Protein AF-A0A926T4T1-F1 (afdb_monomer)

Foldseek 3Di:
DPDDPVPQLFADLVLQCVQPVVCVPDDPVRSRVCCVPPVQQVLHDGGLQFRLVLQCVQDVVCPPPGSVRSSVCCRVPVQQVQGDGDLQARLLCQCFLPVVCPPDGSSRSSNCCVPPVQQVQRRRHQQAGQVQQCVQCVPVVVVVDGSNRSSSCCSSPVLQVQHRRHLQATLVQQCVQDVVCVVVVDGSVSSSSCCSPPVQQLQHRHHPGAGDQCQDQDPVSGREGEAAADKRKDKDKDAAPRFKGKHKYFDPAWKWKKKKKANWQFFKKKFKAFPVRHTPDIFGDPTRDMGIDTDIDGGHMIMMMIGGDVPIHMTMMIMIIHIGHDDFPWQAEDADDWDKDFDDPVNFDFFPPDFWDFQDADADAQDPRFYKYFHPQKIKGFQDFPAAQWFAWDAAPQFWIWTDNQVQLWIWTFDDPNPSSHTPDIDTADGVQQVRARWAAWDDADQWIWTDHLFFIWIARHDGPRRHTDHHTDTLDTDDHAAQRHWHWDAQPVRFKIKIWAAARDQADDDDPPHQFIWMAGPSNPPIDTFEHQQRGWAEWDAQPQPSFIKTWGQHGGTRAQQPDFTAIATTGGYAHAQTNQAHQALQGGDPVQDDPNHGPCNVRSNRHHHGLATHGHQQQWHAKDAQCFDQDDPQRHSWIKIARQWGRGHQFIDHQAIKIFTADPNNGTPSMIITGMDRQADGRNNRYGNFGWHYWDQGPVSWIWIDTRPRGTIMTMGRRD

Radius of gyration: 36.65 Å; Cα contacts (8 Å, |Δi|>4): 1807; chains: 1; bounding box: 83×61×106 Å

Sequence (722 aa):
MVFNLESSLFVDLDFYQSSNAELANLNNPQLLEHLGTSGLPQGRAFSPLVDLEFYQSGNSDLTGMDHRQLLEHLETYGVSEGRMFSPLIDLAFYQSSNSDLTGMDRRQLLEHLKTNGLAEGRSASQVFDANFYRTNSPDLAAEGMDNRQLYEHFQIHGLAEGRAGSGWFDAGDYLNNHADLAAQGFNYRQALQHFVRYGLLEGRAGSNSTPPDPAGNTLASARNIALGTDTVTYRDAVGGGDAADVYRFNLGTQSNFNLSLTGISEDVDVQLLDAAGAGIRSSEADGVADESIKTLLNAGTYYLSVDPAEGAGETLYNLHLSVSPVAIDLVPVQEIVPMQTRITPEDLPAPFASNSVSNPAQVLPVPENPLLNVPAGFSVNVFAEALDRPRWLAVTPTGDVLVTETPQNRIRLLRDTNGDGVTDVQQTFAGAENGLNMPFGMAFAGGYFYVGNEDAVLRFPYINGQEQIAGSGEKITDLPAGGHWTRNLAVSPDGQKLYVAIGSASNAEPEELPRASVQVMNLDGSNRQTFASGLRNPTGLDFNPVTGQLYTTVNERDGLGNDLVPDYLTGLSQDDFYGWPYAYLTPDQLDPRRTQNGQSERPDLVSRTQTPDVLFQAHSAPLGLQFYDGQTFPEEYRNGAFVAFRGSWNRDQGTGYKLVYAPFHAGGNAGGDYQDFLTGFLLDPAKPATWGRPTGLQVHPDGSLLFTEEENGRIYRIQYTG

Nearest PDB structures (foldseek):
  1nqj-assembly1_A  TM=8.715E-01  e=2.094E-06  Hathewaya histolytica
  1nqj-assembly2_B  TM=8.067E-01  e=1.778E-06  Hathewaya histolytica
  5iku-assembly1_A  TM=5.564E-01  e=3.242E-06  Hathewaya histolytica
  3afg-assembly1_A  TM=5.180E-01  e=2.212E-06  Thermococcus kodakarensis
  3afg-assembly2_B  TM=4.950E-01  e=1.148E-06  Thermococcus kodakarensis

Structure (mmCIF, N/CA/C/O backbone):
data_AF-A0A926T4T1-F1
#
_entry.id   AF-A0A926T4T1-F1
#
loop_
_atom_site.group_PDB
_atom_site.id
_atom_site.type_symbol
_atom_site.label_atom_id
_atom_site.label_alt_id
_atom_site.label_comp_id
_atom_site.label_asym_id
_atom_site.label_entity_id
_atom_site.label_seq_id
_atom_site.pdbx_PDB_ins_code
_atom_site.Cartn_x
_atom_site.Cartn_y
_atom_site.Cartn_z
_atom_site.occupancy
_atom_site.B_iso_or_equiv
_atom_site.auth_seq_id
_atom_site.auth_comp_id
_atom_site.auth_asym_id
_atom_site.auth_atom_id
_atom_site.pdbx_PDB_model_num
ATOM 1 N N . MET A 1 1 ? -11.437 29.409 47.491 1.00 45.94 1 MET A N 1
ATOM 2 C CA . MET A 1 1 ? -12.750 30.086 47.403 1.00 45.94 1 MET A CA 1
ATOM 3 C C . MET A 1 1 ? -13.707 29.287 48.259 1.00 45.94 1 MET A C 1
ATOM 5 O O . MET A 1 1 ? -13.550 28.080 48.297 1.00 45.94 1 MET A O 1
ATOM 9 N N . VAL A 1 2 ? -14.611 29.927 48.998 1.00 63.38 2 VAL A N 1
ATOM 10 C CA . VAL A 1 2 ? -15.652 29.195 49.734 1.00 63.38 2 VAL A CA 1
ATOM 11 C C . VAL A 1 2 ? -16.694 28.753 48.709 1.00 63.38 2 VAL A C 1
ATOM 13 O O . VAL A 1 2 ? -17.183 29.600 47.964 1.00 63.38 2 VAL A O 1
ATOM 16 N N . PHE A 1 3 ? -16.986 27.455 48.641 1.00 79.50 3 PHE A N 1
ATOM 17 C CA . PHE A 1 3 ? -18.041 26.900 47.796 1.00 79.50 3 PHE A CA 1
ATOM 18 C C . PHE A 1 3 ? -19.385 27.596 48.068 1.00 79.50 3 PHE A C 1
ATOM 20 O O . PHE A 1 3 ? -19.838 27.648 49.218 1.00 79.50 3 PHE A O 1
ATOM 27 N N . ASN A 1 4 ? -19.998 28.167 47.026 1.00 86.50 4 ASN A N 1
ATOM 28 C CA . ASN A 1 4 ? -21.243 28.925 47.134 1.00 86.50 4 ASN A CA 1
ATOM 29 C C . ASN A 1 4 ? -22.430 28.087 46.644 1.00 86.50 4 ASN A C 1
ATOM 31 O O . ASN A 1 4 ? -22.535 27.792 45.457 1.00 86.50 4 ASN A O 1
ATOM 35 N N . LEU A 1 5 ? -23.347 27.768 47.561 1.00 88.94 5 LEU A N 1
ATOM 36 C CA . LEU A 1 5 ? -24.558 27.000 47.263 1.00 88.94 5 LEU A CA 1
ATOM 37 C C . LEU A 1 5 ? -25.522 27.741 46.327 1.00 88.94 5 LEU A C 1
ATOM 39 O O . LEU A 1 5 ? -26.288 27.091 45.630 1.00 88.94 5 LEU A O 1
ATOM 43 N N . GLU A 1 6 ? -25.497 29.076 46.296 1.00 88.31 6 GLU A N 1
ATOM 44 C CA . GLU A 1 6 ? -26.392 29.864 45.435 1.00 88.31 6 GLU A CA 1
ATOM 45 C C . GLU A 1 6 ? -26.079 29.677 43.946 1.00 88.31 6 GLU A C 1
ATOM 47 O O . GLU A 1 6 ? -26.967 29.739 43.104 1.00 88.31 6 GLU A O 1
ATOM 52 N N . SER A 1 7 ? -24.806 29.437 43.623 1.00 86.56 7 SER A N 1
ATOM 53 C CA . SER A 1 7 ? -24.317 29.240 42.256 1.00 86.56 7 SER A CA 1
ATOM 54 C C . SER A 1 7 ? -24.104 27.768 41.900 1.00 86.56 7 SER A C 1
ATOM 56 O O . SER A 1 7 ? -23.466 27.477 40.891 1.00 86.56 7 SER A O 1
ATOM 58 N N . SER A 1 8 ? -24.568 26.854 42.752 1.00 90.19 8 SER A N 1
ATOM 59 C CA . SER A 1 8 ? -24.434 25.415 42.546 1.00 90.19 8 SER A CA 1
ATOM 60 C C . SER A 1 8 ? -25.191 24.972 41.292 1.00 90.19 8 SER A C 1
ATOM 62 O O . SER A 1 8 ? -26.327 25.388 41.057 1.00 90.19 8 SER A O 1
ATOM 64 N N . LEU A 1 9 ? -24.585 24.077 40.508 1.00 87.38 9 LEU A N 1
ATOM 65 C CA . LEU A 1 9 ? -25.237 23.493 39.327 1.00 87.38 9 LEU A CA 1
ATOM 66 C C . LEU A 1 9 ? -26.405 22.576 39.727 1.00 87.38 9 LEU A C 1
ATOM 68 O O . LEU A 1 9 ? -27.375 22.433 38.976 1.00 87.38 9 LEU A O 1
ATOM 72 N N . PHE A 1 10 ? -26.334 21.992 40.925 1.00 93.12 10 PHE A N 1
ATOM 73 C CA . PHE A 1 10 ? -27.270 20.976 41.395 1.00 93.12 10 PHE A CA 1
ATOM 74 C C . PHE A 1 10 ? -28.368 21.511 42.311 1.00 93.12 10 PHE A C 1
ATOM 76 O O . PHE A 1 10 ? -29.439 20.915 42.332 1.00 93.12 10 PHE A O 1
ATOM 83 N N . VAL A 1 11 ? -28.146 22.597 43.059 1.00 93.94 11 VAL A N 1
ATOM 84 C CA . VAL A 1 11 ? -29.155 23.110 44.002 1.00 93.94 11 VAL A CA 1
ATOM 85 C C . VAL A 1 11 ? -30.426 23.543 43.267 1.00 93.94 11 VAL A C 1
ATOM 87 O O . VAL A 1 11 ? -30.407 24.462 42.450 1.00 93.94 11 VAL A O 1
ATOM 90 N N . ASP A 1 12 ? -31.539 22.885 43.599 1.00 91.75 12 ASP A N 1
ATOM 91 C CA . ASP A 1 12 ? -32.883 23.193 43.116 1.00 91.75 12 ASP A CA 1
ATOM 92 C C . ASP A 1 12 ? -33.766 23.497 44.339 1.00 91.75 12 ASP A C 1
ATOM 94 O O . ASP A 1 12 ? -34.176 22.603 45.082 1.00 91.75 12 ASP A O 1
ATOM 98 N N . LEU A 1 13 ? -33.987 24.788 44.615 1.00 93.00 13 LEU A N 1
ATOM 99 C CA . LEU A 1 13 ? -34.705 25.221 45.821 1.00 93.00 13 LEU A CA 1
ATOM 100 C C . LEU A 1 13 ? -36.201 24.888 45.771 1.00 93.00 13 LEU A C 1
ATOM 102 O O . LEU A 1 13 ? -36.789 24.659 46.829 1.00 93.00 13 LEU A O 1
ATOM 106 N N . ASP A 1 14 ? -36.790 24.808 44.576 1.00 89.38 14 ASP A N 1
ATOM 107 C CA . ASP A 1 14 ? -38.196 24.440 44.395 1.00 89.38 14 ASP A CA 1
ATOM 108 C C . ASP A 1 14 ? -38.384 22.943 44.693 1.00 89.38 14 ASP A C 1
ATOM 110 O O . ASP A 1 14 ? -39.289 22.546 45.438 1.00 89.38 14 ASP A O 1
ATOM 114 N N . PHE A 1 15 ? -37.459 22.105 44.214 1.00 89.81 15 PHE A N 1
ATOM 115 C CA . PHE A 1 15 ? -37.405 20.689 44.581 1.00 89.81 15 PHE A CA 1
ATOM 116 C C . PHE A 1 15 ? -37.125 20.493 46.079 1.00 89.81 15 PHE A C 1
ATOM 118 O O . PHE A 1 15 ? -37.778 19.687 46.746 1.00 89.81 15 PHE A O 1
ATOM 125 N N . TYR A 1 16 ? -36.171 21.245 46.639 1.00 92.50 16 TYR A N 1
ATOM 126 C CA . TYR A 1 16 ? -35.840 21.162 48.061 1.00 92.50 16 TYR A CA 1
ATOM 127 C C . TYR A 1 16 ? -37.041 21.527 48.943 1.00 92.50 16 TYR A C 1
ATOM 129 O O . TYR A 1 16 ? -37.300 20.856 49.942 1.00 92.50 16 TYR A O 1
ATOM 137 N N . GLN A 1 17 ? -37.808 22.554 48.571 1.00 91.94 17 GLN A N 1
ATOM 138 C CA . GLN A 1 17 ? -39.015 22.943 49.294 1.00 91.94 17 GLN A CA 1
ATOM 139 C C . GLN A 1 17 ? -40.139 21.905 49.156 1.00 91.94 17 GLN A C 1
ATOM 141 O O . GLN A 1 17 ? -40.754 21.546 50.158 1.00 91.94 17 GLN A O 1
ATOM 146 N N . SER A 1 18 ? -40.404 21.401 47.948 1.00 85.31 18 SER A N 1
ATOM 147 C CA . SER A 1 18 ? -41.478 20.421 47.708 1.00 85.31 18 SER A CA 1
ATOM 148 C C . SER A 1 18 ? -41.207 19.059 48.354 1.00 85.31 18 SER A C 1
ATOM 150 O O . SER A 1 18 ? -42.127 18.434 48.879 1.00 85.31 18 SER A O 1
ATOM 152 N N . SER A 1 19 ? -39.941 18.641 48.416 1.00 85.62 19 SER A N 1
ATOM 153 C CA . SER A 1 19 ? -39.522 17.395 49.073 1.00 85.62 19 SER A CA 1
ATOM 154 C C . SER A 1 19 ? -39.552 17.467 50.607 1.00 85.62 19 SER A C 1
ATOM 156 O O . SER A 1 19 ? -39.419 16.445 51.279 1.00 85.62 19 SER A O 1
ATOM 158 N N . ASN A 1 20 ? -39.707 18.663 51.183 1.00 87.06 20 ASN A N 1
ATOM 159 C CA . ASN A 1 20 ? -39.660 18.903 52.625 1.00 87.06 20 ASN A CA 1
ATOM 160 C C . ASN A 1 20 ? -40.841 19.792 53.036 1.00 87.06 20 ASN A C 1
ATOM 162 O O . ASN A 1 20 ? -40.712 21.012 53.159 1.00 87.06 20 ASN A O 1
ATOM 166 N N . ALA A 1 21 ? -42.009 19.175 53.239 1.00 85.62 21 ALA A N 1
ATOM 167 C CA . ALA A 1 21 ? -43.281 19.873 53.446 1.00 85.62 21 ALA A CA 1
ATOM 168 C C . ALA A 1 21 ? -43.264 20.917 54.585 1.00 85.62 21 ALA A C 1
ATOM 170 O O . ALA A 1 21 ? -44.005 21.899 54.547 1.00 85.62 21 ALA A O 1
ATOM 171 N N . GLU A 1 22 ? -42.413 20.751 55.599 1.00 91.88 22 GLU A N 1
ATOM 172 C CA . GLU A 1 22 ? -42.255 21.708 56.695 1.00 91.88 22 GLU A CA 1
ATOM 173 C C . GLU A 1 22 ? -41.550 23.015 56.290 1.00 91.88 22 GLU A C 1
ATOM 175 O O . GLU A 1 22 ? -41.644 24.012 57.009 1.00 91.88 22 GLU A O 1
ATOM 180 N N . LEU A 1 23 ? -40.872 23.035 55.138 1.00 92.94 23 LEU A N 1
ATOM 181 C CA . LEU A 1 23 ? -40.155 24.193 54.594 1.00 92.94 23 LEU A CA 1
ATOM 182 C C . LEU A 1 23 ? -41.018 25.047 53.648 1.00 92.94 23 LEU A C 1
ATOM 184 O O . LEU A 1 23 ? -40.545 26.065 53.138 1.00 92.94 23 LEU A O 1
ATOM 188 N N . ALA A 1 24 ? -42.291 24.688 53.446 1.00 90.31 24 ALA A N 1
ATOM 189 C CA . ALA A 1 24 ? -43.201 25.331 52.489 1.00 90.31 24 ALA A CA 1
ATOM 190 C C . ALA A 1 24 ? -43.403 26.849 52.695 1.00 90.31 24 ALA A C 1
ATOM 192 O O . ALA A 1 24 ? -43.826 27.546 51.779 1.00 90.31 24 ALA A O 1
ATOM 193 N N . ASN A 1 25 ? -43.102 27.380 53.887 1.00 92.69 25 ASN A N 1
ATOM 194 C CA . ASN A 1 25 ? -43.255 28.805 54.212 1.00 92.69 25 ASN A CA 1
ATOM 195 C C . ASN A 1 25 ? -41.947 29.620 54.123 1.00 92.69 25 ASN A C 1
ATOM 197 O O . ASN A 1 25 ? -41.961 30.814 54.428 1.00 92.69 25 ASN A O 1
ATOM 201 N N . LEU A 1 26 ? -40.817 28.999 53.774 1.00 94.44 26 LEU A N 1
ATOM 202 C CA . LEU A 1 26 ? -39.523 29.679 53.657 1.00 94.44 26 LEU A CA 1
ATOM 203 C C . LEU A 1 26 ? -39.346 30.317 52.271 1.00 94.44 26 LEU A C 1
ATOM 205 O O . LEU A 1 26 ? -39.798 29.773 51.268 1.00 94.44 26 LEU A O 1
ATOM 209 N N . ASN A 1 27 ? -38.663 31.463 52.213 1.00 94.12 27 ASN A N 1
ATOM 210 C CA . ASN A 1 27 ? -38.236 32.080 50.950 1.00 94.12 27 ASN A CA 1
ATOM 211 C C . ASN A 1 27 ? -36.862 31.553 50.484 1.00 94.12 27 ASN A C 1
ATOM 213 O O . ASN A 1 27 ? -36.157 30.901 51.251 1.00 94.12 27 ASN A O 1
ATOM 217 N N . ASN A 1 28 ? -36.449 31.869 49.250 1.00 93.88 28 ASN A N 1
ATOM 218 C CA . ASN A 1 28 ? -35.219 31.322 48.655 1.00 93.88 28 ASN A CA 1
ATOM 219 C C . ASN A 1 28 ? -33.949 31.542 49.507 1.00 93.88 28 ASN A C 1
ATOM 221 O O . ASN A 1 28 ? -33.240 30.564 49.744 1.00 93.88 28 ASN A O 1
ATOM 225 N N . PRO A 1 29 ? -33.657 32.748 50.045 1.00 95.19 29 PRO A N 1
ATOM 226 C CA . PRO A 1 29 ? -32.529 32.926 50.964 1.00 95.19 29 PRO A CA 1
ATOM 227 C C . PRO A 1 29 ? -32.600 32.045 52.221 1.00 95.19 29 PRO A C 1
ATOM 229 O O . PRO A 1 29 ? -31.594 31.463 52.619 1.00 95.19 29 PRO A O 1
ATOM 232 N N . GLN A 1 30 ? -33.785 31.913 52.830 1.00 95.75 30 GLN A N 1
ATOM 233 C CA . GLN A 1 30 ? -33.989 31.066 54.011 1.00 95.75 30 GLN A CA 1
ATOM 234 C C . GLN A 1 30 ? -33.838 29.576 53.684 1.00 95.75 30 GLN A C 1
ATOM 236 O O . GLN A 1 30 ? -33.264 28.831 54.476 1.00 95.75 30 GLN A O 1
ATOM 241 N N . LEU A 1 31 ? -34.326 29.139 52.519 1.00 96.06 31 LEU A N 1
ATOM 242 C CA . LEU A 1 31 ? -34.153 27.772 52.029 1.00 96.06 31 LEU A CA 1
ATOM 243 C C . LEU A 1 31 ? -32.675 27.459 51.796 1.00 96.06 31 LEU A C 1
ATOM 245 O O . LEU A 1 31 ? -32.211 26.404 52.218 1.00 96.06 31 LEU A O 1
ATOM 249 N N . LEU A 1 32 ? -31.924 28.384 51.192 1.00 95.06 32 LEU A N 1
ATOM 250 C CA . LEU A 1 32 ? -30.496 28.217 50.935 1.00 95.06 32 LEU A CA 1
ATOM 251 C C . LEU A 1 32 ? -29.681 28.134 52.236 1.00 95.06 32 LEU A C 1
ATOM 253 O O . LEU A 1 32 ? -28.818 27.266 52.386 1.00 95.06 32 LEU A O 1
ATOM 257 N N . GLU A 1 33 ? -29.980 29.005 53.203 1.00 94.56 33 GLU A N 1
ATOM 258 C CA . GLU A 1 33 ? -29.365 28.970 54.533 1.00 94.56 33 GLU A CA 1
ATOM 259 C C . GLU A 1 33 ? -29.685 27.656 55.260 1.00 94.56 33 GLU A C 1
ATOM 261 O O . GLU A 1 33 ? -28.790 26.999 55.805 1.00 94.56 33 GLU A O 1
ATOM 266 N N . HIS A 1 34 ? -30.950 27.228 55.225 1.00 96.12 34 HIS A N 1
ATOM 267 C CA . HIS A 1 34 ? -31.377 25.970 55.826 1.00 96.12 34 HIS A CA 1
ATOM 268 C C . HIS A 1 34 ? -30.714 24.763 55.149 1.00 96.12 34 HIS A C 1
ATOM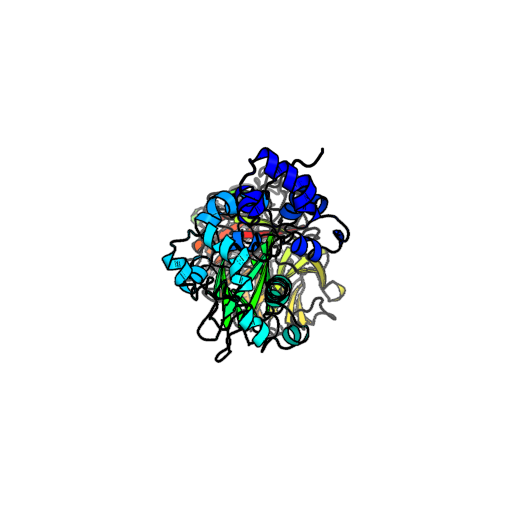 270 O O . HIS A 1 34 ? -30.238 23.856 55.836 1.00 96.12 34 HIS A O 1
ATOM 276 N N . LEU A 1 35 ? -30.643 24.737 53.815 1.00 95.62 35 LEU A N 1
ATOM 277 C CA . LEU A 1 35 ? -29.965 23.685 53.058 1.00 95.62 35 LEU A CA 1
ATOM 278 C C . LEU A 1 35 ? -28.502 23.567 53.495 1.00 95.62 35 LEU A C 1
ATOM 280 O O . LEU A 1 35 ? -28.022 22.472 53.784 1.00 95.62 35 LEU A O 1
ATOM 284 N N . GLY A 1 36 ? -27.808 24.698 53.614 1.00 92.88 36 GLY A N 1
ATOM 285 C CA . GLY A 1 36 ? -26.400 24.717 53.981 1.00 92.88 36 GLY A CA 1
ATOM 286 C C . GLY A 1 36 ? -26.100 24.322 55.429 1.00 92.88 36 GLY A C 1
ATOM 287 O O . GLY A 1 36 ? -25.026 23.769 55.673 1.00 92.88 36 GLY A O 1
ATOM 288 N N . THR A 1 37 ? -26.996 24.627 56.371 1.00 93.25 37 THR A N 1
ATOM 289 C CA . THR A 1 37 ? -26.777 24.431 57.820 1.00 93.25 37 THR A CA 1
ATOM 290 C C . THR A 1 37 ? -27.398 23.151 58.370 1.00 93.25 37 THR A C 1
ATOM 292 O O . THR A 1 37 ? -26.880 22.596 59.336 1.00 93.25 37 THR A O 1
ATOM 295 N N . SER A 1 38 ? -28.491 22.679 57.769 1.00 93.19 38 SER A N 1
ATOM 296 C CA . SER A 1 38 ? -29.255 21.517 58.234 1.00 93.19 38 SER A CA 1
ATOM 297 C C . SER A 1 38 ? -29.510 20.503 57.124 1.00 93.19 38 SER A C 1
ATOM 299 O O . SER A 1 38 ? -29.350 19.312 57.362 1.00 93.19 38 SER A O 1
ATOM 301 N N . GLY A 1 39 ? -29.854 20.953 55.913 1.00 94.12 39 GLY A N 1
ATOM 302 C CA . GLY A 1 39 ? -30.238 20.068 54.811 1.00 94.12 39 GLY A CA 1
ATOM 303 C C . GLY A 1 39 ? -29.138 19.100 54.382 1.00 94.12 39 GLY A C 1
ATOM 304 O O . GLY A 1 39 ? -29.303 17.890 54.527 1.00 94.12 39 GLY A O 1
ATOM 305 N N . LEU A 1 40 ? -27.996 19.624 53.924 1.00 94.19 40 LEU A N 1
ATOM 306 C CA . LEU A 1 40 ? -26.844 18.814 53.516 1.00 94.19 40 LEU A CA 1
ATOM 307 C C . LEU A 1 40 ? -26.310 17.945 54.673 1.00 94.19 40 LEU A C 1
ATOM 309 O O . LEU A 1 40 ? -26.167 16.740 54.473 1.00 94.19 40 LEU A O 1
ATOM 313 N N . PRO A 1 41 ? -26.084 18.463 55.902 1.00 92.81 41 PRO A N 1
ATOM 314 C CA . PRO A 1 41 ? -25.657 17.617 57.022 1.00 92.81 41 PRO A CA 1
ATOM 315 C C . PRO A 1 41 ? -26.603 16.452 57.347 1.00 92.81 41 PRO A C 1
ATOM 317 O O . PRO A 1 41 ? -26.145 15.419 57.820 1.00 92.81 41 PRO A O 1
ATOM 320 N N . GLN A 1 42 ? -27.906 16.605 57.095 1.00 92.81 42 GLN A N 1
ATOM 321 C CA . GLN A 1 42 ? -28.914 15.564 57.322 1.00 92.81 42 GLN A CA 1
ATOM 322 C C . GLN A 1 42 ? -29.137 14.652 56.103 1.00 92.81 42 GLN A C 1
ATOM 324 O O . GLN A 1 42 ? -29.973 13.759 56.185 1.00 92.81 42 GLN A O 1
ATOM 329 N N . GLY A 1 43 ? -28.437 14.876 54.983 1.00 89.44 43 GLY A N 1
ATOM 330 C CA . GLY A 1 43 ? -28.611 14.089 53.754 1.00 89.44 43 GLY A CA 1
ATOM 331 C C . GLY A 1 43 ? -29.958 14.316 53.065 1.00 89.44 43 GLY A C 1
ATOM 332 O O . GLY A 1 43 ? -30.469 13.430 52.387 1.00 89.44 43 GLY A O 1
ATOM 333 N N . ARG A 1 44 ? -30.581 15.486 53.255 1.00 90.31 44 ARG A N 1
ATOM 334 C CA . ARG A 1 44 ? -31.886 15.775 52.645 1.00 90.31 44 ARG A CA 1
ATOM 335 C C . ARG A 1 44 ? -31.758 15.948 51.138 1.00 90.31 44 ARG A C 1
ATOM 337 O O . ARG A 1 44 ? -30.872 16.666 50.682 1.00 90.31 44 ARG A O 1
ATOM 344 N N . ALA A 1 45 ? -32.688 15.367 50.382 1.00 88.44 45 ALA A N 1
ATOM 345 C CA . ALA A 1 45 ? -32.755 15.541 48.935 1.00 88.44 45 ALA A CA 1
ATOM 346 C C . ALA A 1 45 ? -33.009 17.017 48.584 1.00 88.44 45 ALA A C 1
ATOM 348 O O . ALA A 1 45 ? -33.956 17.619 49.087 1.00 88.44 45 ALA A O 1
ATOM 349 N N . PHE A 1 46 ? -32.145 17.592 47.744 1.00 92.25 46 PHE A N 1
ATOM 350 C CA . PHE A 1 46 ? -32.148 19.015 47.363 1.00 92.25 46 PHE A CA 1
ATOM 351 C C . PHE A 1 46 ? -32.069 19.243 45.851 1.00 92.25 46 PHE A C 1
ATOM 353 O O . PHE A 1 46 ? -32.011 20.381 45.393 1.00 92.25 46 PHE A O 1
ATOM 360 N N . SER A 1 47 ? -32.029 18.158 45.085 1.00 91.38 47 SER A N 1
ATOM 361 C CA . SER A 1 47 ? -32.034 18.166 43.633 1.00 91.38 47 SER A CA 1
ATOM 362 C C . SER A 1 47 ? -32.588 16.839 43.137 1.00 91.38 47 SER A C 1
ATOM 364 O O . SER A 1 47 ? -32.244 15.802 43.715 1.00 91.38 47 SER A O 1
ATOM 366 N N . PRO A 1 48 ? -33.343 16.835 42.033 1.00 86.88 48 PRO A N 1
ATOM 367 C CA . PRO A 1 48 ? -33.704 15.589 41.379 1.00 86.88 48 PRO A CA 1
ATOM 368 C C . PRO A 1 48 ? -32.504 14.949 40.644 1.00 86.88 48 PRO A C 1
ATOM 370 O O . PRO A 1 48 ? -32.491 13.766 40.313 1.00 86.88 48 PRO A O 1
ATOM 373 N N . LEU A 1 49 ? -31.433 15.706 40.398 1.00 90.94 49 LEU A N 1
ATOM 374 C CA . LEU A 1 49 ? -30.325 15.241 39.558 1.00 90.94 49 LEU A CA 1
ATOM 375 C C . LEU A 1 49 ? -29.205 14.548 40.330 1.00 90.94 49 LEU A C 1
ATOM 377 O O . LEU A 1 49 ? -28.338 13.936 39.715 1.00 90.94 49 LEU A O 1
ATOM 381 N N . VAL A 1 50 ? -29.186 14.644 41.659 1.00 93.00 50 VAL A N 1
ATOM 382 C CA . VAL A 1 50 ? -28.031 14.212 42.451 1.00 93.00 50 VAL A CA 1
ATOM 383 C C . VAL A 1 50 ? -28.427 13.306 43.602 1.00 93.00 50 VAL A C 1
ATOM 385 O O . VAL A 1 50 ? -29.380 13.571 44.332 1.00 93.00 50 VAL A O 1
ATOM 388 N N . ASP A 1 51 ? -27.644 12.250 43.782 1.00 92.19 51 ASP A N 1
ATOM 389 C CA . ASP A 1 51 ? -27.677 11.368 44.937 1.00 92.19 51 ASP A CA 1
ATOM 390 C C . ASP A 1 51 ? -26.247 11.294 45.492 1.00 92.19 51 ASP A C 1
ATOM 392 O O . ASP A 1 51 ? -25.374 10.603 44.961 1.00 92.19 51 ASP A O 1
ATOM 396 N N . LEU A 1 52 ? -25.978 12.075 46.544 1.00 94.06 52 LEU A N 1
ATOM 397 C CA . LEU A 1 52 ? -24.635 12.172 47.119 1.00 94.06 52 LEU A CA 1
ATOM 398 C C . LEU A 1 52 ? -24.203 10.883 47.832 1.00 94.06 52 LEU A C 1
ATOM 400 O O . LEU A 1 52 ? -23.004 10.618 47.905 1.00 94.06 52 LEU A O 1
ATOM 404 N N . GLU A 1 53 ? -25.147 10.072 48.315 1.00 91.44 53 GLU A N 1
ATOM 405 C CA . GLU A 1 53 ? -24.838 8.764 48.899 1.00 91.44 53 GLU A CA 1
ATOM 406 C C . GLU A 1 53 ? -24.411 7.788 47.801 1.00 91.44 53 GLU A C 1
ATOM 408 O O . GLU A 1 53 ? -23.388 7.110 47.927 1.00 91.44 53 GLU A O 1
ATOM 413 N N . PHE A 1 54 ? -25.136 7.772 46.677 1.00 92.25 54 PHE A N 1
ATOM 414 C CA . PHE A 1 54 ? -24.732 7.019 45.493 1.00 92.25 54 PHE A CA 1
ATOM 415 C C . PHE A 1 54 ? -23.362 7.484 44.989 1.00 92.25 54 PHE A C 1
ATOM 417 O O . PHE A 1 54 ? -22.474 6.653 44.796 1.00 92.25 54 PHE A O 1
ATOM 424 N N . TYR A 1 55 ? -23.149 8.798 44.875 1.00 95.06 55 TYR A N 1
ATOM 425 C CA . TYR A 1 55 ? -21.870 9.373 44.470 1.00 95.06 55 TYR A CA 1
ATOM 426 C C . TYR A 1 55 ? -20.723 8.957 45.400 1.00 95.06 55 TYR A C 1
ATOM 428 O O . TYR A 1 55 ? -19.687 8.497 44.925 1.00 95.06 55 TYR A O 1
ATOM 436 N N . GLN A 1 56 ? -20.893 9.045 46.722 1.00 95.06 56 GLN A N 1
ATOM 437 C CA . GLN A 1 56 ? -19.854 8.634 47.668 1.00 95.06 56 GLN A CA 1
ATOM 438 C C . GLN A 1 56 ? -19.606 7.127 47.624 1.00 95.06 56 GLN A C 1
ATOM 440 O O . GLN A 1 56 ? -18.457 6.699 47.538 1.00 95.06 56 GLN A O 1
ATOM 445 N N . SER A 1 57 ? -20.664 6.310 47.625 1.00 90.62 57 SER A N 1
ATOM 446 C CA . SER A 1 57 ? -20.526 4.854 47.509 1.00 90.62 57 SER A CA 1
ATOM 447 C C . SER A 1 57 ? -19.814 4.469 46.208 1.00 90.62 57 SER A C 1
ATOM 449 O O . SER A 1 57 ? -19.137 3.444 46.143 1.00 90.62 57 SER A O 1
ATOM 451 N N . GLY A 1 58 ? -19.979 5.291 45.163 1.00 88.81 58 GLY A N 1
ATOM 452 C CA . GLY A 1 58 ? -19.320 5.283 43.853 1.00 88.81 58 GLY A CA 1
ATOM 453 C C . GLY A 1 58 ? -17.803 5.232 43.908 1.00 88.81 58 GLY A C 1
ATOM 454 O O . GLY A 1 58 ? -17.152 4.615 43.068 1.00 88.81 58 GLY A O 1
ATOM 455 N N . ASN A 1 59 ? -17.252 5.901 44.910 1.00 92.69 59 ASN A N 1
ATOM 456 C CA . ASN A 1 59 ? -15.945 6.508 44.818 1.00 92.69 59 ASN A CA 1
ATOM 457 C C . ASN A 1 59 ? -15.232 6.349 46.158 1.00 92.69 59 ASN A C 1
ATOM 459 O O . ASN A 1 59 ? -15.415 7.136 47.086 1.00 92.69 59 ASN A O 1
ATOM 463 N N . SER A 1 60 ? -14.416 5.299 46.270 1.00 93.06 60 SER A N 1
ATOM 464 C CA . SER A 1 60 ? -13.745 4.948 47.526 1.00 93.06 60 SER A CA 1
ATOM 465 C C . SER A 1 60 ? -12.835 6.060 48.058 1.00 93.06 60 SER A C 1
ATOM 467 O O . SER A 1 60 ? -12.645 6.164 49.268 1.00 93.06 60 SER A O 1
ATOM 469 N N . ASP A 1 61 ? -12.302 6.907 47.176 1.00 95.50 61 ASP A N 1
ATOM 470 C CA . ASP A 1 61 ? -11.501 8.091 47.506 1.00 95.50 61 ASP A CA 1
ATOM 471 C C . ASP A 1 61 ? -12.299 9.195 48.222 1.00 95.50 61 ASP A C 1
ATOM 473 O O . ASP A 1 61 ? -11.706 10.034 48.897 1.00 95.50 61 ASP A O 1
ATOM 477 N N . LEU A 1 62 ? -13.632 9.168 48.141 1.00 96.00 62 LEU A N 1
ATOM 478 C CA . LEU A 1 62 ? -14.525 10.131 48.798 1.00 96.00 62 LEU A CA 1
ATOM 479 C C . LEU A 1 62 ? -15.024 9.652 50.168 1.00 96.00 62 LEU A C 1
ATOM 481 O O . LEU A 1 62 ? -15.831 10.327 50.817 1.00 96.00 62 LEU A O 1
ATOM 485 N N . THR A 1 63 ? -14.561 8.486 50.628 1.00 93.75 63 THR A N 1
ATOM 486 C CA . THR A 1 63 ? -14.950 7.924 51.926 1.00 93.75 63 THR A CA 1
ATOM 487 C C . THR A 1 63 ? -14.615 8.901 53.055 1.00 93.75 63 THR A C 1
ATOM 489 O O . THR A 1 63 ? -13.471 9.323 53.210 1.00 93.75 63 THR A O 1
ATOM 492 N N . GLY A 1 64 ? -15.610 9.236 53.878 1.00 92.38 64 GLY A N 1
ATOM 493 C CA . GLY A 1 64 ? -15.443 10.121 55.036 1.00 92.38 64 GLY A CA 1
ATOM 494 C C . GLY A 1 64 ? -15.633 11.614 54.752 1.00 92.38 64 GLY A C 1
ATOM 495 O O . GLY A 1 64 ? -15.599 12.397 55.699 1.00 92.38 64 GLY A O 1
ATOM 496 N N . MET A 1 65 ? -15.870 12.010 53.497 1.00 96.12 65 MET A N 1
ATOM 497 C CA . MET A 1 65 ? -16.359 13.355 53.177 1.00 96.12 65 MET A CA 1
ATOM 498 C C . MET A 1 65 ? -17.812 13.530 53.636 1.00 96.12 65 MET A C 1
ATOM 500 O O . MET A 1 65 ? -18.621 12.610 53.497 1.00 96.12 65 MET A O 1
ATOM 504 N N . ASP A 1 66 ? -18.151 14.711 54.157 1.00 94.69 66 ASP A N 1
ATOM 505 C CA . ASP A 1 66 ? -19.544 15.090 54.414 1.00 94.69 66 ASP A CA 1
ATOM 506 C C . ASP A 1 66 ? -20.273 15.505 53.118 1.00 94.69 66 ASP A C 1
ATOM 508 O O . ASP A 1 66 ? -19.657 15.740 52.079 1.00 94.69 66 ASP A O 1
ATOM 512 N N . HIS A 1 67 ? -21.603 15.624 53.155 1.00 94.81 67 HIS A N 1
ATOM 513 C CA . HIS A 1 67 ? -22.396 15.973 51.968 1.00 94.81 67 HIS A CA 1
ATOM 514 C C . HIS A 1 67 ? -22.047 17.330 51.343 1.00 94.81 67 HIS A C 1
ATOM 516 O O . HIS A 1 67 ? -22.204 17.504 50.136 1.00 94.81 67 HIS A O 1
ATOM 522 N N . ARG A 1 68 ? -21.557 18.301 52.123 1.00 92.94 68 ARG A N 1
ATOM 523 C CA . ARG A 1 68 ? -21.125 19.587 51.562 1.00 92.94 68 ARG A CA 1
ATOM 524 C C . ARG A 1 68 ? -19.830 19.405 50.776 1.00 92.94 68 ARG A C 1
ATOM 526 O O . ARG A 1 68 ? -19.730 19.914 49.665 1.00 92.94 68 ARG A O 1
ATOM 533 N N . GLN A 1 69 ? -18.877 18.664 51.332 1.00 95.19 69 GLN A N 1
ATOM 534 C CA . GLN A 1 69 ? -17.623 18.318 50.664 1.00 95.19 69 GLN A CA 1
ATOM 535 C C . GLN A 1 69 ? -17.867 17.467 49.414 1.00 95.19 69 GLN A C 1
ATOM 537 O O . GLN A 1 69 ? -17.241 17.708 48.386 1.00 95.19 69 GLN A O 1
ATOM 542 N N . LEU A 1 70 ? -18.807 16.518 49.469 1.00 96.62 70 LEU A N 1
ATOM 543 C CA . LEU A 1 70 ? -19.196 15.700 48.318 1.00 96.62 70 LEU A CA 1
ATOM 544 C C . LEU A 1 70 ? -19.790 16.547 47.191 1.00 96.62 70 LEU A C 1
ATOM 546 O O . LEU A 1 70 ? -19.402 16.366 46.039 1.00 96.62 70 LEU A O 1
ATOM 550 N N . LEU A 1 71 ? -20.688 17.484 47.511 1.00 95.88 71 LEU A N 1
ATOM 551 C CA . LEU A 1 71 ? -21.271 18.391 46.522 1.00 95.88 71 LEU A CA 1
ATOM 552 C C . LEU A 1 71 ? -20.203 19.302 45.895 1.00 95.88 71 LEU A C 1
ATOM 554 O O . LEU A 1 71 ? -20.146 19.425 44.673 1.00 95.88 71 LEU A O 1
ATOM 558 N N . GLU A 1 72 ? -19.313 19.878 46.707 1.00 95.00 72 GLU A N 1
ATOM 559 C CA . GLU A 1 72 ? -18.188 20.683 46.213 1.00 95.00 72 GLU A CA 1
ATOM 560 C C . GLU A 1 72 ? -17.258 19.859 45.309 1.00 95.00 72 GLU A C 1
ATOM 562 O O . GLU A 1 72 ? -16.864 20.318 44.234 1.00 95.00 72 GLU A O 1
ATOM 567 N N . HIS A 1 73 ? -16.939 18.622 45.701 1.00 96.25 73 HIS A N 1
ATOM 568 C CA . HIS A 1 73 ? -16.108 17.720 44.908 1.00 96.25 73 HIS A CA 1
ATOM 569 C C . HIS A 1 73 ? -16.781 17.335 43.587 1.00 96.25 73 HIS A C 1
ATOM 571 O O . HIS A 1 73 ? -16.141 17.352 42.536 1.00 96.25 73 HIS A O 1
ATOM 577 N N . LEU A 1 74 ? -18.073 17.001 43.615 1.00 95.88 74 LEU A N 1
ATOM 578 C CA . LEU A 1 74 ? -18.849 16.686 42.419 1.00 95.88 74 LEU A CA 1
ATOM 579 C C . LEU A 1 74 ? -18.846 17.847 41.425 1.00 95.88 74 LEU A C 1
ATOM 581 O O . LEU A 1 74 ? -18.557 17.651 40.245 1.00 95.88 74 LEU A O 1
ATOM 585 N N . GLU A 1 75 ? -19.118 19.057 41.908 1.00 93.81 75 GLU A N 1
ATOM 586 C CA . GLU A 1 75 ? -19.143 20.245 41.062 1.00 93.81 75 GLU A CA 1
ATOM 587 C C . GLU A 1 75 ? -17.777 20.652 40.551 1.00 93.81 75 GLU A C 1
ATOM 589 O O . GLU A 1 75 ? -17.689 21.202 39.457 1.00 93.81 75 GLU A O 1
ATOM 594 N N . THR A 1 76 ? -16.719 20.423 41.321 1.00 92.62 76 THR A N 1
ATOM 595 C CA . THR A 1 76 ? -15.372 20.837 40.923 1.00 92.62 76 THR A CA 1
ATOM 596 C C . THR A 1 76 ? -14.739 19.815 39.984 1.00 92.62 76 THR A C 1
ATOM 598 O O . THR A 1 76 ? -14.168 20.207 38.967 1.00 92.62 76 THR A O 1
ATOM 601 N N . TYR A 1 77 ? -14.899 18.525 40.282 1.00 93.75 77 TYR A N 1
ATOM 602 C CA . TYR A 1 77 ? -14.183 17.432 39.625 1.00 93.75 77 TYR A CA 1
ATOM 603 C C . TYR A 1 77 ? -15.120 16.358 39.082 1.00 93.75 77 TYR A C 1
ATOM 605 O O . TYR A 1 77 ? -15.007 15.993 37.914 1.00 93.75 77 TYR A O 1
ATOM 613 N N . GLY A 1 78 ? -16.072 15.880 39.888 1.00 94.31 78 GLY A N 1
ATOM 614 C CA . GLY A 1 78 ? -16.835 14.666 39.583 1.00 94.31 78 GLY A CA 1
ATOM 615 C C . GLY A 1 78 ? -17.557 14.682 38.239 1.00 94.31 78 GLY A C 1
ATOM 616 O O . GLY A 1 78 ? -17.452 13.714 37.487 1.00 94.31 78 GLY A O 1
ATOM 617 N N . VAL A 1 79 ? -18.219 15.793 37.895 1.00 93.25 79 VAL A N 1
ATOM 618 C CA . VAL A 1 79 ? -18.897 15.939 36.594 1.00 93.25 79 VAL A CA 1
ATOM 619 C C . VAL A 1 79 ? -17.894 15.869 35.446 1.00 93.25 79 VAL A C 1
ATOM 621 O O . VAL A 1 79 ? -18.093 15.104 34.509 1.00 93.25 79 VAL A O 1
ATOM 624 N N . SER A 1 80 ? -16.794 16.624 35.512 1.00 87.81 80 SER A N 1
ATOM 625 C CA . SER A 1 80 ? -15.756 16.598 34.470 1.00 87.81 80 SER A CA 1
ATOM 626 C C . SER A 1 80 ? -15.041 15.251 34.381 1.00 87.81 80 SER A C 1
ATOM 628 O O . SER A 1 80 ? -14.700 14.818 33.285 1.00 87.81 80 SER A O 1
ATOM 630 N N . GLU A 1 81 ? -14.872 14.553 35.502 1.00 89.81 81 GLU A N 1
ATOM 631 C CA . GLU A 1 81 ? -14.286 13.211 35.570 1.00 89.81 81 GLU A CA 1
ATOM 632 C C . GLU A 1 81 ? -15.253 12.120 35.095 1.00 89.81 81 GLU A C 1
ATOM 634 O O . GLU A 1 81 ? -14.815 11.015 34.784 1.00 89.81 81 GLU A O 1
ATOM 639 N N . GLY A 1 82 ? -16.546 12.434 34.935 1.00 87.50 82 GLY A N 1
ATOM 640 C CA . GLY A 1 82 ? -17.554 11.488 34.448 1.00 87.50 82 GLY A CA 1
ATOM 641 C C . GLY A 1 82 ? -17.960 10.458 35.479 1.00 87.50 82 GLY A C 1
ATOM 642 O O . GLY A 1 82 ? -18.440 9.385 35.126 1.00 87.50 82 GLY A O 1
ATOM 643 N N . ARG A 1 83 ? -17.758 10.771 36.757 1.00 91.38 83 ARG A N 1
ATOM 644 C CA . ARG A 1 83 ? -18.216 9.922 37.848 1.00 91.38 83 ARG A CA 1
ATOM 645 C C . ARG A 1 83 ? -19.740 9.930 37.865 1.00 91.38 83 ARG A C 1
ATOM 647 O O . ARG A 1 83 ? -20.343 11.000 37.832 1.00 91.38 83 ARG A O 1
ATOM 654 N N . MET A 1 84 ? -20.363 8.759 37.973 1.00 91.00 84 MET A N 1
ATOM 655 C CA . MET A 1 84 ? -21.810 8.688 38.165 1.00 91.00 84 MET A CA 1
ATOM 656 C C . MET A 1 84 ? -22.178 9.264 39.537 1.00 91.00 84 MET A C 1
ATOM 658 O O . MET A 1 84 ? -21.589 8.895 40.554 1.00 91.00 84 MET A O 1
ATOM 662 N N . PHE A 1 85 ? -23.152 10.168 39.561 1.00 94.50 85 PHE A N 1
ATOM 663 C CA . PHE A 1 85 ? -23.593 10.885 40.765 1.00 94.50 85 PHE A CA 1
ATOM 664 C C . PHE A 1 85 ? -25.095 10.750 41.031 1.00 94.50 85 PHE A C 1
ATOM 666 O O . PHE A 1 85 ? -25.612 11.306 41.995 1.00 94.50 85 PHE A O 1
ATOM 673 N N . SER A 1 86 ? -25.797 10.012 40.178 1.00 93.88 86 SER A N 1
ATOM 674 C CA . SER A 1 86 ? -27.177 9.587 40.360 1.00 93.88 86 SER A CA 1
ATOM 675 C C . SER A 1 86 ? -27.372 8.291 39.575 1.00 93.88 86 SER A C 1
ATOM 677 O O . SER A 1 86 ? -26.841 8.189 38.470 1.00 93.88 86 SER A O 1
ATOM 679 N N . PRO A 1 87 ? -28.136 7.309 40.084 1.00 92.56 87 PRO A N 1
ATOM 680 C CA . PRO A 1 87 ? -28.482 6.129 39.296 1.00 92.56 87 PRO A CA 1
ATOM 681 C C . PRO A 1 87 ? -29.362 6.468 38.081 1.00 92.56 87 PRO A C 1
ATOM 683 O O . PRO A 1 87 ? -29.456 5.672 37.157 1.00 92.56 87 PRO A O 1
ATOM 686 N N . LEU A 1 88 ? -30.002 7.642 38.071 1.00 93.31 88 LEU A N 1
ATOM 687 C CA . LEU A 1 88 ? -30.886 8.083 36.991 1.00 93.31 88 LEU A CA 1
ATOM 688 C C . LEU A 1 88 ? -30.169 8.926 35.925 1.00 93.31 88 LEU A C 1
ATOM 690 O O . LEU A 1 88 ? -30.790 9.286 34.923 1.00 93.31 88 LEU A O 1
ATOM 694 N N . ILE A 1 89 ? -28.888 9.252 36.133 1.00 93.50 89 ILE A N 1
ATOM 695 C CA . ILE A 1 89 ? -28.109 10.099 35.227 1.00 93.50 89 ILE A CA 1
ATOM 696 C C . ILE A 1 89 ? -26.785 9.429 34.884 1.00 93.50 89 ILE A C 1
ATOM 698 O O . ILE A 1 89 ? -25.859 9.373 35.693 1.00 93.50 89 ILE A O 1
ATOM 702 N N . ASP A 1 90 ? -26.682 9.032 33.625 1.00 91.44 90 ASP A N 1
ATOM 703 C CA . ASP A 1 90 ? -25.451 8.685 32.940 1.00 91.44 90 ASP A CA 1
ATOM 704 C C . ASP A 1 90 ? -25.270 9.677 31.780 1.00 91.44 90 ASP A C 1
ATOM 706 O O . ASP A 1 90 ? -25.935 9.612 30.747 1.00 91.44 90 ASP A O 1
ATOM 710 N N . LEU A 1 91 ? -24.366 10.645 31.957 1.00 91.12 91 LEU A N 1
ATOM 711 C CA . LEU A 1 91 ? -24.117 11.668 30.937 1.00 91.12 91 LEU A CA 1
ATOM 712 C C . LEU A 1 91 ? -23.508 11.083 29.654 1.00 91.12 91 LEU A C 1
ATOM 714 O O . LEU A 1 91 ? -23.691 11.669 28.587 1.00 91.12 91 LEU A O 1
ATOM 718 N N . ALA A 1 92 ? -22.817 9.942 29.737 1.00 84.50 92 ALA A N 1
ATOM 719 C CA . ALA A 1 92 ? -22.306 9.254 28.557 1.00 84.50 92 ALA A CA 1
ATOM 720 C C . ALA A 1 92 ? -23.456 8.595 27.785 1.00 84.50 92 ALA A C 1
ATOM 722 O O . ALA A 1 92 ? -23.533 8.761 26.569 1.00 84.50 92 ALA A O 1
ATOM 723 N N . PHE A 1 93 ? -24.391 7.940 28.482 1.00 86.25 93 PHE A N 1
ATOM 724 C CA . PHE A 1 93 ? -25.634 7.445 27.880 1.00 86.25 93 PHE A CA 1
ATOM 725 C C . PHE A 1 93 ? -26.469 8.580 27.277 1.00 86.25 93 PHE A C 1
ATOM 727 O O . PHE A 1 93 ? -26.974 8.465 26.160 1.00 86.25 93 PHE A O 1
ATOM 734 N N . TYR A 1 94 ? -26.599 9.697 27.996 1.00 91.31 94 TYR A N 1
ATOM 735 C CA . TYR A 1 94 ? -27.362 10.851 27.536 1.00 91.31 94 TYR A CA 1
ATOM 736 C C . TYR A 1 94 ? -26.792 11.414 26.231 1.00 91.31 94 TYR A C 1
ATOM 738 O O . TYR A 1 94 ? -27.543 11.654 25.289 1.00 91.31 94 TYR A O 1
ATOM 746 N N . GLN A 1 95 ? -25.469 11.565 26.131 1.00 88.06 95 GLN A N 1
ATOM 747 C CA . GLN A 1 95 ? -24.824 11.992 24.891 1.00 88.06 95 GLN A CA 1
ATOM 748 C C . GLN A 1 95 ? -24.944 10.935 23.785 1.00 88.06 95 GLN A C 1
ATOM 750 O O . GLN A 1 95 ? -25.284 11.270 22.654 1.00 88.06 95 GLN A O 1
ATOM 755 N N . SER A 1 96 ? -24.708 9.658 24.096 1.00 79.06 96 SER A N 1
ATOM 756 C CA . SER A 1 96 ? -24.710 8.578 23.098 1.00 79.06 96 SER A CA 1
ATOM 757 C C . SER A 1 96 ? -26.104 8.234 22.561 1.00 79.06 96 SER A C 1
ATOM 759 O O . SER A 1 96 ? -26.225 7.617 21.501 1.00 79.06 96 SER A O 1
ATOM 761 N N . SER A 1 97 ? -27.160 8.628 23.270 1.00 82.56 97 SER A N 1
ATOM 762 C CA . SER A 1 97 ? -28.559 8.477 22.845 1.00 82.56 97 SER A CA 1
ATOM 763 C C . SER A 1 97 ? -29.085 9.699 22.086 1.00 82.56 97 SER A C 1
ATOM 765 O O . SER A 1 97 ? -30.189 9.663 21.554 1.00 82.56 97 SER A O 1
ATOM 767 N N . ASN A 1 98 ? -28.308 10.786 22.020 1.00 85.75 98 ASN A N 1
ATOM 768 C CA . ASN A 1 98 ? -28.719 12.061 21.440 1.00 85.75 98 ASN A CA 1
ATOM 769 C C . ASN A 1 98 ? -27.607 12.620 20.546 1.00 85.75 98 ASN A C 1
ATOM 771 O O . ASN A 1 98 ? -26.742 13.377 20.990 1.00 85.75 98 ASN A O 1
ATOM 775 N N . SER A 1 99 ? -27.628 12.251 19.263 1.00 79.56 99 SER A N 1
ATOM 776 C CA . SER A 1 99 ? -26.558 12.592 18.314 1.00 79.56 99 SER A CA 1
ATOM 777 C C . SER A 1 99 ? -26.332 14.099 18.142 1.00 79.56 99 SER A C 1
ATOM 779 O O . SER A 1 99 ? -25.228 14.517 17.797 1.00 79.56 99 SER A O 1
ATOM 781 N N . ASP A 1 100 ? -27.352 14.925 18.389 1.00 85.62 100 ASP A N 1
ATOM 782 C CA . ASP A 1 100 ? -27.261 16.390 18.369 1.00 85.62 100 ASP A CA 1
ATOM 783 C C . ASP A 1 100 ? -26.378 16.965 19.492 1.00 85.62 100 ASP A C 1
ATOM 785 O O . ASP A 1 100 ? -25.927 18.104 19.387 1.00 85.62 100 ASP A O 1
ATOM 789 N N . LEU A 1 101 ? -26.075 16.179 20.531 1.00 88.31 101 LEU A N 1
ATOM 790 C CA . LEU A 1 101 ? -25.226 16.575 21.662 1.00 88.31 101 LEU A CA 1
ATOM 791 C C . LEU A 1 101 ? -23.751 16.182 21.478 1.00 88.31 101 LEU A C 1
ATOM 793 O O . LEU A 1 101 ? -22.930 16.345 22.390 1.00 88.31 101 LEU A O 1
ATOM 797 N N . THR A 1 102 ? -23.393 15.652 20.307 1.00 80.94 102 THR A N 1
ATOM 798 C CA . THR A 1 102 ? -22.014 15.273 19.980 1.00 80.94 102 THR A CA 1
ATOM 799 C C . THR A 1 102 ? -21.079 16.479 20.108 1.00 80.94 102 THR A C 1
ATOM 801 O O . THR A 1 102 ? -21.337 17.543 19.550 1.00 80.94 102 THR A O 1
ATOM 804 N N . GLY A 1 103 ? -19.976 16.313 20.842 1.00 79.75 103 GLY A N 1
ATOM 805 C CA . GLY A 1 103 ? -18.963 17.356 21.046 1.00 79.75 103 GLY A CA 1
ATOM 806 C C . GLY A 1 103 ? -19.187 18.261 22.262 1.00 79.75 103 GLY A C 1
ATOM 807 O O . GLY A 1 103 ? -18.304 19.056 22.577 1.00 79.75 103 GLY A O 1
ATOM 808 N N . MET A 1 104 ? -20.316 18.135 22.970 1.00 89.50 104 MET A N 1
ATOM 809 C CA . MET A 1 104 ? -20.501 18.791 24.269 1.00 89.50 104 MET A CA 1
ATOM 810 C C . MET A 1 104 ? -19.658 18.114 25.356 1.00 89.50 104 MET A C 1
ATOM 812 O O . MET A 1 104 ? -19.580 16.885 25.414 1.00 89.50 104 MET A O 1
ATOM 816 N N . ASP A 1 105 ? -19.068 18.912 26.247 1.00 90.00 105 ASP A N 1
ATOM 817 C CA . ASP A 1 105 ? -18.428 18.406 27.460 1.00 90.00 105 ASP A CA 1
ATOM 818 C C . ASP A 1 105 ? -19.462 17.991 28.524 1.00 90.00 105 ASP A C 1
ATOM 820 O O . ASP A 1 105 ? -20.653 18.297 28.444 1.00 90.00 105 ASP A O 1
ATOM 824 N N . ARG A 1 106 ? -19.012 17.297 29.574 1.00 91.00 106 ARG A N 1
ATOM 825 C CA . ARG A 1 106 ? -19.901 16.766 30.621 1.00 91.00 106 ARG A CA 1
ATOM 826 C C . ARG A 1 106 ? -20.664 17.845 31.395 1.00 91.00 106 ARG A C 1
ATOM 828 O O . ARG A 1 106 ? -21.784 17.593 31.833 1.00 91.00 106 ARG A O 1
ATOM 835 N N . ARG A 1 107 ? -20.108 19.049 31.559 1.00 91.88 107 ARG A N 1
ATOM 836 C CA . ARG A 1 107 ? -20.830 20.155 32.211 1.00 91.88 107 ARG A CA 1
ATOM 837 C C . ARG A 1 107 ? -21.906 20.707 31.287 1.00 91.88 107 ARG A C 1
ATOM 839 O O . ARG A 1 107 ? -23.021 20.938 31.738 1.00 91.88 107 ARG A O 1
ATOM 846 N N . GLN A 1 108 ? -21.590 20.875 30.007 1.00 94.62 108 GLN A N 1
ATOM 847 C CA . GLN A 1 108 ? -22.548 21.293 28.987 1.00 94.62 108 GLN A CA 1
ATOM 848 C C . GLN A 1 108 ? -23.696 20.287 28.856 1.00 94.62 108 GLN A C 1
ATOM 850 O O . GLN A 1 108 ? -24.851 20.697 28.791 1.00 94.62 108 GLN A O 1
ATOM 855 N N . LEU A 1 109 ? -23.401 18.983 28.899 1.00 94.81 109 LEU A N 1
ATOM 856 C CA . LEU A 1 109 ? -24.411 17.922 28.891 1.00 94.81 109 LEU A CA 1
ATOM 857 C C . LEU A 1 109 ? -25.336 17.997 30.109 1.00 94.81 109 LEU A C 1
ATOM 859 O O . LEU A 1 109 ? -26.552 17.919 29.949 1.00 94.81 109 LEU A O 1
ATOM 863 N N . LEU A 1 110 ? -24.778 18.179 31.310 1.00 95.06 110 LEU A N 1
ATOM 864 C CA . LEU A 1 110 ? -25.566 18.332 32.534 1.00 95.06 110 LEU A CA 1
ATOM 865 C C . LEU A 1 110 ? -26.477 19.567 32.472 1.00 95.06 110 LEU A C 1
ATOM 867 O O . LEU A 1 110 ? -27.664 19.477 32.788 1.00 95.06 110 LEU A O 1
ATOM 871 N N . GLU A 1 111 ? -25.946 20.706 32.028 1.00 94.12 111 GLU A N 1
ATOM 872 C CA . GLU A 1 111 ? -26.732 21.929 31.852 1.00 94.12 111 GLU A CA 1
ATOM 873 C C . GLU A 1 111 ? -27.831 21.748 30.803 1.00 94.12 111 GLU A C 1
ATOM 875 O O . GLU A 1 111 ? -28.979 22.137 31.032 1.00 94.12 111 GLU A O 1
ATOM 880 N N . HIS A 1 112 ? -27.524 21.099 29.678 1.00 96.12 112 HIS A N 1
ATOM 881 C CA . HIS A 1 112 ? -28.507 20.800 28.642 1.00 96.12 112 HIS A CA 1
ATOM 882 C C . HIS A 1 112 ? -29.613 19.870 29.157 1.00 96.12 112 HIS A C 1
ATOM 884 O O . HIS A 1 112 ? -30.792 20.141 28.928 1.00 96.12 112 HIS A O 1
ATOM 890 N N . LEU A 1 113 ? -29.260 18.805 29.885 1.00 95.25 113 LEU A N 1
ATOM 891 C CA . LEU A 1 113 ? -30.220 17.895 30.515 1.00 95.25 113 LEU A CA 1
ATOM 892 C C . LEU A 1 113 ? -31.178 18.654 31.438 1.00 95.25 113 LEU A C 1
ATOM 894 O O . LEU A 1 113 ? -32.395 18.504 31.331 1.00 95.25 113 LEU A O 1
ATOM 898 N N . LYS A 1 114 ? -30.628 19.509 32.302 1.00 91.75 114 LYS A N 1
ATOM 899 C CA . LYS A 1 114 ? -31.392 20.301 33.268 1.00 91.75 114 LYS A CA 1
ATOM 900 C C . LYS A 1 114 ? -32.336 21.303 32.602 1.00 91.75 114 LYS A C 1
ATOM 902 O O . LYS A 1 114 ? -33.459 21.473 33.069 1.00 91.75 114 LYS A O 1
ATOM 907 N N . THR A 1 115 ? -31.872 21.989 31.559 1.00 91.94 115 THR A N 1
ATOM 908 C CA . THR A 1 115 ? -32.596 23.117 30.947 1.00 91.94 115 THR A CA 1
ATOM 909 C C . THR A 1 115 ? -33.540 22.711 29.819 1.00 91.94 115 THR A C 1
ATOM 911 O O . THR A 1 115 ? -34.565 23.364 29.646 1.00 91.94 115 THR A O 1
ATOM 914 N N . ASN A 1 116 ? -33.231 21.638 29.084 1.00 94.56 116 ASN A N 1
ATOM 915 C CA . ASN A 1 116 ? -34.011 21.184 27.927 1.00 94.56 116 ASN A CA 1
ATOM 916 C C . ASN A 1 116 ? -34.357 19.694 28.029 1.00 94.56 116 ASN A C 1
ATOM 918 O O . ASN A 1 116 ? -35.525 19.331 27.931 1.00 94.56 116 ASN A O 1
ATOM 922 N N . GLY A 1 117 ? -33.365 18.836 28.287 1.00 94.81 117 GLY A N 1
ATOM 923 C CA . GLY A 1 117 ? -33.502 17.379 28.172 1.00 94.81 117 GLY A CA 1
ATOM 924 C C . GLY A 1 117 ? -34.670 16.783 28.948 1.00 94.81 117 GLY A C 1
ATOM 925 O O . GLY A 1 117 ? -35.478 16.053 28.378 1.00 94.81 117 GLY A O 1
ATOM 926 N N . LEU A 1 118 ? -34.804 17.141 30.227 1.00 92.31 118 LEU A N 1
ATOM 927 C CA . LEU A 1 118 ? -35.911 16.664 31.060 1.00 92.31 118 LEU A CA 1
ATOM 928 C C . LEU A 1 118 ? -37.267 17.163 30.567 1.00 92.31 118 LEU A C 1
ATOM 930 O O . LEU A 1 118 ? -38.224 16.401 30.578 1.00 92.31 118 LEU A O 1
ATOM 934 N N . ALA A 1 119 ? -37.362 18.414 30.111 1.00 92.25 119 ALA A N 1
ATOM 935 C CA . ALA A 1 119 ? -38.608 18.960 29.576 1.00 92.25 119 ALA A CA 1
ATOM 936 C C . ALA A 1 119 ? -38.997 18.277 28.254 1.00 92.25 119 ALA A C 1
ATOM 938 O O . ALA A 1 119 ? -40.167 17.966 28.032 1.00 92.25 119 ALA A O 1
ATOM 939 N N . GLU A 1 120 ? -38.010 17.973 27.411 1.00 94.31 120 GLU A N 1
ATOM 940 C CA . GLU A 1 120 ? -38.173 17.234 26.156 1.00 94.31 120 GLU A CA 1
ATOM 941 C C . GLU A 1 120 ? -38.479 15.742 26.374 1.00 94.31 120 GLU A C 1
ATOM 943 O O . GLU A 1 120 ? -38.954 15.076 25.458 1.00 94.31 120 GLU A O 1
ATOM 948 N N . GLY A 1 121 ? -38.266 15.222 27.588 1.00 92.00 121 GLY A N 1
ATOM 949 C CA . GLY A 1 121 ? -38.472 13.811 27.918 1.00 92.00 121 GLY A CA 1
ATOM 950 C C . GLY A 1 121 ? -37.350 12.902 27.419 1.00 92.00 121 GLY A C 1
ATOM 951 O O . GLY A 1 121 ? -37.577 11.710 27.234 1.00 92.00 121 GLY A O 1
ATOM 952 N N . ARG A 1 122 ? -36.151 13.451 27.186 1.00 93.31 122 ARG A N 1
ATOM 953 C CA . ARG A 1 122 ? -34.974 12.672 26.791 1.00 93.31 122 ARG A CA 1
ATOM 954 C C . ARG A 1 122 ? -34.487 11.819 27.963 1.00 93.31 122 ARG A C 1
ATOM 956 O O . ARG A 1 122 ? -34.252 12.336 29.057 1.00 93.31 122 ARG A O 1
ATOM 963 N N . SER A 1 123 ? -34.272 10.533 27.714 1.00 90.81 123 SER A N 1
ATOM 964 C CA . SER A 1 123 ? -33.765 9.593 28.715 1.00 90.81 123 SER A CA 1
ATOM 965 C C . SER A 1 123 ? -32.284 9.856 29.004 1.00 90.81 123 SER A C 1
ATOM 967 O O . SER A 1 123 ? -31.454 9.897 28.096 1.00 90.81 123 SER A O 1
ATOM 969 N N . ALA A 1 124 ? -31.953 10.055 30.281 1.00 92.38 124 ALA A N 1
ATOM 970 C CA . ALA A 1 124 ? -30.586 10.297 30.754 1.00 92.38 124 ALA A CA 1
ATOM 971 C C . ALA A 1 124 ? -29.913 9.039 31.322 1.00 92.38 124 ALA A C 1
ATOM 973 O O . ALA A 1 124 ? -28.760 9.095 31.732 1.00 92.38 124 ALA A O 1
ATOM 974 N N . SER A 1 125 ? -30.624 7.914 31.363 1.00 91.62 125 SER A N 1
ATOM 975 C CA . SER A 1 125 ? -30.119 6.601 31.762 1.00 91.62 125 SER A CA 1
ATOM 976 C C . SER A 1 125 ? -31.033 5.509 31.207 1.00 91.62 125 SER A C 1
ATOM 978 O O . SER A 1 125 ? -32.151 5.786 30.771 1.00 91.62 125 SER A O 1
ATOM 980 N N . GLN A 1 126 ? -30.583 4.257 31.265 1.00 88.69 126 GLN A N 1
ATOM 981 C CA . GLN A 1 126 ? -31.381 3.098 30.866 1.00 88.69 126 GLN A CA 1
ATOM 982 C C . GLN A 1 126 ? -32.588 2.877 31.786 1.00 88.69 126 GLN A C 1
ATOM 984 O O . GLN A 1 126 ? -33.589 2.320 31.359 1.00 88.69 126 GLN A O 1
ATOM 989 N N . VAL A 1 127 ? -32.516 3.298 33.048 1.00 92.62 127 VAL A N 1
ATOM 990 C CA . VAL A 1 127 ? -33.462 2.912 34.112 1.00 92.62 127 VAL A CA 1
ATOM 991 C C . VAL A 1 127 ? -34.704 3.796 34.218 1.00 92.62 127 VAL A C 1
ATOM 993 O O . VAL A 1 127 ? -35.602 3.490 35.001 1.00 92.62 127 VAL A O 1
ATOM 996 N N . PHE A 1 128 ? -34.767 4.894 33.460 1.00 93.44 128 PHE A N 1
ATOM 997 C CA . PHE A 1 128 ? -35.924 5.781 33.462 1.00 93.44 128 PHE A CA 1
ATOM 998 C C . PHE A 1 128 ? -36.208 6.369 32.079 1.00 93.44 128 PHE A C 1
ATOM 1000 O O . PHE A 1 128 ? -35.352 7.025 31.486 1.00 93.44 128 PHE A O 1
ATOM 1007 N N . ASP A 1 129 ? -37.444 6.189 31.615 1.00 92.44 129 ASP A N 1
ATOM 1008 C CA . ASP A 1 129 ? -37.989 6.812 30.411 1.00 92.44 129 ASP A CA 1
ATOM 1009 C C . ASP A 1 129 ? -39.352 7.437 30.741 1.00 92.44 129 ASP A C 1
ATOM 1011 O O . ASP A 1 129 ? -40.277 6.759 31.193 1.00 92.44 129 ASP A O 1
ATOM 1015 N N . ALA A 1 130 ? -39.494 8.747 30.519 1.00 93.50 130 ALA A N 1
ATOM 1016 C CA . ALA A 1 130 ? -40.699 9.477 30.913 1.00 93.50 130 ALA A CA 1
ATOM 1017 C C . ALA A 1 130 ? -41.959 9.008 30.161 1.00 93.50 130 ALA A C 1
ATOM 1019 O O . ALA A 1 130 ? -43.060 9.031 30.718 1.00 93.50 130 ALA A O 1
ATOM 1020 N N . ASN A 1 131 ? -41.826 8.573 28.906 1.00 91.56 131 ASN A N 1
ATOM 1021 C CA . ASN A 1 131 ? -42.950 8.091 28.107 1.00 91.56 131 ASN A CA 1
ATOM 1022 C C . ASN A 1 131 ? -43.385 6.695 28.546 1.00 91.56 131 ASN A C 1
ATOM 1024 O O . ASN A 1 131 ? -44.587 6.461 28.710 1.00 91.56 131 ASN A O 1
ATOM 1028 N N . PHE A 1 132 ? -42.428 5.801 28.791 1.00 92.44 132 PHE A N 1
ATOM 1029 C CA . PHE A 1 132 ? -42.682 4.486 29.367 1.00 92.44 132 PHE A CA 1
ATOM 1030 C C . PHE A 1 132 ? -43.348 4.619 30.736 1.00 92.44 132 PHE A C 1
ATOM 1032 O O . PHE A 1 132 ? -44.425 4.066 30.963 1.00 92.44 132 PHE A O 1
ATOM 1039 N N . TYR A 1 133 ? -42.761 5.425 31.622 1.00 94.06 133 TYR A N 1
ATOM 1040 C CA . TYR A 1 133 ? -43.245 5.596 32.984 1.00 94.06 133 TYR A CA 1
ATOM 1041 C C . TYR A 1 133 ? -44.671 6.152 33.026 1.00 94.06 133 TYR A C 1
ATOM 1043 O O . TYR A 1 133 ? -45.516 5.646 33.766 1.00 94.06 133 TYR A O 1
ATOM 1051 N N . ARG A 1 134 ? -44.973 7.143 32.174 1.00 94.38 134 ARG A N 1
ATOM 1052 C CA . ARG A 1 1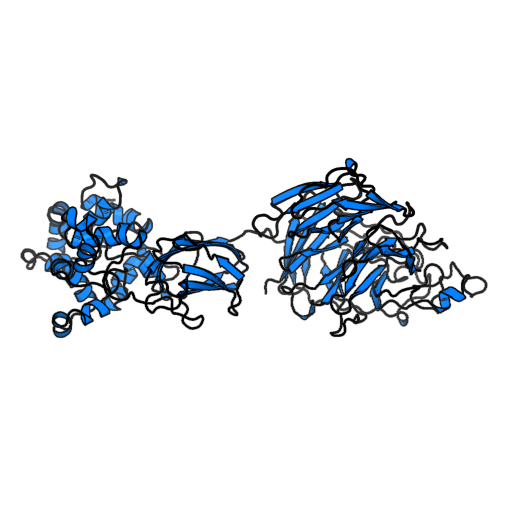34 ? -46.330 7.681 31.999 1.00 94.38 134 ARG A CA 1
ATOM 1053 C C . ARG A 1 134 ? -47.305 6.621 31.499 1.00 94.38 134 ARG A C 1
ATOM 1055 O O . ARG A 1 134 ? -48.414 6.522 32.013 1.00 94.38 134 ARG A O 1
ATOM 1062 N N . THR A 1 135 ? -46.909 5.850 30.489 1.00 91.69 135 THR A N 1
ATOM 1063 C CA . THR A 1 135 ? -47.765 4.822 29.878 1.00 91.69 135 THR A CA 1
ATOM 1064 C C . THR A 1 135 ? -48.103 3.719 30.880 1.00 91.69 135 THR A C 1
ATOM 1066 O O . THR A 1 135 ? -49.248 3.271 30.941 1.00 91.69 135 THR A O 1
ATOM 1069 N N . ASN A 1 136 ? -47.140 3.354 31.727 1.00 90.44 136 ASN A N 1
ATOM 1070 C CA . ASN A 1 136 ? -47.290 2.308 32.734 1.00 90.44 136 ASN A CA 1
ATOM 1071 C C . ASN A 1 136 ? -47.835 2.818 34.081 1.00 90.44 136 ASN A C 1
ATOM 1073 O O . ASN A 1 136 ? -48.058 2.020 34.990 1.00 90.44 136 ASN A O 1
ATOM 1077 N N . SER A 1 137 ? -48.118 4.121 34.199 1.00 92.25 137 SER A N 1
ATOM 1078 C CA . SER A 1 137 ? -48.718 4.760 35.380 1.00 92.25 137 SER A CA 1
ATOM 1079 C C . SER A 1 137 ? -49.977 5.563 35.007 1.00 92.25 137 SER A C 1
ATOM 1081 O O . SER A 1 137 ? -49.922 6.794 34.907 1.00 92.25 137 SER A O 1
ATOM 1083 N N . PRO A 1 138 ? -51.133 4.898 34.786 1.00 89.31 138 PRO A N 1
ATOM 1084 C CA . PRO A 1 138 ? -52.349 5.549 34.282 1.00 89.31 138 PRO A CA 1
ATOM 1085 C C . PRO A 1 138 ? -52.900 6.665 35.181 1.00 89.31 138 PRO A C 1
ATOM 1087 O O . PRO A 1 138 ? -53.557 7.584 34.695 1.00 89.31 138 PRO A O 1
ATOM 1090 N N . ASP A 1 139 ? -52.645 6.584 36.485 1.00 93.38 139 ASP A N 1
ATOM 1091 C CA . ASP A 1 139 ? -52.983 7.607 37.473 1.00 93.38 139 ASP A CA 1
ATOM 1092 C C . ASP A 1 139 ? -52.199 8.906 37.238 1.00 93.38 139 ASP A C 1
ATOM 1094 O O . ASP A 1 139 ? -52.804 9.970 37.130 1.00 93.38 139 ASP A O 1
ATOM 1098 N N . LEU A 1 140 ? -50.883 8.818 37.030 1.00 92.25 140 LEU A N 1
ATOM 1099 C CA . LEU A 1 140 ? -50.031 9.982 36.748 1.00 92.25 140 LEU A CA 1
ATOM 1100 C C . LEU A 1 140 ? -50.348 10.604 35.382 1.00 92.25 140 LEU A C 1
ATOM 1102 O O . LEU A 1 140 ? -50.324 11.825 35.215 1.00 92.25 140 LEU A O 1
ATOM 1106 N N . ALA A 1 141 ? -50.691 9.765 34.399 1.00 87.19 141 ALA A N 1
ATOM 1107 C CA . ALA A 1 141 ? -51.151 10.229 33.094 1.00 87.19 141 ALA A CA 1
ATOM 1108 C C . ALA A 1 141 ? -52.459 11.035 33.203 1.00 87.19 141 ALA A C 1
ATOM 1110 O O . ALA A 1 141 ? -52.616 12.044 32.514 1.00 87.19 141 ALA A O 1
ATOM 1111 N N . ALA A 1 142 ? -53.381 10.624 34.082 1.00 90.06 142 ALA A N 1
ATOM 1112 C CA . ALA A 1 142 ? -54.628 11.344 34.334 1.00 90.06 142 ALA A CA 1
ATOM 1113 C C . ALA A 1 142 ? -54.413 12.678 35.073 1.00 90.06 142 ALA A C 1
ATOM 1115 O O . ALA A 1 142 ? -55.179 13.618 34.860 1.00 90.06 142 ALA A O 1
ATOM 1116 N N . GLU A 1 143 ? -53.367 12.778 35.897 1.00 92.50 143 GLU A N 1
ATOM 1117 C CA . GLU A 1 143 ? -52.957 14.024 36.560 1.00 92.50 143 GLU A CA 1
ATOM 1118 C C . GLU A 1 143 ? -52.275 15.023 35.610 1.00 92.50 143 GLU A C 1
ATOM 1120 O O . GLU A 1 143 ? -52.173 16.206 35.931 1.00 92.50 143 GLU A O 1
ATOM 1125 N N . GLY A 1 144 ? -51.868 14.581 34.415 1.00 90.81 144 GLY A N 1
ATOM 1126 C CA . GLY A 1 144 ? -51.296 15.452 33.389 1.00 90.81 144 GLY A CA 1
ATOM 1127 C C . GLY A 1 144 ? -49.884 15.941 33.711 1.00 90.81 144 GLY A C 1
ATOM 1128 O O . GLY A 1 144 ? -49.517 17.030 33.270 1.00 90.81 144 GLY A O 1
ATOM 1129 N N . MET A 1 145 ? -49.108 15.156 34.468 1.00 92.50 145 MET A N 1
ATOM 1130 C CA . MET A 1 145 ? -47.723 15.488 34.814 1.00 92.50 145 MET A CA 1
ATOM 1131 C C . MET A 1 145 ? -46.840 15.648 33.568 1.00 92.50 145 MET A C 1
ATOM 1133 O O . MET A 1 145 ? -46.854 14.811 32.652 1.00 92.50 145 MET A O 1
ATOM 1137 N N . ASP A 1 146 ? -46.034 16.709 33.556 1.00 93.44 146 ASP A N 1
ATOM 1138 C CA . ASP A 1 146 ? -45.004 16.906 32.541 1.00 93.44 146 ASP A CA 1
ATOM 1139 C C . ASP A 1 146 ? -43.812 15.944 32.730 1.00 93.44 146 ASP A C 1
ATOM 1141 O O . ASP A 1 146 ? -43.733 15.174 33.689 1.00 93.44 146 ASP A O 1
ATOM 1145 N N . ASN A 1 147 ? -42.883 15.941 31.772 1.00 94.56 147 ASN A N 1
ATOM 1146 C CA . ASN A 1 147 ? -41.740 15.027 31.787 1.00 94.56 147 ASN A CA 1
ATOM 1147 C C . ASN A 1 147 ? -40.820 15.226 33.007 1.00 94.56 147 ASN A C 1
ATOM 1149 O O . ASN A 1 147 ? -40.306 14.243 33.544 1.00 94.56 147 ASN A O 1
ATOM 1153 N N . ARG A 1 148 ? -40.639 16.469 33.477 1.00 91.56 148 ARG A N 1
ATOM 1154 C CA . ARG A 1 148 ? -39.813 16.759 34.656 1.00 91.56 148 ARG A CA 1
ATOM 1155 C C . ARG A 1 148 ? -40.504 16.270 35.924 1.00 91.56 148 ARG A C 1
ATOM 1157 O O . ARG A 1 148 ? -39.872 15.612 36.744 1.00 91.56 148 ARG A O 1
ATOM 1164 N N . GLN A 1 149 ? -41.804 16.523 36.048 1.00 91.62 149 GLN A N 1
ATOM 1165 C CA . GLN A 1 149 ? -42.616 16.060 37.172 1.00 91.62 149 GLN A CA 1
ATOM 1166 C C . GLN A 1 149 ? -42.641 14.534 37.270 1.00 91.62 149 GLN A C 1
ATOM 1168 O O . GLN A 1 149 ? -42.570 13.991 38.367 1.00 91.62 149 GLN A O 1
ATOM 1173 N N . LEU A 1 150 ? -42.687 13.824 36.141 1.00 94.44 150 LEU A N 1
ATOM 1174 C CA . LEU A 1 150 ? -42.608 12.360 36.127 1.00 94.44 150 LEU A CA 1
ATOM 1175 C C . LEU A 1 150 ? -41.252 11.839 36.606 1.00 94.44 150 LEU A C 1
ATOM 1177 O O . LEU A 1 150 ? -41.212 10.875 37.370 1.00 94.44 150 LEU A O 1
ATOM 1181 N N . TYR A 1 151 ? -40.163 12.480 36.176 1.00 92.88 151 TYR A N 1
ATOM 1182 C CA . TYR A 1 151 ? -38.814 12.161 36.641 1.00 92.88 151 TYR A CA 1
ATOM 1183 C C . TYR A 1 151 ? -38.698 12.356 38.163 1.00 92.88 151 TYR A C 1
ATOM 1185 O O . TYR A 1 151 ? -38.275 11.451 38.884 1.00 92.88 151 TYR A O 1
ATOM 1193 N N . GLU A 1 152 ? -39.157 13.502 38.672 1.00 90.38 152 GLU A N 1
ATOM 1194 C CA . GLU A 1 152 ? -39.188 13.805 40.108 1.00 90.38 152 GLU A CA 1
ATOM 1195 C C . GLU A 1 152 ? -40.075 12.814 40.879 1.00 90.38 152 GLU A C 1
ATOM 1197 O O . GLU A 1 152 ? -39.670 12.282 41.916 1.00 90.38 152 GLU A O 1
ATOM 1202 N N . HIS A 1 153 ? -41.260 12.498 40.348 1.00 92.31 153 HIS A N 1
ATOM 1203 C CA . HIS A 1 153 ? -42.187 11.550 40.956 1.00 92.31 153 HIS A CA 1
ATOM 1204 C C . HIS A 1 153 ? -41.576 10.151 41.070 1.00 92.31 153 HIS A C 1
ATOM 1206 O O . HIS A 1 153 ? -41.706 9.514 42.115 1.00 92.31 153 HIS A O 1
ATOM 1212 N N . PHE A 1 154 ? -40.886 9.658 40.037 1.00 92.62 154 PHE A N 1
ATOM 1213 C CA . PHE A 1 154 ? -40.227 8.352 40.096 1.00 92.62 154 PHE A CA 1
ATOM 1214 C C . PHE A 1 154 ? -39.180 8.281 41.210 1.00 92.62 154 PHE A C 1
ATOM 1216 O O . PHE A 1 154 ? -39.150 7.318 41.978 1.00 92.62 154 PHE A O 1
ATOM 1223 N N . GLN A 1 155 ? -38.369 9.329 41.340 1.00 87.12 155 GLN A N 1
ATOM 1224 C CA . GLN A 1 155 ? -37.306 9.398 42.335 1.00 87.12 155 GLN A CA 1
ATOM 1225 C C . GLN A 1 155 ? -37.831 9.481 43.776 1.00 87.12 155 GLN A C 1
ATOM 1227 O O . GLN A 1 155 ? -37.249 8.870 44.678 1.00 87.12 155 GLN A O 1
ATOM 1232 N N . ILE A 1 156 ? -38.906 10.243 44.006 1.00 85.44 156 ILE A N 1
ATOM 1233 C CA . ILE A 1 156 ? -39.458 10.466 45.350 1.00 85.44 156 ILE A CA 1
ATOM 1234 C C . ILE A 1 156 ? -40.404 9.328 45.759 1.00 85.44 156 ILE A C 1
ATOM 1236 O O . ILE A 1 156 ? -40.343 8.855 46.896 1.00 85.44 156 ILE A O 1
ATOM 1240 N N . HIS A 1 157 ? -41.265 8.882 44.843 1.00 89.12 157 HIS A N 1
ATOM 1241 C CA . HIS A 1 157 ? -42.388 7.987 45.133 1.00 89.12 157 HIS A CA 1
ATOM 1242 C C . HIS A 1 157 ? -42.336 6.696 44.316 1.00 89.12 157 HIS A C 1
ATOM 1244 O O . HIS A 1 157 ? -42.374 5.608 44.887 1.00 89.12 157 HIS A O 1
ATOM 1250 N N . GLY A 1 158 ? -42.190 6.802 42.994 1.00 92.62 158 GLY A N 1
ATOM 1251 C CA . GLY A 1 158 ? -42.362 5.681 42.067 1.00 92.62 158 GLY A CA 1
ATOM 1252 C C . GLY A 1 158 ? -41.513 4.458 42.375 1.00 92.62 158 GLY A C 1
ATOM 1253 O O . GLY A 1 158 ? -42.030 3.343 42.426 1.00 92.62 158 GLY A O 1
ATOM 1254 N N . LEU A 1 159 ? -40.223 4.665 42.648 1.00 91.19 159 LEU A N 1
ATOM 1255 C CA . LEU A 1 159 ? -39.321 3.571 42.991 1.00 91.19 159 LEU A CA 1
ATOM 1256 C C . LEU A 1 159 ? -39.722 2.886 44.302 1.00 91.19 159 LEU A C 1
ATOM 1258 O O . LEU A 1 159 ? -39.633 1.669 44.399 1.00 91.19 159 LEU A O 1
ATOM 1262 N N . ALA A 1 160 ? -40.175 3.641 45.308 1.00 90.19 160 ALA A N 1
ATOM 1263 C CA . ALA A 1 160 ? -40.631 3.083 46.584 1.00 90.19 160 ALA A CA 1
ATOM 1264 C C . ALA A 1 160 ? -41.977 2.350 46.451 1.00 90.19 160 ALA A C 1
ATOM 1266 O O . ALA A 1 160 ? -42.225 1.381 47.167 1.00 90.19 160 ALA A O 1
ATOM 1267 N N . GLU A 1 161 ? -42.818 2.788 45.514 1.00 92.69 161 GLU A N 1
ATOM 1268 C CA . GLU A 1 161 ? -44.073 2.132 45.138 1.00 92.69 161 GLU A CA 1
ATOM 1269 C C . GLU A 1 161 ? -43.858 0.863 44.297 1.00 92.69 161 GLU A C 1
ATOM 1271 O O . GLU A 1 161 ? -44.800 0.094 44.111 1.00 92.69 161 GLU A O 1
ATOM 1276 N N . GLY A 1 162 ? -42.630 0.613 43.825 1.00 90.62 162 GLY A N 1
ATOM 1277 C CA . GLY A 1 162 ? -42.296 -0.535 42.981 1.00 90.62 162 GLY A CA 1
ATOM 1278 C C . GLY A 1 162 ? -42.771 -0.383 41.537 1.00 90.62 162 GLY A C 1
ATOM 1279 O O . GLY A 1 162 ? -43.097 -1.377 40.902 1.00 90.62 162 GLY A O 1
ATOM 1280 N N . ARG A 1 163 ? -42.866 0.849 41.027 1.00 93.50 163 ARG A N 1
ATOM 1281 C CA . ARG A 1 163 ? -43.223 1.102 39.625 1.00 93.50 163 ARG A CA 1
ATOM 1282 C C . ARG A 1 163 ? -42.011 0.902 38.710 1.00 93.50 163 ARG A C 1
ATOM 1284 O O . ARG A 1 163 ? -40.913 1.339 39.052 1.00 93.50 163 ARG A O 1
ATOM 1291 N N . ALA A 1 164 ? -42.224 0.325 37.528 1.00 92.56 164 ALA A N 1
ATOM 1292 C CA . ALA A 1 164 ? -41.206 0.189 36.485 1.00 92.56 164 ALA A CA 1
ATOM 1293 C C . ALA A 1 164 ? -40.831 1.557 35.892 1.00 92.56 164 ALA A C 1
ATOM 1295 O O . ALA A 1 164 ? -41.704 2.261 35.384 1.00 92.56 164 ALA A O 1
ATOM 1296 N N . GLY A 1 165 ? -39.548 1.928 35.935 1.00 90.44 165 GLY A N 1
ATOM 1297 C CA . GLY A 1 165 ? -39.063 3.218 35.422 1.00 90.44 165 GLY A CA 1
ATOM 1298 C C . GLY A 1 165 ? -38.819 3.223 33.912 1.00 90.44 165 GLY A C 1
ATOM 1299 O O . GLY A 1 165 ? -38.968 4.258 33.261 1.00 90.44 165 GLY A O 1
ATOM 1300 N N . SER A 1 166 ? -38.474 2.070 33.343 1.00 92.06 166 SER A N 1
ATOM 1301 C CA . SER A 1 166 ? -38.228 1.874 31.914 1.00 92.06 166 SER A CA 1
ATOM 1302 C C . SER A 1 166 ? -38.431 0.405 31.531 1.00 92.06 166 SER A C 1
ATOM 1304 O O . SER A 1 166 ? -38.570 -0.454 32.402 1.00 92.06 166 SER A O 1
ATOM 1306 N N . GLY A 1 167 ? -38.380 0.099 30.230 1.00 89.06 167 GLY A N 1
ATOM 1307 C CA . GLY A 1 167 ? -38.344 -1.290 29.754 1.00 89.06 167 GLY A CA 1
ATOM 1308 C C . GLY A 1 167 ? -37.088 -2.051 30.195 1.00 89.06 167 GLY A C 1
ATOM 1309 O O . GLY A 1 167 ? -37.107 -3.271 30.258 1.00 89.06 167 GLY A O 1
ATOM 1310 N N . TRP A 1 168 ? -36.020 -1.341 30.568 1.00 88.69 168 TRP A N 1
ATOM 1311 C CA . TRP A 1 168 ? -34.781 -1.949 31.048 1.00 88.69 168 TRP A CA 1
ATOM 1312 C C . TRP A 1 168 ? -34.818 -2.316 32.528 1.00 88.69 168 TRP A C 1
ATOM 1314 O O . TRP A 1 168 ? -34.013 -3.143 32.946 1.00 88.69 168 TRP A O 1
ATOM 1324 N N . PHE A 1 169 ? -35.664 -1.679 33.347 1.00 92.25 169 PHE A N 1
ATOM 1325 C CA . PHE A 1 169 ? -35.589 -1.848 34.796 1.00 92.25 169 PHE A CA 1
ATOM 1326 C C . PHE A 1 169 ? -36.932 -1.725 35.525 1.00 92.25 169 PHE A C 1
ATOM 1328 O O . PHE A 1 169 ? -37.592 -0.681 35.517 1.00 92.25 169 PHE A O 1
ATOM 1335 N N . ASP A 1 170 ? -37.250 -2.781 36.272 1.00 94.19 170 ASP A N 1
ATOM 1336 C CA . ASP A 1 170 ? -38.274 -2.828 37.308 1.00 94.19 170 ASP A CA 1
ATOM 1337 C C . ASP A 1 170 ? -37.649 -3.440 38.571 1.00 94.19 170 ASP A C 1
ATOM 1339 O O . ASP A 1 170 ? -37.117 -4.549 38.555 1.00 94.19 170 ASP A O 1
ATOM 1343 N N . ALA A 1 171 ? -37.680 -2.710 39.688 1.00 93.56 171 ALA A N 1
ATOM 1344 C CA . ALA A 1 171 ? -37.000 -3.144 40.907 1.00 93.56 171 ALA A CA 1
ATOM 1345 C C . ALA A 1 171 ? -37.593 -4.432 41.506 1.00 93.56 171 ALA A C 1
ATOM 1347 O O . ALA A 1 171 ? -36.871 -5.189 42.159 1.00 93.56 171 ALA A O 1
ATOM 1348 N N . GLY A 1 172 ? -38.890 -4.672 41.307 1.00 93.19 172 GLY A N 1
ATOM 1349 C CA . GLY A 1 172 ? -39.562 -5.892 41.731 1.00 93.19 172 GLY A CA 1
ATOM 1350 C C . GLY A 1 172 ? -39.129 -7.079 40.880 1.00 93.19 172 GLY A C 1
ATOM 1351 O O . GLY A 1 172 ? -38.688 -8.087 41.431 1.00 93.19 172 GLY A O 1
ATOM 1352 N N . ASP A 1 173 ? -39.190 -6.943 39.555 1.00 93.88 173 ASP A N 1
ATOM 1353 C CA . ASP A 1 173 ? -38.721 -7.966 38.614 1.00 93.88 173 ASP A CA 1
ATOM 1354 C C . ASP A 1 173 ? -37.246 -8.293 38.847 1.00 93.88 173 ASP A C 1
ATOM 1356 O O . ASP A 1 173 ? -36.885 -9.461 38.980 1.00 93.88 173 ASP A O 1
ATOM 1360 N N . TYR A 1 174 ? -36.399 -7.271 38.982 1.00 94.12 174 TYR A N 1
ATOM 1361 C CA . TYR A 1 174 ? -34.974 -7.447 39.224 1.00 94.12 174 TYR A CA 1
ATOM 1362 C C . TYR A 1 174 ? -34.714 -8.258 40.501 1.00 94.12 174 TYR A C 1
ATOM 1364 O O . TYR A 1 174 ? -33.973 -9.237 40.487 1.00 94.12 174 TYR A O 1
ATOM 1372 N N . LEU A 1 175 ? -35.368 -7.930 41.618 1.00 94.50 175 LEU A N 1
ATOM 1373 C CA . LEU A 1 175 ? -35.200 -8.706 42.852 1.00 94.50 175 LEU A CA 1
ATOM 1374 C C . LEU A 1 175 ? -35.791 -10.121 42.758 1.00 94.50 175 LEU A C 1
ATOM 1376 O O . LEU A 1 175 ? -35.242 -11.043 43.360 1.00 94.50 175 LEU A O 1
ATOM 1380 N N . ASN A 1 176 ? -36.880 -10.312 42.009 1.00 92.94 176 ASN A N 1
ATOM 1381 C CA . ASN A 1 176 ? -37.487 -11.629 41.803 1.00 92.94 176 ASN A CA 1
ATOM 1382 C C . ASN A 1 176 ? -36.607 -12.545 40.942 1.00 92.94 176 ASN A C 1
ATOM 1384 O O . ASN A 1 176 ? -36.537 -13.747 41.204 1.00 92.94 176 ASN A O 1
ATOM 1388 N N . ASN A 1 177 ? -35.927 -11.978 39.946 1.00 90.69 177 ASN A N 1
ATOM 1389 C CA . ASN A 1 177 ? -35.084 -12.712 39.007 1.00 90.69 177 ASN A CA 1
ATOM 1390 C C . ASN A 1 177 ? -33.674 -12.984 39.569 1.00 90.69 177 ASN A C 1
ATOM 1392 O O . ASN A 1 177 ? -33.028 -13.945 39.154 1.00 90.69 177 ASN A O 1
ATOM 1396 N N . HIS A 1 178 ? -33.216 -12.206 40.559 1.00 92.62 178 HIS A N 1
ATOM 1397 C CA . HIS A 1 178 ? -31.865 -12.296 41.134 1.00 92.62 178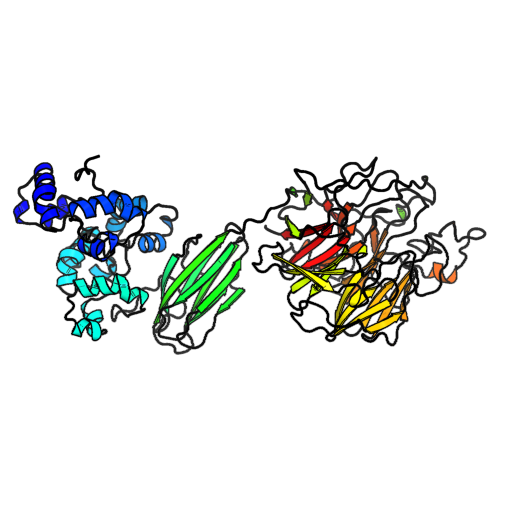 HIS A CA 1
ATOM 1398 C C . HIS A 1 178 ? -31.893 -12.676 42.622 1.00 92.62 178 HIS A C 1
ATOM 1400 O O . HIS A 1 178 ? -31.814 -11.838 43.527 1.00 92.62 178 HIS A O 1
ATOM 1406 N N . ALA A 1 179 ? -32.007 -13.983 42.885 1.00 90.81 179 ALA A N 1
ATOM 1407 C CA . ALA A 1 179 ? -32.181 -14.541 44.231 1.00 90.81 179 ALA A CA 1
ATOM 1408 C C . ALA A 1 179 ? -31.032 -14.213 45.211 1.00 90.81 179 ALA A C 1
ATOM 1410 O O . ALA A 1 179 ? -31.249 -14.166 46.424 1.00 90.81 179 ALA A O 1
ATOM 1411 N N . ASP A 1 180 ? -29.821 -13.971 44.704 1.00 93.62 180 ASP A N 1
ATOM 1412 C CA . ASP A 1 180 ? -28.651 -13.540 45.475 1.00 93.62 180 ASP A CA 1
ATOM 1413 C C . ASP A 1 180 ? -28.845 -12.157 46.114 1.00 93.62 180 ASP A C 1
ATOM 1415 O O . ASP A 1 180 ? -28.418 -11.938 47.252 1.00 93.62 180 ASP A O 1
ATOM 1419 N N . LEU A 1 181 ? -29.524 -11.242 45.420 1.00 93.88 181 LEU A N 1
ATOM 1420 C CA . LEU A 1 181 ? -29.831 -9.897 45.915 1.00 93.88 181 LEU A CA 1
ATOM 1421 C C . LEU A 1 181 ? -31.011 -9.922 46.890 1.00 93.88 181 LEU A C 1
ATOM 1423 O O . LEU A 1 181 ? -30.966 -9.293 47.951 1.00 93.88 181 LEU A O 1
ATOM 1427 N N . ALA A 1 182 ? -32.036 -10.721 46.581 1.00 88.06 182 ALA A N 1
ATOM 1428 C CA . ALA A 1 182 ? -33.176 -10.928 47.471 1.00 88.06 182 ALA A CA 1
ATOM 1429 C C . ALA A 1 182 ? -32.749 -11.532 48.821 1.00 88.06 182 ALA A C 1
ATOM 1431 O O . ALA A 1 182 ? -33.202 -11.085 49.876 1.00 88.06 182 ALA A O 1
ATOM 1432 N N . ALA A 1 183 ? -31.824 -12.500 48.814 1.00 90.62 183 ALA A N 1
ATOM 1433 C CA . ALA A 1 183 ? -31.283 -13.113 50.029 1.00 90.62 183 ALA A CA 1
ATOM 1434 C C . ALA A 1 183 ? -30.509 -12.124 50.920 1.00 90.62 183 ALA A C 1
ATOM 1436 O O . ALA A 1 183 ? -30.459 -12.301 52.138 1.00 90.62 183 ALA A O 1
ATOM 1437 N N . GLN A 1 184 ? -29.938 -11.070 50.332 1.00 94.75 184 GLN A N 1
ATOM 1438 C CA . GLN A 1 184 ? -29.282 -9.982 51.061 1.00 94.75 184 GLN A CA 1
ATOM 1439 C C . GLN A 1 184 ? -30.274 -8.935 51.597 1.00 94.75 184 GLN A C 1
ATOM 1441 O O . GLN A 1 184 ? -29.868 -8.015 52.307 1.00 94.75 184 GLN A O 1
ATOM 1446 N N . GLY A 1 185 ? -31.570 -9.076 51.297 1.00 93.12 185 GLY A N 1
ATOM 1447 C CA . GLY A 1 185 ? -32.622 -8.182 51.777 1.00 93.12 185 GLY A CA 1
ATOM 1448 C C . GLY A 1 185 ? -32.587 -6.800 51.129 1.00 93.12 185 GLY A C 1
ATOM 1449 O O . GLY A 1 185 ? -32.925 -5.816 51.788 1.00 93.12 185 GLY A O 1
ATOM 1450 N N . PHE A 1 186 ? -32.151 -6.714 49.868 1.00 94.69 186 PHE A N 1
ATOM 1451 C CA . PHE A 1 186 ? -32.090 -5.450 49.136 1.00 94.69 186 PHE A CA 1
ATOM 1452 C C . PHE A 1 186 ? -33.483 -4.821 49.019 1.00 94.69 186 PHE A C 1
ATOM 1454 O O . PHE A 1 186 ? -34.456 -5.486 48.669 1.00 94.69 186 PHE A O 1
ATOM 1461 N N . ASN A 1 187 ? -33.574 -3.518 49.285 1.00 93.81 187 ASN A N 1
ATOM 1462 C CA . ASN A 1 187 ? -34.756 -2.725 48.946 1.00 93.81 187 ASN A CA 1
ATOM 1463 C C . ASN A 1 187 ? -34.693 -2.228 47.488 1.00 93.81 187 ASN A C 1
ATOM 1465 O O . ASN A 1 187 ? -33.656 -2.326 46.833 1.00 93.81 187 ASN A O 1
ATOM 1469 N N . TYR A 1 188 ? -35.780 -1.639 46.981 1.00 94.56 188 TYR A N 1
ATOM 1470 C CA . TYR A 1 188 ? -35.856 -1.175 45.588 1.00 94.56 188 TYR A CA 1
ATOM 1471 C C . TYR A 1 188 ? -34.807 -0.119 45.210 1.00 94.56 188 TYR A C 1
ATOM 1473 O O . TYR A 1 188 ? -34.309 -0.121 44.086 1.00 94.56 188 TYR A O 1
ATOM 1481 N N . ARG A 1 189 ? -34.394 0.741 46.149 1.00 91.00 189 ARG A N 1
ATOM 1482 C CA . ARG A 1 189 ? -33.304 1.699 45.909 1.00 91.00 189 ARG A CA 1
ATOM 1483 C C . ARG A 1 189 ? -31.961 0.991 45.764 1.00 91.00 189 ARG A C 1
ATOM 1485 O O . ARG A 1 189 ? -31.211 1.303 44.848 1.00 91.00 189 ARG A O 1
ATOM 1492 N N . GLN A 1 190 ? -31.671 0.022 46.628 1.00 92.62 190 GLN A N 1
ATOM 1493 C CA . GLN A 1 190 ? -30.449 -0.781 46.539 1.00 92.62 190 GLN A CA 1
ATOM 1494 C C . GLN A 1 190 ? -30.433 -1.645 45.274 1.00 92.62 190 GLN A C 1
ATOM 1496 O O . GLN A 1 190 ? -29.386 -1.781 44.649 1.00 92.62 190 GLN A O 1
ATOM 1501 N N . ALA A 1 191 ? -31.588 -2.176 44.866 1.00 94.75 191 ALA A N 1
ATOM 1502 C CA . ALA A 1 191 ? -31.761 -2.901 43.611 1.00 94.75 191 ALA A CA 1
ATOM 1503 C C . ALA A 1 191 ? -31.402 -2.024 42.401 1.00 94.75 191 ALA A C 1
ATOM 1505 O O . ALA A 1 191 ? -30.571 -2.422 41.589 1.00 94.75 191 ALA A O 1
ATOM 1506 N N . LEU A 1 192 ? -31.947 -0.803 42.334 1.00 94.38 192 LEU A N 1
ATOM 1507 C CA . LEU A 1 192 ? -31.632 0.171 41.285 1.00 94.38 192 LEU A CA 1
ATOM 1508 C C . LEU A 1 192 ? -30.138 0.519 41.258 1.00 94.38 192 LEU A C 1
ATOM 1510 O O . LEU A 1 192 ? -29.501 0.465 40.208 1.00 94.38 192 LEU A O 1
ATOM 1514 N N . GLN A 1 193 ? -29.562 0.850 42.416 1.00 92.56 193 GLN A N 1
ATOM 1515 C CA . GLN A 1 193 ? -28.143 1.198 42.518 1.00 92.56 193 GLN A CA 1
ATOM 1516 C C . GLN A 1 193 ? -27.238 0.029 42.107 1.00 92.56 193 GLN A C 1
ATOM 1518 O O . GLN A 1 193 ? -26.234 0.242 41.428 1.00 92.56 193 GLN A O 1
ATOM 1523 N N . HIS A 1 194 ? -27.596 -1.202 42.483 1.00 93.38 194 HIS A N 1
ATOM 1524 C CA . HIS A 1 194 ? -26.876 -2.397 42.060 1.00 93.38 194 HIS A CA 1
ATOM 1525 C C . HIS A 1 194 ? -26.991 -2.618 40.556 1.00 93.38 194 HIS A C 1
ATOM 1527 O O . HIS A 1 194 ? -25.990 -2.913 39.910 1.00 93.38 194 HIS A O 1
ATOM 1533 N N . PHE A 1 195 ? -28.188 -2.492 39.989 1.00 92.88 195 PHE A N 1
ATOM 1534 C CA . PHE A 1 195 ? -28.394 -2.691 38.561 1.00 92.88 195 PHE A CA 1
ATOM 1535 C C . PHE A 1 195 ? -27.550 -1.722 37.733 1.00 92.88 195 PHE A C 1
ATOM 1537 O O . PHE A 1 195 ? -26.766 -2.159 36.897 1.00 92.88 195 PHE A O 1
ATOM 1544 N N . VAL A 1 196 ? -27.611 -0.424 38.039 1.00 90.81 196 VAL A N 1
ATOM 1545 C CA . VAL A 1 196 ? -26.845 0.599 37.308 1.00 90.81 196 VAL A CA 1
ATOM 1546 C C . VAL A 1 196 ? -25.338 0.368 37.410 1.00 90.81 196 VAL A C 1
ATOM 1548 O O . VAL A 1 196 ? -24.596 0.636 36.470 1.00 90.81 196 VAL A O 1
ATOM 1551 N N . ARG A 1 197 ? -24.865 -0.135 38.552 1.00 87.81 197 ARG A N 1
ATOM 1552 C CA . ARG A 1 197 ? -23.431 -0.235 38.824 1.00 87.81 197 ARG A CA 1
ATOM 1553 C C . ARG A 1 197 ? -22.794 -1.562 38.442 1.00 87.81 197 ARG A C 1
ATOM 1555 O O . ARG A 1 197 ? -21.612 -1.586 38.119 1.00 87.81 197 ARG A O 1
ATOM 1562 N N . TYR A 1 198 ? -23.563 -2.636 38.530 1.00 88.38 198 TYR A N 1
ATOM 1563 C CA . TYR A 1 198 ? -23.090 -4.002 38.349 1.00 88.38 198 TYR A CA 1
ATOM 1564 C C . TYR A 1 198 ? -23.990 -4.758 37.382 1.00 88.38 198 TYR A C 1
ATOM 1566 O O . TYR A 1 198 ? -23.487 -5.321 36.423 1.00 88.38 198 TYR A O 1
ATOM 1574 N N . GLY A 1 199 ? -25.312 -4.704 37.565 1.00 89.12 199 GLY A N 1
ATOM 1575 C CA . GLY A 1 199 ? -26.256 -5.473 36.746 1.00 89.12 199 GLY A CA 1
ATOM 1576 C C . GLY A 1 199 ? -26.121 -5.217 35.242 1.00 89.12 199 GLY A C 1
ATOM 1577 O O . GLY A 1 199 ? -26.043 -6.174 34.481 1.00 89.12 199 GLY A O 1
ATOM 1578 N N . LEU A 1 200 ? -25.994 -3.953 34.825 1.00 82.00 200 LEU A N 1
ATOM 1579 C CA . LEU A 1 200 ? -25.766 -3.576 33.423 1.00 82.00 200 LEU A CA 1
ATOM 1580 C C . LEU A 1 200 ? -24.439 -4.117 32.866 1.00 82.00 200 LEU A C 1
ATOM 1582 O O . LEU A 1 200 ? -24.371 -4.495 31.702 1.00 82.00 200 LEU A O 1
ATOM 1586 N N . LEU A 1 201 ? -23.378 -4.150 33.680 1.00 80.94 201 LEU A N 1
ATOM 1587 C CA . LEU A 1 201 ? -22.074 -4.693 33.273 1.00 80.94 201 LEU A CA 1
ATOM 1588 C C . LEU A 1 201 ? -22.079 -6.223 33.231 1.00 80.94 201 LEU A C 1
ATOM 1590 O O . LEU A 1 201 ? -21.399 -6.820 32.410 1.00 80.94 201 LEU A O 1
ATOM 1594 N N . GLU A 1 202 ? -22.849 -6.844 34.116 1.00 83.12 202 GLU A N 1
ATOM 1595 C CA . GLU A 1 202 ? -22.995 -8.293 34.237 1.00 83.12 202 GLU A CA 1
ATOM 1596 C C . GLU A 1 202 ? -24.024 -8.874 33.251 1.00 83.12 202 GLU A C 1
ATOM 1598 O O . GLU A 1 202 ? -24.256 -10.078 33.278 1.00 83.12 202 GLU A O 1
ATOM 1603 N N . GLY A 1 203 ? -24.675 -8.042 32.426 1.00 77.75 203 GLY A N 1
ATOM 1604 C CA . GLY A 1 203 ? -25.713 -8.486 31.487 1.00 77.75 203 GLY A CA 1
ATOM 1605 C C . GLY A 1 203 ? -26.993 -8.981 32.172 1.00 77.75 203 GLY A C 1
ATOM 1606 O O . GLY A 1 203 ? -27.765 -9.741 31.596 1.00 77.75 203 GLY A O 1
ATOM 1607 N N . ARG A 1 204 ? -27.242 -8.586 33.428 1.00 86.12 204 ARG A N 1
ATOM 1608 C CA . ARG A 1 204 ? -28.421 -9.039 34.176 1.00 86.12 204 ARG A CA 1
ATOM 1609 C C . ARG A 1 204 ? -29.693 -8.401 33.623 1.00 86.12 204 ARG A C 1
ATOM 1611 O O . ARG A 1 204 ? -29.783 -7.181 33.569 1.00 86.12 204 ARG A O 1
ATOM 1618 N N . ALA A 1 205 ? -30.718 -9.205 33.342 1.00 86.31 205 ALA A N 1
ATOM 1619 C CA . ALA A 1 205 ? -32.047 -8.700 32.997 1.00 86.31 205 ALA A CA 1
ATOM 1620 C C . ALA A 1 205 ? -32.631 -7.850 34.142 1.00 86.31 205 ALA A C 1
ATOM 1622 O O . ALA A 1 205 ? -32.752 -8.327 35.277 1.00 86.31 205 ALA A O 1
ATOM 1623 N N . GLY A 1 206 ? -32.956 -6.589 33.840 1.00 88.75 206 GLY A N 1
ATOM 1624 C CA . GLY A 1 206 ? -33.468 -5.600 34.794 1.00 88.75 206 GLY A CA 1
ATOM 1625 C C . GLY A 1 206 ? -34.994 -5.551 34.911 1.00 88.75 206 GLY A C 1
ATOM 1626 O O . GLY A 1 206 ? -35.512 -5.072 35.916 1.00 88.75 206 GLY A O 1
ATOM 1627 N N . SER A 1 207 ? -35.718 -6.056 33.914 1.00 89.81 207 SER A N 1
ATOM 1628 C CA . SER A 1 207 ? -37.182 -6.151 33.869 1.00 89.81 207 SER A CA 1
ATOM 1629 C C . SER A 1 207 ? -37.586 -7.397 33.077 1.00 89.81 207 SER A C 1
ATOM 1631 O O . SER A 1 207 ? -36.767 -7.965 32.362 1.00 89.81 207 SER A O 1
ATOM 1633 N N . ASN A 1 208 ? -38.850 -7.808 33.188 1.00 87.25 208 ASN A N 1
ATOM 1634 C CA . ASN A 1 208 ? -39.463 -8.797 32.297 1.00 87.25 208 ASN A CA 1
ATOM 1635 C C . ASN A 1 208 ? -40.050 -8.174 31.009 1.00 87.25 208 ASN A C 1
ATOM 1637 O O . ASN A 1 208 ? -40.725 -8.860 30.241 1.00 87.25 208 ASN A O 1
ATOM 1641 N N . SER A 1 209 ? -39.865 -6.867 30.804 1.00 83.69 209 SER A N 1
ATOM 1642 C CA . SER A 1 209 ? -40.262 -6.162 29.582 1.00 83.69 209 SER A CA 1
ATOM 1643 C C . SER A 1 209 ? -39.189 -6.307 28.504 1.00 83.69 209 SER A C 1
ATOM 1645 O O . SER A 1 209 ? -38.006 -6.302 28.828 1.00 83.69 209 SER A O 1
ATOM 1647 N N . THR A 1 210 ? -39.593 -6.357 27.233 1.00 76.12 210 THR A N 1
ATOM 1648 C CA . THR A 1 210 ? -38.648 -6.302 26.107 1.00 76.12 210 THR A CA 1
ATOM 1649 C C . THR A 1 210 ? -37.885 -4.973 26.139 1.00 76.12 210 THR A C 1
ATOM 1651 O O . THR A 1 210 ? -38.533 -3.914 26.210 1.00 76.12 210 THR A O 1
ATOM 1654 N N . PRO A 1 211 ? -36.542 -4.994 26.099 1.00 77.25 211 PRO A N 1
ATOM 1655 C CA . PRO A 1 211 ? -35.749 -3.781 25.995 1.00 77.25 211 PRO A CA 1
ATOM 1656 C C . PRO A 1 211 ? -36.105 -2.980 24.726 1.00 77.25 211 PRO A C 1
ATOM 1658 O O . PRO A 1 211 ? -36.482 -3.552 23.706 1.00 77.25 211 PRO A O 1
ATOM 1661 N N . PRO A 1 212 ? -36.043 -1.640 24.770 1.00 78.19 212 PRO A N 1
ATOM 1662 C CA . PRO A 1 212 ? -36.022 -0.815 23.566 1.00 78.19 212 PRO A CA 1
ATOM 1663 C C . PRO A 1 212 ? -34.919 -1.259 22.592 1.00 78.19 212 PRO A C 1
ATOM 1665 O O . PRO A 1 212 ? -33.810 -1.482 23.060 1.00 78.19 212 PRO A O 1
ATOM 1668 N N . ASP A 1 213 ? -35.218 -1.256 21.285 1.00 83.19 213 ASP A N 1
ATOM 1669 C CA . ASP A 1 213 ? -34.273 -1.449 20.162 1.00 83.19 213 ASP A CA 1
ATOM 1670 C C . ASP A 1 213 ? -33.889 -0.073 19.553 1.00 83.19 213 ASP A C 1
ATOM 1672 O O . ASP A 1 213 ? -34.581 0.454 18.670 1.00 83.19 213 ASP A O 1
ATOM 1676 N N . PRO A 1 214 ? -32.856 0.610 20.079 1.00 78.94 214 PRO A N 1
ATOM 1677 C CA . PRO A 1 214 ? -32.327 1.847 19.528 1.00 78.94 214 PRO A CA 1
ATOM 1678 C C . PRO A 1 214 ? -31.343 1.637 18.372 1.00 78.94 214 PRO A C 1
ATOM 1680 O O . PRO A 1 214 ? -31.084 2.619 17.671 1.00 78.94 214 PRO A O 1
ATOM 1683 N N . ALA A 1 215 ? -30.731 0.457 18.214 1.00 86.38 215 ALA A N 1
ATOM 1684 C CA . ALA A 1 215 ? -29.755 0.198 17.154 1.00 86.38 215 ALA A CA 1
ATOM 1685 C C . ALA A 1 215 ? -30.438 -0.023 15.800 1.00 86.38 215 ALA A C 1
ATOM 1687 O O . ALA A 1 215 ? -29.953 0.449 14.768 1.00 86.38 215 ALA A O 1
ATOM 1688 N N . GLY A 1 216 ? -31.618 -0.631 15.825 1.00 88.50 216 GLY A N 1
ATOM 1689 C CA . GLY A 1 216 ? -32.387 -1.012 14.667 1.00 88.50 216 GLY A CA 1
ATOM 1690 C C . GLY A 1 216 ? -31.752 -2.187 13.927 1.00 88.50 216 GLY A C 1
ATOM 1691 O O . GLY A 1 216 ? -30.551 -2.419 13.947 1.00 88.50 216 GLY A O 1
ATOM 1692 N N . ASN A 1 217 ? -32.575 -2.843 13.120 1.00 92.25 217 ASN A N 1
ATOM 1693 C CA . ASN A 1 217 ? -32.250 -4.137 12.523 1.00 92.25 217 ASN A CA 1
ATOM 1694 C C . ASN A 1 217 ? -31.661 -4.091 11.095 1.00 92.25 217 ASN A C 1
ATOM 1696 O O . ASN A 1 217 ? -31.528 -5.110 10.420 1.00 92.25 217 ASN A O 1
ATOM 1700 N N . THR A 1 218 ? -31.390 -2.900 10.550 1.00 93.31 218 THR A N 1
ATOM 1701 C CA . THR A 1 218 ? -30.953 -2.729 9.151 1.00 93.31 218 THR A CA 1
ATOM 1702 C C . THR A 1 218 ? -29.986 -1.560 8.991 1.00 93.31 218 THR A C 1
ATOM 1704 O O . THR A 1 218 ? -30.047 -0.594 9.746 1.00 93.31 218 THR A O 1
ATOM 1707 N N . LEU A 1 219 ? -29.186 -1.552 7.915 1.00 90.69 219 LEU A N 1
ATOM 1708 C CA . LEU A 1 219 ? -28.323 -0.409 7.558 1.00 90.69 219 LEU A CA 1
ATOM 1709 C C . LEU A 1 219 ? -29.090 0.923 7.447 1.00 90.69 219 LEU A C 1
ATOM 1711 O O . LEU A 1 219 ? -28.537 1.985 7.725 1.00 90.69 219 LEU A O 1
ATOM 1715 N N . ALA A 1 220 ? -30.361 0.883 7.031 1.00 89.88 220 ALA A N 1
ATOM 1716 C CA . ALA A 1 220 ? -31.194 2.075 6.878 1.00 89.88 220 ALA A CA 1
ATOM 1717 C C . ALA A 1 220 ? -31.722 2.613 8.217 1.00 89.88 220 ALA A C 1
ATOM 1719 O O . ALA A 1 220 ? -31.958 3.814 8.341 1.00 89.88 220 ALA A O 1
ATOM 1720 N N . SER A 1 221 ? -31.916 1.729 9.195 1.00 89.81 221 SER A N 1
ATOM 1721 C CA . SER A 1 221 ? -32.336 2.067 10.557 1.00 89.81 221 SER A CA 1
ATOM 1722 C C . SER A 1 221 ? -31.165 2.176 11.533 1.00 89.81 221 SER A C 1
ATOM 1724 O O . SER A 1 221 ? -31.409 2.425 12.706 1.00 89.81 221 SER A O 1
ATOM 1726 N N . ALA A 1 222 ? -29.929 2.010 11.051 1.00 91.31 222 ALA A N 1
ATOM 1727 C CA . ALA A 1 222 ? -28.742 1.899 11.881 1.00 91.31 222 ALA A CA 1
ATOM 1728 C C . ALA A 1 222 ? -28.548 3.107 12.802 1.00 91.31 222 ALA A C 1
ATOM 1730 O O . ALA A 1 222 ? -28.602 4.271 12.373 1.00 91.31 222 ALA A O 1
ATOM 1731 N N . ARG A 1 223 ? -28.217 2.834 14.062 1.00 90.81 223 ARG A N 1
ATOM 1732 C CA . ARG A 1 223 ? -27.903 3.870 15.043 1.00 90.81 223 ARG A CA 1
ATOM 1733 C C . ARG A 1 223 ? -26.585 4.547 14.723 1.00 90.81 223 ARG A C 1
ATOM 1735 O O . ARG A 1 223 ? -25.522 3.931 14.715 1.00 90.81 223 ARG A O 1
ATOM 1742 N N . ASN A 1 224 ? -26.639 5.862 14.530 1.00 87.38 224 ASN A N 1
ATOM 1743 C CA . ASN A 1 224 ? -25.429 6.662 14.382 1.00 87.38 224 ASN A CA 1
ATOM 1744 C C . ASN A 1 224 ? -24.682 6.738 15.721 1.00 87.38 224 ASN A C 1
ATOM 1746 O O . ASN A 1 224 ? -25.245 7.171 16.728 1.00 87.38 224 ASN A O 1
ATOM 1750 N N . ILE A 1 225 ? -23.405 6.373 15.705 1.00 88.00 225 ILE A N 1
ATOM 1751 C CA . ILE A 1 225 ? -22.504 6.418 16.854 1.00 88.00 225 ILE A CA 1
ATOM 1752 C C . ILE A 1 225 ? -21.268 7.266 16.539 1.00 88.00 225 ILE A C 1
ATOM 1754 O O . ILE A 1 225 ? -20.861 7.417 15.384 1.00 88.00 225 ILE A O 1
ATOM 1758 N N . ALA A 1 226 ? -20.675 7.840 17.583 1.00 83.12 226 ALA A N 1
ATOM 1759 C CA . ALA A 1 226 ? -19.476 8.662 17.492 1.00 83.12 226 ALA A CA 1
ATOM 1760 C C . ALA A 1 226 ? -18.349 7.985 18.267 1.00 83.12 226 ALA A C 1
ATOM 1762 O O . ALA A 1 226 ? -18.531 7.614 19.426 1.00 83.12 226 ALA A O 1
ATOM 1763 N N . LEU A 1 227 ? -17.192 7.835 17.625 1.00 88.12 227 LEU A N 1
ATOM 1764 C CA . LEU A 1 227 ? -16.036 7.152 18.195 1.00 88.12 227 LEU A CA 1
ATOM 1765 C C . LEU A 1 227 ? -14.876 8.129 18.377 1.00 88.12 227 LEU A C 1
ATOM 1767 O O . LEU A 1 227 ? -14.663 9.025 17.560 1.00 88.12 227 LEU A O 1
ATOM 1771 N N . GLY A 1 228 ? -14.120 7.926 19.450 1.00 84.25 228 GLY A N 1
ATOM 1772 C CA . GLY A 1 228 ? -12.885 8.642 19.744 1.00 84.25 228 GLY A CA 1
ATOM 1773 C C . GLY A 1 228 ? -11.841 7.699 20.333 1.00 84.25 228 GLY A C 1
ATOM 1774 O O . GLY A 1 228 ? -12.011 6.480 20.315 1.00 84.25 228 GLY A O 1
ATOM 1775 N N . THR A 1 229 ? -10.766 8.271 20.871 1.00 83.12 229 THR A N 1
ATOM 1776 C CA . THR A 1 229 ? -9.675 7.507 21.500 1.00 83.12 229 THR A CA 1
ATOM 1777 C C . THR A 1 229 ? -10.092 6.835 22.798 1.00 83.12 229 THR A C 1
ATOM 1779 O O . THR A 1 229 ? -9.572 5.773 23.137 1.00 83.12 229 THR A O 1
ATOM 1782 N N . ASP A 1 230 ? -11.041 7.433 23.514 1.00 82.50 230 ASP A N 1
ATOM 1783 C CA . ASP A 1 230 ? -11.617 6.838 24.711 1.00 82.50 230 ASP A CA 1
ATOM 1784 C C . ASP A 1 230 ? -12.600 5.730 24.330 1.00 82.50 230 ASP A C 1
ATOM 1786 O O . ASP A 1 230 ? -13.348 5.840 23.357 1.00 82.50 230 ASP A O 1
ATOM 1790 N N . THR A 1 231 ? -12.615 4.657 25.120 1.00 85.75 231 THR A N 1
ATOM 1791 C CA . THR A 1 231 ? -13.568 3.564 24.911 1.00 85.75 231 THR A CA 1
ATOM 1792 C C . THR A 1 231 ? -14.968 3.999 25.325 1.00 85.75 231 THR A C 1
ATOM 1794 O O . THR A 1 231 ? -15.200 4.353 26.482 1.00 85.75 231 THR A O 1
ATOM 1797 N N . VAL A 1 232 ? -15.907 3.933 24.384 1.00 84.38 232 VAL A N 1
ATOM 1798 C CA . VAL A 1 232 ? -17.337 4.165 24.610 1.00 84.38 232 VAL A CA 1
ATOM 1799 C C . VAL A 1 232 ? -18.043 2.815 24.674 1.00 84.38 232 VAL A C 1
ATOM 1801 O O . VAL A 1 232 ? -17.686 1.896 23.946 1.00 84.38 232 VAL A O 1
ATOM 1804 N N . THR A 1 233 ? -19.028 2.679 25.563 1.00 86.38 233 THR A N 1
ATOM 1805 C CA . THR A 1 233 ? -19.828 1.451 25.693 1.00 86.38 233 THR A CA 1
ATOM 1806 C C . THR A 1 233 ? -21.266 1.717 25.275 1.00 86.38 233 THR A C 1
ATOM 1808 O O . THR A 1 233 ? -21.937 2.555 25.882 1.00 86.38 233 THR A O 1
ATOM 1811 N N . TYR A 1 234 ? -21.731 0.987 24.268 1.00 87.38 234 TYR A N 1
ATOM 1812 C CA . TYR A 1 234 ? -23.132 0.901 23.870 1.00 87.38 234 TYR A CA 1
ATOM 1813 C C . TYR A 1 234 ? -23.734 -0.361 24.484 1.00 87.38 234 TYR A C 1
ATOM 1815 O O . TYR A 1 234 ? -23.055 -1.377 24.596 1.00 87.38 234 TYR A O 1
ATOM 1823 N N . ARG A 1 235 ? -24.974 -0.278 24.957 1.00 85.88 235 ARG A N 1
ATOM 1824 C CA . ARG A 1 235 ? -25.679 -1.404 25.576 1.00 85.88 235 ARG A CA 1
ATOM 1825 C C . ARG A 1 235 ? -26.985 -1.609 24.853 1.00 85.88 235 ARG A C 1
ATOM 1827 O O . ARG A 1 235 ? -27.672 -0.612 24.619 1.00 85.88 235 ARG A O 1
ATOM 1834 N N . ASP A 1 236 ? -27.263 -2.863 24.548 1.00 88.50 236 ASP A N 1
ATOM 1835 C CA . ASP A 1 236 ? -28.418 -3.277 23.768 1.00 88.50 236 ASP A CA 1
ATOM 1836 C C . ASP A 1 236 ? -28.770 -4.747 24.024 1.00 88.50 236 ASP A C 1
ATOM 1838 O O . ASP A 1 236 ? -28.164 -5.380 24.903 1.00 88.50 236 ASP A O 1
ATOM 1842 N N . ALA A 1 237 ? -29.779 -5.251 23.313 1.00 89.62 237 ALA A N 1
ATOM 1843 C CA . ALA A 1 237 ? -30.239 -6.626 23.398 1.00 89.62 237 ALA A CA 1
ATOM 1844 C C . ALA A 1 237 ? -30.538 -7.195 22.007 1.00 89.62 237 ALA A C 1
ATOM 1846 O O . ALA A 1 237 ? -31.266 -6.578 21.248 1.00 89.62 237 ALA A O 1
ATOM 1847 N N . VAL A 1 238 ? -30.074 -8.414 21.732 1.00 91.88 238 VAL A N 1
ATOM 1848 C CA . VAL A 1 238 ? -30.444 -9.172 20.523 1.00 91.88 238 VAL A CA 1
ATOM 1849 C C . VAL A 1 238 ? -31.080 -10.509 20.888 1.00 91.88 238 VAL A C 1
ATOM 1851 O O . VAL A 1 238 ? -30.938 -11.002 22.010 1.00 91.88 238 VAL A O 1
ATOM 1854 N N . GLY A 1 239 ? -31.777 -11.121 19.931 1.00 88.00 239 GLY A N 1
ATOM 1855 C CA . GLY A 1 239 ? -32.508 -12.367 20.133 1.00 88.00 239 GLY A CA 1
ATOM 1856 C C . GLY A 1 239 ? -33.907 -12.129 20.702 1.00 88.00 239 GLY A C 1
ATOM 1857 O O . GLY A 1 239 ? -34.382 -11.004 20.819 1.00 88.00 239 GLY A O 1
ATOM 1858 N N . GLY A 1 240 ? -34.653 -13.201 20.990 1.00 79.88 240 GLY A N 1
ATOM 1859 C CA . GLY A 1 240 ? -35.997 -13.082 21.589 1.00 79.88 240 GLY A CA 1
ATOM 1860 C C . GLY A 1 240 ? -37.065 -12.362 20.741 1.00 79.88 240 GLY A C 1
ATOM 1861 O O . GLY A 1 240 ? -38.173 -12.132 21.224 1.00 79.88 240 GLY A O 1
ATOM 1862 N N . GLY A 1 241 ? -36.774 -12.052 19.476 1.00 80.81 241 GLY A N 1
ATOM 1863 C CA . GLY A 1 241 ? -37.632 -11.265 18.584 1.00 80.81 241 GLY A CA 1
ATOM 1864 C C . GLY A 1 241 ? -36.908 -10.087 17.931 1.00 80.81 241 GLY A C 1
ATOM 1865 O O . GLY A 1 241 ? -37.397 -9.602 16.910 1.00 80.81 241 GLY A O 1
ATOM 1866 N N . ASP A 1 242 ? -35.757 -9.692 18.478 1.00 87.81 242 ASP A N 1
ATOM 1867 C CA . ASP A 1 242 ? -34.815 -8.768 17.854 1.00 87.81 242 ASP A CA 1
ATOM 1868 C C . ASP A 1 242 ? -33.824 -9.539 16.973 1.00 87.81 242 ASP A C 1
ATOM 1870 O O . ASP A 1 242 ? -33.215 -10.514 17.425 1.00 87.81 242 ASP A O 1
ATOM 1874 N N . ALA A 1 243 ? -33.744 -9.189 15.691 1.00 90.19 243 ALA A N 1
ATOM 1875 C CA . ALA A 1 243 ? -33.054 -10.005 14.697 1.00 90.19 243 ALA A CA 1
ATOM 1876 C C . ALA A 1 243 ? -31.583 -9.623 14.525 1.00 90.19 243 ALA A C 1
ATOM 1878 O O . ALA A 1 243 ? -30.806 -10.496 14.155 1.00 90.19 243 ALA A O 1
ATOM 1879 N N . ALA A 1 244 ? -31.229 -8.359 14.751 1.00 94.06 244 ALA A N 1
ATOM 1880 C CA . ALA A 1 244 ? -29.873 -7.833 14.686 1.00 94.06 244 ALA A CA 1
ATOM 1881 C C . ALA A 1 244 ? -29.844 -6.396 15.213 1.00 94.06 244 ALA A C 1
ATOM 1883 O O . ALA A 1 244 ? -30.809 -5.657 15.040 1.00 94.06 244 ALA A O 1
ATOM 1884 N N . ASP A 1 245 ? -28.682 -5.962 15.685 1.00 95.88 245 ASP A N 1
ATOM 1885 C CA . ASP A 1 245 ? -28.430 -4.564 16.020 1.00 95.88 245 ASP A CA 1
ATOM 1886 C C . ASP A 1 245 ? -27.387 -3.959 15.084 1.00 95.88 245 ASP A C 1
ATOM 1888 O O . ASP A 1 245 ? -26.265 -4.457 14.954 1.00 95.88 245 ASP A O 1
ATOM 1892 N N . VAL A 1 246 ? -27.740 -2.846 14.430 1.00 96.94 246 VAL A N 1
ATOM 1893 C CA . VAL A 1 246 ? -26.879 -2.205 13.432 1.00 96.94 246 VAL A CA 1
ATOM 1894 C C . VAL A 1 246 ? -26.437 -0.810 13.868 1.00 96.94 246 VAL A C 1
ATOM 1896 O O . VAL A 1 246 ? -27.233 0.106 14.058 1.00 96.94 246 VAL A O 1
ATOM 1899 N N . TYR A 1 247 ? -25.127 -0.587 13.927 1.00 96.75 247 TYR A N 1
ATOM 1900 C CA . TYR A 1 247 ? -24.531 0.713 14.242 1.00 96.75 247 TYR A CA 1
ATOM 1901 C C . TYR A 1 247 ? -23.828 1.315 13.027 1.00 96.75 247 TYR A C 1
ATOM 1903 O O . TYR A 1 247 ? -23.304 0.597 12.183 1.00 96.75 247 TYR A O 1
ATOM 1911 N N . ARG A 1 248 ? -23.759 2.648 12.950 1.00 94.81 248 ARG A N 1
ATOM 1912 C CA . ARG A 1 248 ? -23.086 3.399 11.879 1.00 94.81 248 ARG A CA 1
ATOM 1913 C C . ARG A 1 248 ? -22.114 4.426 12.447 1.00 94.81 248 ARG A C 1
ATOM 1915 O O . ARG A 1 248 ? -22.512 5.249 13.269 1.00 94.81 248 ARG A O 1
ATOM 1922 N N . PHE A 1 249 ? -20.881 4.469 11.944 1.00 94.62 249 PHE A N 1
ATOM 1923 C CA . PHE A 1 249 ? -19.881 5.471 12.335 1.00 94.62 249 PHE A CA 1
ATOM 1924 C C . PHE A 1 249 ? -19.090 6.024 11.145 1.00 94.62 249 PHE A C 1
ATOM 1926 O O . PHE A 1 249 ? -19.094 5.458 10.053 1.00 94.62 249 PHE A O 1
ATOM 1933 N N . ASN A 1 250 ? -18.420 7.163 11.352 1.00 87.31 250 ASN A N 1
ATOM 1934 C CA . ASN A 1 250 ? -17.564 7.804 10.351 1.00 87.31 250 ASN A CA 1
ATOM 1935 C C . ASN A 1 250 ? -16.168 8.062 10.918 1.00 87.31 250 ASN A C 1
ATOM 1937 O O . ASN A 1 250 ? -16.043 8.528 12.050 1.00 87.31 250 ASN A O 1
ATOM 1941 N N . LEU A 1 251 ? -15.137 7.828 10.107 1.00 86.19 251 LEU A N 1
ATOM 1942 C CA . LEU A 1 251 ? -13.744 8.147 10.414 1.00 86.19 251 LEU A CA 1
ATOM 1943 C C . LEU A 1 251 ? -13.241 9.254 9.490 1.00 86.19 251 LEU A C 1
ATOM 1945 O O . LEU A 1 251 ? -13.400 9.168 8.274 1.00 86.19 251 LEU A O 1
ATOM 1949 N N . GLY A 1 252 ? -12.621 10.285 10.069 1.00 77.88 252 GLY A N 1
ATOM 1950 C CA . GLY A 1 252 ? -12.034 11.395 9.308 1.00 77.88 252 GLY A CA 1
ATOM 1951 C C . GLY A 1 252 ? -10.610 11.129 8.812 1.00 77.88 252 GLY A C 1
ATOM 1952 O O . GLY A 1 252 ? -10.171 11.746 7.849 1.00 77.88 252 GLY A O 1
ATOM 1953 N N . THR A 1 253 ? -9.892 10.210 9.455 1.00 75.19 253 THR A N 1
ATOM 1954 C CA . THR A 1 253 ? -8.524 9.801 9.108 1.00 75.19 253 THR A CA 1
ATOM 1955 C C . THR A 1 253 ? -8.383 8.299 9.298 1.00 75.19 253 THR A C 1
ATOM 1957 O O . THR A 1 253 ? -9.185 7.681 10.008 1.00 75.19 253 THR A O 1
ATOM 1960 N N . GLN A 1 254 ? -7.339 7.712 8.712 1.00 79.75 254 GLN A N 1
ATOM 1961 C CA . GLN A 1 254 ? -7.017 6.313 8.962 1.00 79.75 254 GLN A CA 1
ATOM 1962 C C . GLN A 1 254 ? -6.791 6.097 10.467 1.00 79.75 254 GLN A C 1
ATOM 1964 O O . GLN A 1 254 ? -6.102 6.886 11.119 1.00 79.75 254 GLN A O 1
ATOM 1969 N N . SER A 1 255 ? -7.460 5.101 11.042 1.00 85.38 255 SER A N 1
ATOM 1970 C CA . SER A 1 255 ? -7.521 4.910 12.491 1.00 85.38 255 SER A CA 1
ATOM 1971 C C . SER A 1 255 ? -7.552 3.434 12.855 1.00 85.38 255 SER A C 1
ATOM 1973 O O . SER A 1 255 ? -8.268 2.645 12.237 1.00 85.38 255 SER A O 1
ATOM 1975 N N . ASN A 1 256 ? -6.809 3.072 13.899 1.00 88.75 256 ASN A N 1
ATOM 1976 C CA . ASN A 1 256 ? -6.900 1.763 14.534 1.00 88.75 256 ASN A CA 1
ATOM 1977 C C . ASN A 1 256 ? -8.260 1.642 15.219 1.00 88.75 256 ASN A C 1
ATOM 1979 O O . ASN A 1 256 ? -8.513 2.343 16.199 1.00 88.75 256 ASN A O 1
ATOM 1983 N N . PHE A 1 257 ? -9.122 0.771 14.707 1.00 95.12 257 PHE A N 1
ATOM 1984 C CA . PHE A 1 257 ? -10.448 0.484 15.238 1.00 95.12 257 PHE A CA 1
ATOM 1985 C C . PHE A 1 257 ? -10.397 -0.724 16.176 1.00 95.12 257 PHE A C 1
ATOM 1987 O O . PHE A 1 257 ? -9.838 -1.769 15.832 1.00 95.12 257 PHE A O 1
ATOM 1994 N N . ASN A 1 258 ? -10.993 -0.577 17.358 1.00 95.56 258 ASN A N 1
ATOM 1995 C CA . ASN A 1 258 ? -11.096 -1.627 18.363 1.00 95.56 258 ASN A CA 1
ATOM 1996 C C . ASN A 1 258 ? -12.556 -1.809 18.776 1.00 95.56 258 ASN A C 1
ATOM 1998 O O . ASN A 1 258 ? -13.233 -0.840 19.125 1.00 95.56 258 ASN A O 1
ATOM 2002 N N . LEU A 1 259 ? -12.988 -3.064 18.799 1.00 97.69 259 LEU A N 1
ATOM 2003 C CA . LEU A 1 259 ? -14.295 -3.513 19.249 1.00 97.69 259 LEU A CA 1
ATOM 2004 C C . LEU A 1 259 ? -14.131 -4.684 20.212 1.00 97.69 259 LEU A C 1
ATOM 2006 O O . LEU A 1 259 ? -13.328 -5.588 19.961 1.00 97.69 259 LEU A O 1
ATOM 2010 N N . SER A 1 260 ? -14.919 -4.674 21.283 1.00 96.81 260 SER A N 1
ATOM 2011 C CA . SER A 1 260 ? -15.161 -5.836 22.133 1.00 96.81 260 SER A CA 1
ATOM 2012 C C . SER A 1 260 ? -16.633 -5.888 22.524 1.00 96.81 260 SER A C 1
ATOM 2014 O O . SER A 1 260 ? -17.172 -4.876 22.966 1.00 96.81 260 SER A O 1
ATOM 2016 N N . LEU A 1 261 ? -17.272 -7.042 22.359 1.00 96.19 261 LEU A N 1
ATOM 2017 C CA . LEU A 1 261 ? -18.639 -7.291 22.804 1.00 96.19 261 LEU A CA 1
ATOM 2018 C C . LEU A 1 261 ? -18.596 -8.273 23.975 1.00 96.19 261 LEU A C 1
ATOM 2020 O O . LEU A 1 261 ? -17.952 -9.312 23.878 1.00 96.19 261 LEU A O 1
ATOM 2024 N N . THR A 1 262 ? -19.220 -7.907 25.095 1.00 94.06 262 THR A N 1
ATOM 2025 C CA . THR A 1 262 ? -19.134 -8.664 26.354 1.00 94.06 262 THR A CA 1
ATOM 2026 C C . THR A 1 262 ? -20.476 -8.739 27.075 1.00 94.06 262 THR A C 1
ATOM 2028 O O . THR A 1 262 ? -21.417 -8.007 26.760 1.00 94.06 262 THR A O 1
ATOM 2031 N N . GLY A 1 263 ? -20.555 -9.588 28.102 1.00 88.69 263 GLY A N 1
ATOM 2032 C CA . GLY A 1 263 ? -21.730 -9.685 28.974 1.00 88.69 263 GLY A CA 1
ATOM 2033 C C . GLY A 1 263 ? -22.921 -10.399 28.336 1.00 88.69 263 GLY A C 1
ATOM 2034 O O . GLY A 1 263 ? -24.039 -10.233 28.815 1.00 88.69 263 GLY A O 1
ATOM 2035 N N . ILE A 1 264 ? -22.670 -11.177 27.280 1.00 91.62 264 ILE A N 1
ATOM 2036 C CA . ILE A 1 264 ? -23.668 -12.019 26.627 1.00 91.62 264 ILE A CA 1
ATOM 2037 C C . ILE A 1 264 ? -23.949 -13.294 27.421 1.00 91.62 264 ILE A C 1
ATOM 2039 O O . ILE A 1 264 ? -23.097 -13.837 28.125 1.00 91.62 264 ILE A O 1
ATOM 2043 N N . SER A 1 265 ? -25.183 -13.764 27.296 1.00 90.50 265 SER A N 1
ATOM 2044 C CA . SER A 1 265 ? -25.715 -14.986 27.904 1.00 90.50 265 SER A CA 1
ATOM 2045 C C . SER A 1 265 ? -26.200 -16.004 26.871 1.00 90.50 265 SER A C 1
ATOM 2047 O O . SER A 1 265 ? -26.424 -17.162 27.219 1.00 90.50 265 SER A O 1
ATOM 2049 N N . GLU A 1 266 ? -26.289 -15.584 25.611 1.00 92.88 266 GLU A N 1
ATOM 2050 C CA . GLU A 1 266 ? -26.594 -16.393 24.435 1.00 92.88 266 GLU A CA 1
ATOM 2051 C C . GLU A 1 266 ? -25.535 -16.118 23.355 1.00 92.88 266 GLU A C 1
ATOM 2053 O O . GLU A 1 266 ? -24.728 -15.201 23.505 1.00 92.88 266 GLU A O 1
ATOM 2058 N N . ASP A 1 267 ? -25.536 -16.929 22.301 1.00 94.75 267 ASP A N 1
ATOM 2059 C CA . ASP A 1 267 ? -24.554 -16.890 21.211 1.00 94.75 267 ASP A CA 1
ATOM 2060 C C . ASP A 1 267 ? -24.811 -15.717 20.252 1.00 94.75 267 ASP A C 1
ATOM 2062 O O . ASP A 1 267 ? -25.927 -15.573 19.739 1.00 94.75 267 ASP A O 1
ATOM 2066 N N . VAL A 1 268 ? -23.805 -14.856 20.064 1.00 95.56 268 VAL A N 1
ATOM 2067 C CA . VAL A 1 268 ? -23.905 -13.589 19.321 1.00 95.56 268 VAL A CA 1
ATOM 2068 C C . VAL A 1 268 ? -22.607 -13.305 18.577 1.00 95.56 268 VAL A C 1
ATOM 2070 O O . VAL A 1 268 ? -21.556 -13.161 19.194 1.00 95.56 268 VAL A O 1
ATOM 2073 N N . ASP A 1 269 ? -22.724 -13.077 17.274 1.00 96.50 269 ASP A N 1
ATOM 2074 C CA . ASP A 1 269 ? -21.616 -12.736 16.392 1.00 96.50 269 ASP A CA 1
ATOM 2075 C C . ASP A 1 269 ? -21.562 -11.227 16.122 1.00 96.50 269 ASP A C 1
ATOM 2077 O O . ASP A 1 269 ? -22.554 -10.498 16.242 1.00 96.50 269 ASP A O 1
ATOM 2081 N N . VAL A 1 270 ? -20.394 -10.733 15.700 1.00 97.62 270 VAL A N 1
ATOM 2082 C CA . VAL A 1 270 ? -20.233 -9.339 15.260 1.00 97.62 270 VAL A CA 1
ATOM 2083 C C . VAL A 1 270 ? -19.573 -9.240 13.896 1.00 97.62 270 VAL A C 1
ATOM 2085 O O . VAL A 1 270 ? -18.543 -9.861 13.622 1.00 97.62 270 VAL A O 1
ATOM 2088 N N . GLN A 1 271 ? -20.110 -8.363 13.049 1.00 97.88 271 GLN A N 1
ATOM 2089 C CA . GLN A 1 271 ? -19.572 -8.078 11.726 1.00 97.88 271 GLN A CA 1
ATOM 2090 C C . GLN A 1 271 ? -19.321 -6.582 11.522 1.00 97.88 271 GLN A C 1
ATOM 2092 O O . GLN A 1 271 ? -20.175 -5.737 11.763 1.00 97.88 271 GLN A O 1
ATOM 2097 N N . LEU A 1 272 ? -18.136 -6.247 11.021 1.00 97.94 272 LEU A N 1
ATOM 2098 C CA . LEU A 1 272 ? -17.774 -4.925 10.526 1.00 97.94 272 LEU A CA 1
ATOM 2099 C C . LEU A 1 272 ? -17.983 -4.873 9.011 1.00 97.94 272 LEU A C 1
ATOM 2101 O O . LEU A 1 272 ? -17.453 -5.709 8.276 1.00 97.94 272 LEU A O 1
ATOM 2105 N N . LEU A 1 273 ? -18.713 -3.860 8.554 1.00 95.88 273 LEU A N 1
ATOM 2106 C CA . LEU A 1 273 ? -19.161 -3.682 7.177 1.00 95.88 273 LEU A CA 1
ATOM 2107 C C . LEU A 1 273 ? -18.682 -2.341 6.601 1.00 95.88 273 LEU A C 1
ATOM 2109 O O . LEU A 1 273 ? -18.544 -1.344 7.320 1.00 95.88 273 LEU A O 1
ATOM 2113 N N . ASP A 1 274 ? -18.478 -2.300 5.287 1.00 87.81 274 ASP A N 1
ATOM 2114 C CA . ASP A 1 274 ? -18.198 -1.068 4.548 1.00 87.81 274 ASP A CA 1
ATOM 2115 C C . ASP A 1 274 ? -19.467 -0.236 4.273 1.00 87.81 274 ASP A C 1
ATOM 2117 O O . ASP A 1 274 ? -20.587 -0.600 4.637 1.00 87.81 274 ASP A O 1
ATOM 2121 N N . ALA A 1 275 ? -19.303 0.906 3.598 1.00 88.38 275 ALA A N 1
ATOM 2122 C CA . ALA A 1 275 ? -20.410 1.803 3.267 1.00 88.38 275 ALA A CA 1
ATOM 2123 C C . ALA A 1 275 ? -21.477 1.184 2.338 1.00 88.38 275 ALA A C 1
ATOM 2125 O O . ALA A 1 275 ? -22.603 1.685 2.299 1.00 88.38 275 ALA A O 1
ATOM 2126 N N . ALA A 1 276 ? -21.132 0.136 1.582 1.00 87.12 276 ALA A N 1
ATOM 2127 C CA . ALA A 1 276 ? -22.034 -0.596 0.697 1.00 87.12 276 ALA A CA 1
ATOM 2128 C C . ALA A 1 276 ? -22.704 -1.798 1.392 1.00 87.12 276 ALA A C 1
ATOM 2130 O O . ALA A 1 276 ? -23.563 -2.442 0.788 1.00 87.12 276 ALA A O 1
ATOM 2131 N N . GLY A 1 277 ? -22.341 -2.083 2.647 1.00 87.50 277 GLY A N 1
ATOM 2132 C CA . GLY A 1 277 ? -22.822 -3.234 3.407 1.00 87.50 277 GLY A CA 1
ATOM 2133 C C . GLY A 1 277 ? -22.047 -4.523 3.132 1.00 87.50 277 GLY A C 1
ATOM 2134 O O . GLY A 1 277 ? -22.533 -5.597 3.475 1.00 87.50 277 GLY A O 1
ATOM 2135 N N . ALA A 1 278 ? -20.873 -4.454 2.498 1.00 86.94 278 ALA A N 1
ATOM 2136 C CA . ALA A 1 278 ? -20.017 -5.618 2.308 1.00 86.94 278 ALA A CA 1
ATOM 2137 C C . ALA A 1 278 ? -19.164 -5.881 3.559 1.00 86.94 278 ALA A C 1
ATOM 2139 O O . ALA A 1 278 ? -18.659 -4.950 4.189 1.00 86.94 278 ALA A O 1
ATOM 2140 N N . GLY A 1 279 ? -18.986 -7.158 3.907 1.00 88.06 279 GLY A N 1
ATOM 2141 C CA . GLY A 1 279 ? -18.192 -7.577 5.063 1.00 88.06 279 GLY A CA 1
ATOM 2142 C C . GLY A 1 279 ? -16.710 -7.231 4.931 1.00 88.06 279 GLY A C 1
ATOM 2143 O O . GLY A 1 279 ? -16.057 -7.644 3.976 1.00 88.06 279 GLY A O 1
ATOM 2144 N N . ILE A 1 280 ? -16.181 -6.511 5.922 1.00 88.00 280 ILE A N 1
ATOM 2145 C CA . ILE A 1 280 ? -14.749 -6.227 6.093 1.00 88.00 280 ILE A CA 1
ATOM 2146 C C . ILE A 1 280 ? -14.120 -7.281 7.008 1.00 88.00 280 ILE A C 1
ATOM 2148 O O . ILE A 1 280 ? -13.067 -7.837 6.696 1.00 88.00 280 ILE A O 1
ATOM 2152 N N . ARG A 1 281 ? -14.745 -7.536 8.164 1.00 92.00 281 ARG A N 1
ATOM 2153 C CA . ARG A 1 281 ? -14.249 -8.473 9.181 1.00 92.00 281 ARG A CA 1
ATOM 2154 C C . ARG A 1 281 ? -15.394 -8.967 10.060 1.00 92.00 281 ARG A C 1
ATOM 2156 O O . ARG A 1 281 ? -16.305 -8.193 10.320 1.00 92.00 281 ARG A O 1
ATOM 2163 N N . SER A 1 282 ? -15.315 -10.194 10.558 1.00 94.94 282 SER A N 1
ATOM 2164 C CA . SER A 1 282 ? -16.223 -10.726 11.581 1.00 94.94 282 SER A CA 1
ATOM 2165 C C . SER A 1 282 ? -15.452 -11.327 12.757 1.00 94.94 282 SER A C 1
ATOM 2167 O O . SER A 1 282 ? -14.241 -11.570 12.666 1.00 94.94 282 SER A O 1
ATOM 2169 N N . SER A 1 283 ? -16.156 -11.500 13.869 1.00 96.00 283 SER A N 1
ATOM 2170 C CA . SER A 1 283 ? -15.777 -12.328 15.009 1.00 96.00 283 SER A CA 1
ATOM 2171 C C . SER A 1 283 ? -17.008 -13.179 15.340 1.00 96.00 283 SER A C 1
ATOM 2173 O O . SER A 1 283 ? -18.100 -12.622 15.449 1.00 96.00 283 SER A O 1
ATOM 2175 N N . GLU A 1 284 ? -16.818 -14.499 15.348 1.00 96.06 284 GLU A N 1
ATOM 2176 C CA . GLU A 1 284 ? -17.874 -15.525 15.401 1.00 96.06 284 GLU A CA 1
ATOM 2177 C C . GLU A 1 284 ? -17.451 -16.632 16.388 1.00 96.06 284 GLU A C 1
ATOM 2179 O O . GLU A 1 284 ? -17.112 -17.754 15.994 1.00 96.06 284 GLU A O 1
ATOM 2184 N N . ALA A 1 285 ? -17.247 -16.279 17.656 1.00 92.06 285 ALA A N 1
ATOM 2185 C CA . ALA A 1 285 ? -16.777 -17.203 18.676 1.00 92.06 285 ALA A CA 1
ATOM 2186 C C . ALA A 1 285 ? -17.955 -17.941 19.330 1.00 92.06 285 ALA A C 1
ATOM 2188 O O . ALA A 1 285 ? -18.742 -17.357 20.055 1.00 92.06 285 ALA A O 1
ATOM 2189 N N . ASP A 1 286 ? -17.995 -19.267 19.169 1.00 88.94 286 ASP A N 1
ATOM 2190 C CA . ASP A 1 286 ? -19.103 -20.098 19.657 1.00 88.94 286 ASP A CA 1
ATOM 2191 C C . ASP A 1 286 ? -19.517 -19.831 21.128 1.00 88.94 286 ASP A C 1
ATOM 2193 O O . ASP A 1 286 ? -18.726 -19.982 22.074 1.00 88.94 286 ASP A O 1
ATOM 2197 N N . GLY A 1 287 ? -20.815 -19.616 21.338 1.00 91.31 287 GLY A N 1
ATOM 2198 C CA . GLY A 1 287 ? -21.454 -19.595 22.650 1.00 91.31 287 GLY A CA 1
ATOM 2199 C C . GLY A 1 287 ? -21.358 -18.234 23.336 1.00 91.31 287 GLY A C 1
ATOM 2200 O O . GLY A 1 287 ? -21.652 -17.209 22.759 1.00 91.31 287 GLY A O 1
ATOM 2201 N N . VAL A 1 288 ? -21.001 -18.204 24.623 1.00 93.00 288 VAL A N 1
ATOM 2202 C CA . VAL A 1 288 ? -20.984 -16.952 25.417 1.00 93.00 288 VAL A CA 1
ATOM 2203 C C . VAL A 1 288 ? -19.587 -16.335 25.516 1.00 93.00 288 VAL A C 1
ATOM 2205 O O . VAL A 1 288 ? -19.226 -15.742 26.536 1.00 93.00 288 VAL A O 1
ATOM 2208 N N . ALA A 1 289 ? -18.744 -16.580 24.514 1.00 93.56 289 ALA A N 1
ATOM 2209 C CA . ALA A 1 289 ? -17.407 -16.010 24.463 1.00 93.56 289 ALA A CA 1
ATOM 2210 C C . ALA A 1 289 ? -17.476 -14.533 24.049 1.00 93.56 289 ALA A C 1
ATOM 2212 O O . ALA A 1 289 ? -18.297 -14.149 23.232 1.00 93.56 289 ALA A O 1
ATOM 2213 N N . ASP A 1 290 ? -16.603 -13.695 24.610 1.00 93.88 290 ASP A N 1
ATOM 2214 C CA . ASP A 1 290 ? -16.537 -12.293 24.191 1.00 93.88 290 ASP A CA 1
ATOM 2215 C C . ASP A 1 290 ? -16.075 -12.191 22.727 1.00 93.88 290 ASP A C 1
ATOM 2217 O O . ASP A 1 290 ? -15.052 -12.777 22.352 1.00 93.88 290 ASP A O 1
ATOM 2221 N N . GLU A 1 291 ? -16.744 -11.352 21.937 1.00 97.19 291 GLU A N 1
ATOM 2222 C CA . GLU A 1 291 ? -16.320 -11.066 20.568 1.00 97.19 291 GLU A CA 1
ATOM 2223 C C . GLU A 1 291 ? -15.318 -9.918 20.512 1.00 97.19 291 GLU A C 1
ATOM 2225 O O . GLU A 1 291 ? -15.382 -8.964 21.298 1.00 97.19 291 GLU A O 1
ATOM 2230 N N . SER A 1 292 ? -14.387 -9.958 19.551 1.00 96.19 292 SER A N 1
ATOM 2231 C CA . SER A 1 292 ? -13.454 -8.844 19.366 1.00 96.19 292 SER A CA 1
ATOM 2232 C C . SER A 1 292 ? -12.987 -8.639 17.929 1.00 96.19 292 SER A C 1
ATOM 2234 O O . SER A 1 292 ? -12.567 -9.558 17.229 1.00 96.19 292 SER A O 1
ATOM 2236 N N . ILE A 1 293 ? -12.967 -7.374 17.508 1.00 94.62 293 ILE A N 1
ATOM 2237 C CA . ILE A 1 293 ? -12.401 -6.950 16.227 1.00 94.62 293 ILE A CA 1
ATOM 2238 C C . ILE A 1 293 ? -11.345 -5.882 16.495 1.00 94.62 293 ILE A C 1
ATOM 2240 O O . ILE A 1 293 ? -11.611 -4.853 17.112 1.00 94.62 293 ILE A O 1
ATOM 2244 N N . LYS A 1 294 ? -10.134 -6.114 15.988 1.00 90.31 294 LYS A N 1
ATOM 2245 C CA . LYS A 1 294 ? -9.081 -5.101 15.887 1.00 90.31 294 LYS A CA 1
ATOM 2246 C C . LYS A 1 294 ? -8.636 -5.017 14.445 1.00 90.31 294 LYS A C 1
ATOM 2248 O O . LYS A 1 294 ? -8.238 -6.027 13.862 1.00 90.31 294 LYS A O 1
ATOM 2253 N N . THR A 1 295 ? -8.753 -3.840 13.855 1.00 87.12 295 THR A N 1
ATOM 2254 C CA . THR A 1 295 ? -8.386 -3.639 12.456 1.00 87.12 295 THR A CA 1
ATOM 2255 C C . THR A 1 295 ? -8.096 -2.177 12.176 1.00 87.12 295 THR A C 1
ATOM 2257 O O . THR A 1 295 ? -8.526 -1.293 12.917 1.00 87.12 295 THR A O 1
ATOM 2260 N N . LEU A 1 296 ? -7.368 -1.923 11.101 1.00 81.12 296 LEU A N 1
ATOM 2261 C CA . LEU A 1 296 ? -7.125 -0.578 10.629 1.00 81.12 296 LEU A CA 1
ATOM 2262 C C . LEU A 1 296 ? -8.178 -0.199 9.598 1.00 81.12 296 LEU A C 1
ATOM 2264 O O . LEU A 1 296 ? -8.422 -0.942 8.649 1.00 81.12 296 LEU A O 1
ATOM 2268 N N . LEU A 1 297 ? -8.767 0.979 9.765 1.00 82.62 297 LEU A N 1
ATOM 2269 C CA . LEU A 1 297 ? -9.773 1.499 8.852 1.00 82.62 297 LEU A CA 1
ATOM 2270 C C . LEU A 1 297 ? -9.308 2.817 8.258 1.00 82.62 297 LEU A C 1
ATOM 2272 O O . LEU A 1 297 ? -8.839 3.693 8.980 1.00 82.62 297 LEU A O 1
ATOM 2276 N N . ASN A 1 298 ? -9.468 2.965 6.945 1.00 80.88 298 ASN A N 1
ATOM 2277 C CA . ASN A 1 298 ? -9.279 4.239 6.255 1.00 80.88 298 ASN A CA 1
ATOM 2278 C C . ASN A 1 298 ? -10.361 5.249 6.663 1.00 80.88 298 ASN A C 1
ATOM 2280 O O . ASN A 1 298 ? -11.378 4.883 7.260 1.00 80.88 298 ASN A O 1
ATOM 2284 N N . ALA A 1 299 ? -10.174 6.518 6.300 1.00 82.00 299 ALA A N 1
ATOM 2285 C CA . ALA A 1 299 ? -11.258 7.493 6.387 1.00 82.00 299 ALA A CA 1
ATOM 2286 C C . ALA A 1 299 ? -12.473 7.003 5.575 1.00 82.00 299 ALA A C 1
ATOM 2288 O O . ALA A 1 299 ? -12.315 6.485 4.469 1.00 82.00 299 ALA A O 1
ATOM 2289 N N . GLY A 1 300 ? -13.678 7.127 6.129 1.00 81.44 300 GLY A N 1
ATOM 2290 C CA . GLY A 1 300 ? -14.884 6.585 5.502 1.00 81.44 300 GLY A CA 1
ATOM 2291 C C . GLY A 1 300 ? -16.044 6.347 6.465 1.00 81.44 300 GLY A C 1
ATOM 2292 O O . GLY A 1 300 ? -15.942 6.597 7.667 1.00 81.44 300 GLY A O 1
ATOM 2293 N N . THR A 1 301 ? -17.160 5.871 5.910 1.00 88.88 301 THR A N 1
ATOM 2294 C CA . THR A 1 301 ? -18.353 5.433 6.650 1.00 88.88 301 THR A CA 1
ATOM 2295 C C . THR A 1 301 ? -18.342 3.916 6.787 1.00 88.88 301 THR A C 1
ATOM 2297 O O . THR A 1 301 ? -18.115 3.218 5.801 1.00 88.88 301 THR A O 1
ATOM 2300 N N . TYR A 1 302 ? -18.658 3.424 7.981 1.00 96.31 302 TYR A N 1
ATOM 2301 C CA . TYR A 1 302 ? -18.682 2.001 8.308 1.00 96.31 302 TYR A CA 1
ATOM 2302 C C . TYR A 1 302 ? -19.932 1.644 9.106 1.00 96.31 302 TYR A C 1
ATOM 2304 O O . TYR A 1 302 ? -20.548 2.518 9.731 1.00 96.31 302 TYR A O 1
ATOM 2312 N N . TYR A 1 303 ? -20.262 0.354 9.107 1.00 97.75 303 TYR A N 1
ATOM 2313 C CA . TYR A 1 303 ? -21.335 -0.203 9.922 1.00 97.75 303 TYR A CA 1
ATOM 2314 C C . TYR A 1 303 ? -20.848 -1.384 10.759 1.00 97.75 303 TYR A C 1
ATOM 2316 O O . TYR A 1 303 ? -19.916 -2.083 10.373 1.00 97.75 303 TYR A O 1
ATOM 2324 N N . LEU A 1 304 ? -21.485 -1.593 11.905 1.00 98.00 304 LEU A N 1
ATOM 2325 C CA . LEU A 1 304 ? -21.347 -2.796 12.721 1.00 98.00 304 LEU A CA 1
ATOM 2326 C C . LEU A 1 304 ? -22.695 -3.497 12.749 1.00 98.00 304 LEU A C 1
ATOM 2328 O O . LEU A 1 304 ? -23.701 -2.816 12.914 1.00 98.00 304 LEU A O 1
ATOM 2332 N N . SER A 1 305 ? -22.693 -4.813 12.604 1.00 97.81 305 SER A N 1
ATOM 2333 C CA . SER A 1 305 ? -23.843 -5.683 12.826 1.00 97.81 305 SER A CA 1
ATOM 2334 C C . SER A 1 305 ? -23.535 -6.571 14.025 1.00 97.81 305 SER A C 1
ATOM 2336 O O . SER A 1 305 ? -22.418 -7.086 14.123 1.00 97.81 305 SER A O 1
ATOM 2338 N N . VAL A 1 306 ? -24.477 -6.675 14.953 1.00 97.62 306 VAL A N 1
ATOM 2339 C CA . VAL A 1 306 ? -24.463 -7.617 16.072 1.00 97.62 306 VAL A CA 1
ATOM 2340 C C . VAL A 1 306 ? -25.617 -8.577 15.825 1.00 97.62 306 VAL A C 1
ATOM 2342 O O . VAL A 1 306 ? -26.771 -8.152 15.800 1.00 97.62 306 VAL A O 1
ATOM 2345 N N . ASP A 1 307 ? -25.306 -9.845 15.597 1.00 95.88 307 ASP A N 1
ATOM 2346 C CA . ASP A 1 307 ? -26.251 -10.823 15.067 1.00 95.88 307 ASP A CA 1
ATOM 2347 C C . ASP A 1 307 ? -26.353 -12.020 16.028 1.00 95.88 307 ASP A C 1
ATOM 2349 O O . ASP A 1 307 ? -25.347 -12.679 16.290 1.00 95.88 307 ASP A O 1
ATOM 2353 N N . PRO A 1 308 ? -27.537 -12.332 16.581 1.00 94.31 308 PRO A N 1
ATOM 2354 C CA . PRO A 1 308 ? -27.716 -13.512 17.414 1.00 94.31 308 PRO A CA 1
ATOM 2355 C C . PRO A 1 308 ? -27.662 -14.787 16.560 1.00 94.31 308 PRO A C 1
ATOM 2357 O O . PRO A 1 308 ? -28.207 -14.836 15.451 1.00 94.31 308 PRO A O 1
ATOM 2360 N N . ALA A 1 309 ? -27.078 -15.856 17.099 1.00 90.00 309 ALA A N 1
ATOM 2361 C CA . ALA A 1 309 ? -27.071 -17.152 16.430 1.00 90.00 309 ALA A CA 1
ATOM 2362 C C . ALA A 1 309 ? -28.500 -17.693 16.228 1.00 90.00 309 ALA A C 1
ATOM 2364 O O . ALA A 1 309 ? -29.437 -17.387 16.975 1.00 90.00 309 ALA A O 1
ATOM 2365 N N . GLU A 1 310 ? -28.693 -18.547 15.218 1.00 85.38 310 GLU A N 1
ATOM 2366 C CA . GLU A 1 310 ? -30.022 -19.082 14.908 1.00 85.38 310 GLU A CA 1
ATOM 2367 C C . GLU A 1 310 ? -30.607 -19.863 16.101 1.00 85.38 310 GLU A C 1
ATOM 2369 O O . GLU A 1 310 ? -30.119 -20.925 16.488 1.00 85.38 310 GLU A O 1
ATOM 2374 N N . GLY A 1 311 ? -31.709 -19.351 16.656 1.00 81.69 311 GLY A N 1
ATOM 2375 C CA . GLY A 1 311 ? -32.404 -19.961 17.791 1.00 81.69 311 GLY A CA 1
ATOM 2376 C C . GLY A 1 311 ? -31.900 -19.532 19.172 1.00 81.69 311 GLY A C 1
ATOM 2377 O O . GLY A 1 311 ? -32.405 -20.071 20.159 1.00 81.69 311 GLY A O 1
ATOM 2378 N N . ALA A 1 312 ? -30.967 -18.577 19.245 1.00 85.38 312 ALA A N 1
ATOM 2379 C CA . ALA A 1 312 ? -30.542 -17.939 20.487 1.00 85.38 312 ALA A CA 1
ATOM 2380 C C . ALA A 1 312 ? -31.715 -17.250 21.212 1.00 85.38 312 ALA A C 1
ATOM 2382 O O . ALA A 1 312 ? -32.635 -16.696 20.591 1.00 85.38 312 ALA A O 1
ATOM 2383 N N . GLY A 1 313 ? -31.693 -17.312 22.546 1.00 86.88 313 GLY A N 1
ATOM 2384 C CA . GLY A 1 313 ? -32.595 -16.540 23.401 1.00 86.88 313 GLY A CA 1
ATOM 2385 C C . GLY A 1 313 ? -32.324 -15.031 23.338 1.00 86.88 313 GLY A C 1
ATOM 2386 O O . GLY A 1 313 ? -31.421 -14.578 22.645 1.00 86.88 313 GLY A O 1
ATOM 2387 N N . GLU A 1 314 ? -33.115 -14.238 24.066 1.00 88.56 314 GLU A N 1
ATOM 2388 C CA . GLU A 1 314 ? -32.791 -12.819 24.277 1.00 88.56 314 GLU A CA 1
ATOM 2389 C C . GLU A 1 314 ? -31.530 -12.713 25.141 1.00 88.56 314 GLU A C 1
ATOM 2391 O O . GLU A 1 314 ? -31.459 -13.323 26.211 1.00 88.56 314 GLU A O 1
ATOM 2396 N N . THR A 1 315 ? -30.556 -11.920 24.703 1.00 88.38 315 THR A N 1
ATOM 2397 C CA . THR A 1 315 ? -29.365 -11.612 25.488 1.00 88.38 315 THR A CA 1
ATOM 2398 C C . THR A 1 315 ? -29.048 -10.130 25.450 1.00 88.38 315 THR A C 1
ATOM 2400 O O . THR A 1 315 ? -29.059 -9.495 24.399 1.00 88.38 315 THR A O 1
ATOM 2403 N N . LEU A 1 316 ? -28.698 -9.590 26.615 1.00 88.81 316 LEU A N 1
ATOM 2404 C CA . LEU A 1 316 ? -28.109 -8.261 26.723 1.00 88.81 316 LEU A CA 1
ATOM 2405 C C . LEU A 1 316 ? -26.630 -8.316 26.340 1.00 88.81 316 LEU A C 1
ATOM 2407 O O . LEU A 1 316 ? -25.984 -9.350 26.519 1.00 88.81 316 LEU A O 1
ATOM 2411 N N . TYR A 1 317 ? -26.079 -7.197 25.877 1.00 91.19 317 TYR A N 1
ATOM 2412 C CA . TYR A 1 317 ? -24.644 -7.077 25.634 1.00 91.19 317 TYR A CA 1
ATOM 2413 C C . TYR A 1 317 ? -24.082 -5.689 25.960 1.00 91.19 317 TYR A C 1
ATOM 2415 O O . TYR A 1 317 ? -24.788 -4.681 26.065 1.00 91.19 317 TYR A O 1
ATOM 2423 N N . ASN A 1 318 ? -22.756 -5.640 26.091 1.00 90.44 318 ASN A N 1
ATOM 2424 C CA . ASN A 1 318 ? -21.951 -4.431 26.200 1.00 90.44 318 ASN A CA 1
ATOM 2425 C C . ASN A 1 318 ? -20.993 -4.348 25.004 1.00 90.44 318 ASN A C 1
ATOM 2427 O O . ASN A 1 318 ? -20.023 -5.098 24.930 1.00 90.44 318 ASN A O 1
ATOM 2431 N N . LEU A 1 319 ? -21.241 -3.411 24.090 1.00 94.19 319 LEU A N 1
ATOM 2432 C CA . LEU A 1 319 ? -20.414 -3.149 22.916 1.00 94.19 319 LEU A CA 1
ATOM 2433 C C . LEU A 1 319 ? -19.435 -2.002 23.201 1.00 94.19 319 LEU A C 1
ATOM 2435 O O . LEU A 1 319 ? -19.801 -0.824 23.205 1.00 94.19 319 LEU A O 1
ATOM 2439 N N . HIS A 1 320 ? -18.179 -2.354 23.451 1.00 93.94 320 HIS A N 1
ATOM 2440 C CA . HIS A 1 320 ? -17.076 -1.438 23.718 1.00 93.94 320 HIS A CA 1
ATOM 2441 C C . HIS A 1 320 ? -16.354 -1.065 22.423 1.00 93.94 320 HIS A C 1
ATOM 2443 O O . HIS A 1 320 ? -15.853 -1.943 21.724 1.00 93.94 320 HIS A O 1
ATOM 2449 N N . LEU A 1 321 ? -16.254 0.231 22.124 1.00 96.06 321 LEU A N 1
ATOM 2450 C CA . LEU A 1 321 ? -15.692 0.740 20.871 1.00 96.06 321 LEU A CA 1
ATOM 2451 C C . LEU A 1 321 ? -14.686 1.866 21.120 1.00 96.06 321 LEU A C 1
ATOM 2453 O O . LEU A 1 321 ? -14.944 2.768 21.918 1.00 96.06 321 LEU A O 1
ATOM 2457 N N . SER A 1 322 ? -13.562 1.852 20.402 1.00 93.62 322 SER A N 1
ATOM 2458 C CA . SER A 1 322 ? -12.614 2.972 20.351 1.00 93.62 322 SER A CA 1
ATOM 2459 C C . SER A 1 322 ? -11.875 3.047 19.018 1.00 93.62 322 SER A C 1
ATOM 2461 O O . SER A 1 322 ? -11.732 2.055 18.298 1.00 93.62 322 SER A O 1
ATOM 2463 N N . VAL A 1 323 ? -11.385 4.243 18.689 1.00 93.12 323 VAL A N 1
ATOM 2464 C CA . VAL A 1 323 ? -10.569 4.508 17.502 1.00 93.12 323 VAL A CA 1
ATOM 2465 C C . VAL A 1 323 ? -9.349 5.341 17.858 1.00 93.12 323 VAL A C 1
ATOM 2467 O O . VAL A 1 323 ? -9.449 6.341 18.559 1.00 93.12 323 VAL A O 1
ATOM 2470 N N . SER A 1 324 ? -8.180 4.957 17.359 1.00 87.12 324 SER A N 1
ATOM 2471 C CA . SER A 1 324 ? -6.946 5.731 17.530 1.00 87.12 324 SER A CA 1
ATOM 2472 C C . SER A 1 324 ? -6.433 6.194 16.170 1.00 87.12 324 SER A C 1
ATOM 2474 O O . SER A 1 324 ? -6.008 5.342 15.388 1.00 87.12 324 SER A O 1
ATOM 2476 N N . PRO A 1 325 ? -6.475 7.506 15.866 1.00 83.25 325 PRO A N 1
ATOM 2477 C CA . PRO A 1 325 ? -5.922 8.040 14.629 1.00 83.25 325 PRO A CA 1
ATOM 2478 C C . PRO A 1 325 ? -4.457 7.650 14.459 1.00 83.25 325 PRO A C 1
ATOM 2480 O O . PRO A 1 325 ? -3.668 7.739 15.401 1.00 83.25 325 PRO A O 1
ATOM 2483 N N . VAL A 1 326 ? -4.103 7.236 13.250 1.00 69.19 326 VAL A N 1
ATOM 2484 C CA . VAL A 1 326 ? -2.729 6.911 12.885 1.00 69.19 326 VAL A CA 1
ATOM 2485 C C . VAL A 1 326 ? -2.056 8.162 12.322 1.00 69.19 326 VAL A C 1
ATOM 2487 O O . VAL A 1 326 ? -2.555 8.778 11.380 1.00 69.19 326 VAL A O 1
ATOM 2490 N N . ALA A 1 327 ? -0.926 8.553 12.913 1.00 62.38 327 ALA A N 1
ATOM 2491 C CA . ALA A 1 327 ? -0.099 9.646 12.417 1.00 62.38 327 ALA A CA 1
ATOM 2492 C C . ALA A 1 327 ? 0.932 9.088 11.429 1.00 62.38 327 ALA A C 1
ATOM 2494 O O . ALA A 1 327 ? 1.966 8.571 11.838 1.00 62.38 327 ALA A O 1
ATOM 2495 N N . ILE A 1 328 ? 0.637 9.187 10.135 1.00 66.31 328 ILE A N 1
ATOM 2496 C CA . ILE A 1 328 ? 1.585 8.852 9.071 1.00 66.31 328 ILE A CA 1
ATOM 2497 C C . ILE A 1 328 ? 2.292 10.145 8.666 1.00 66.31 328 ILE A C 1
ATOM 2499 O O . ILE A 1 328 ? 1.631 11.116 8.288 1.00 66.31 328 ILE A O 1
ATOM 2503 N N . ASP A 1 329 ? 3.624 10.163 8.719 1.00 71.75 329 ASP A N 1
ATOM 2504 C CA . ASP A 1 329 ? 4.416 11.264 8.166 1.00 71.75 329 ASP A CA 1
ATOM 2505 C C . ASP A 1 329 ? 4.299 11.248 6.634 1.00 71.75 329 ASP A C 1
ATOM 2507 O O . ASP A 1 329 ? 5.015 10.540 5.915 1.00 71.75 329 ASP A O 1
ATOM 2511 N N . LEU A 1 330 ? 3.339 12.020 6.125 1.00 87.31 330 LEU A N 1
ATOM 2512 C CA . LEU A 1 330 ? 3.128 12.194 4.695 1.00 87.31 330 LEU A CA 1
ATOM 2513 C C . LEU A 1 330 ? 4.258 13.030 4.090 1.00 87.31 330 LEU A C 1
ATOM 2515 O O . LEU A 1 330 ? 4.651 14.074 4.615 1.00 87.31 330 LEU A O 1
ATOM 2519 N N . VAL A 1 331 ? 4.732 12.601 2.924 1.00 93.50 331 VAL A N 1
ATOM 2520 C CA . VAL A 1 331 ? 5.575 13.428 2.065 1.00 93.50 331 VAL A CA 1
ATOM 2521 C C . VAL A 1 331 ? 4.670 14.496 1.450 1.00 93.50 331 VAL A C 1
ATOM 2523 O O . VAL A 1 331 ? 3.663 14.134 0.838 1.00 93.50 331 VAL A O 1
ATOM 2526 N N . PRO A 1 332 ? 4.989 15.797 1.580 1.00 93.94 332 PRO A N 1
ATOM 2527 C CA . PRO A 1 332 ? 4.217 16.845 0.930 1.00 93.94 332 PRO A CA 1
ATOM 2528 C C . PRO A 1 332 ? 4.051 16.573 -0.565 1.00 93.94 332 PRO A C 1
ATOM 2530 O O . PRO A 1 332 ? 5.025 16.294 -1.275 1.00 93.94 332 PRO A O 1
ATOM 2533 N N . VAL A 1 333 ? 2.810 16.683 -1.038 1.00 95.56 333 VAL A N 1
ATOM 2534 C CA . VAL A 1 333 ? 2.476 16.531 -2.451 1.00 95.56 333 VAL A CA 1
ATOM 2535 C C . VAL A 1 333 ? 1.845 17.791 -3.023 1.00 95.56 333 VAL A C 1
ATOM 2537 O O . VAL A 1 333 ? 1.123 18.516 -2.339 1.00 95.56 333 VAL A O 1
ATOM 2540 N N . GLN A 1 334 ? 2.107 18.032 -4.301 1.00 96.31 334 GLN A N 1
ATOM 2541 C CA . GLN A 1 334 ? 1.379 18.985 -5.121 1.00 96.31 334 GLN A CA 1
ATOM 2542 C C . GLN A 1 334 ? 0.580 18.231 -6.185 1.00 96.31 334 GLN A C 1
ATOM 2544 O O . GLN A 1 334 ? 1.112 17.373 -6.891 1.00 96.31 334 GLN A O 1
ATOM 2549 N N . GLU A 1 335 ? -0.696 18.581 -6.326 1.00 96.00 335 GLU A N 1
ATOM 2550 C CA . GLU A 1 335 ? -1.542 17.995 -7.361 1.00 96.00 335 GLU A CA 1
ATOM 2551 C C . GLU A 1 335 ? -1.104 18.437 -8.762 1.00 96.00 335 GLU A C 1
ATOM 2553 O O . GLU A 1 335 ? -0.821 19.617 -9.007 1.00 96.00 335 GLU A O 1
ATOM 2558 N N . ILE A 1 336 ? -1.089 17.489 -9.697 1.00 94.12 336 ILE A N 1
ATOM 2559 C CA . ILE A 1 336 ? -0.827 17.727 -11.117 1.00 94.12 336 ILE A CA 1
ATOM 2560 C C . ILE A 1 336 ? -1.934 17.157 -11.993 1.00 94.12 336 ILE A C 1
ATOM 2562 O O . ILE A 1 336 ? -2.571 16.159 -11.670 1.00 94.12 336 ILE A O 1
ATOM 2566 N N . VAL A 1 337 ? -2.112 17.775 -13.158 1.00 93.81 337 VAL A N 1
ATOM 2567 C CA . VAL A 1 337 ? -2.816 17.143 -14.274 1.00 93.81 337 VAL A CA 1
ATOM 2568 C C . VAL A 1 337 ? -1.794 16.276 -15.017 1.00 93.81 337 VAL A C 1
ATOM 2570 O O . VAL A 1 337 ? -0.795 16.835 -15.485 1.00 93.81 337 VAL A O 1
ATOM 2573 N N . PRO A 1 338 ? -1.999 14.949 -15.128 1.00 91.25 338 PRO A N 1
ATOM 2574 C CA . PRO A 1 338 ? -1.052 14.060 -15.794 1.00 91.25 338 PRO A CA 1
ATOM 2575 C C . PRO A 1 338 ? -0.736 14.517 -17.220 1.00 91.25 338 PRO A C 1
ATOM 2577 O O . PRO A 1 338 ? -1.633 14.742 -18.036 1.00 91.25 338 PRO A O 1
ATOM 2580 N N . MET A 1 339 ? 0.552 14.657 -17.539 1.00 90.62 339 MET A N 1
ATOM 2581 C CA . MET A 1 339 ? 0.989 15.011 -18.888 1.00 90.62 339 MET A CA 1
ATOM 2582 C C . MET A 1 339 ? 1.053 13.754 -19.755 1.00 90.62 339 MET A C 1
ATOM 2584 O O . MET A 1 339 ? 1.931 12.915 -19.565 1.00 90.62 339 MET A O 1
ATOM 2588 N N . GLN A 1 340 ? 0.150 13.650 -20.728 1.00 95.12 340 GLN A N 1
ATOM 2589 C CA . GLN A 1 340 ? 0.131 12.557 -21.698 1.00 95.12 340 GLN A CA 1
ATOM 2590 C C . GLN A 1 340 ? 1.218 12.743 -22.765 1.00 95.12 340 GLN A C 1
ATOM 2592 O O . GLN A 1 340 ? 1.358 13.818 -23.350 1.00 95.12 340 GLN A O 1
ATOM 2597 N N . THR A 1 341 ? 1.973 11.680 -23.032 1.00 97.25 341 THR A N 1
ATOM 2598 C CA . THR A 1 341 ? 3.060 11.630 -24.014 1.00 97.25 341 THR A CA 1
ATOM 2599 C C . THR A 1 341 ? 2.861 10.440 -24.942 1.00 97.25 341 THR A C 1
ATOM 2601 O O . THR A 1 341 ? 2.674 9.314 -24.492 1.00 97.25 341 THR A O 1
ATOM 2604 N N . ARG A 1 342 ? 2.945 10.686 -26.251 1.00 97.62 342 ARG A N 1
ATOM 2605 C CA . ARG A 1 342 ? 2.941 9.654 -27.289 1.00 97.62 342 ARG A CA 1
ATOM 2606 C C . ARG A 1 342 ? 4.118 9.897 -28.220 1.00 97.62 342 ARG A C 1
ATOM 2608 O O . ARG A 1 342 ? 4.269 11.007 -28.720 1.00 97.62 342 ARG A O 1
ATOM 2615 N N . ILE A 1 343 ? 4.925 8.865 -28.432 1.00 97.81 343 ILE A N 1
ATOM 2616 C CA . ILE A 1 343 ? 6.077 8.885 -29.335 1.00 97.81 343 ILE A CA 1
ATOM 2617 C C . ILE A 1 343 ? 5.864 7.775 -30.357 1.00 97.81 343 ILE A C 1
ATOM 2619 O O . ILE A 1 343 ? 5.525 6.649 -29.994 1.00 97.81 343 ILE A O 1
ATOM 2623 N N . THR A 1 344 ? 6.060 8.091 -31.630 1.00 96.81 344 THR A N 1
ATOM 2624 C CA . THR A 1 344 ? 5.960 7.142 -32.739 1.00 96.81 344 THR A CA 1
ATOM 2625 C C . THR A 1 344 ? 7.292 7.050 -33.487 1.00 96.81 344 THR A C 1
ATOM 2627 O O . THR A 1 344 ? 8.095 7.986 -33.421 1.00 96.81 344 THR A O 1
ATOM 2630 N N . PRO A 1 345 ? 7.581 5.939 -34.190 1.00 95.25 345 PRO A N 1
ATOM 2631 C CA . PRO A 1 345 ? 8.797 5.815 -34.995 1.00 95.25 345 PRO A CA 1
ATOM 2632 C C . PRO A 1 345 ? 8.996 6.953 -36.008 1.00 95.25 345 PRO A C 1
ATOM 2634 O O . PRO A 1 345 ? 10.137 7.294 -36.321 1.00 95.25 345 PRO A O 1
ATOM 2637 N N . GLU A 1 346 ? 7.907 7.552 -36.493 1.00 93.81 346 GLU A N 1
ATOM 2638 C CA . GLU A 1 346 ? 7.905 8.675 -37.432 1.00 93.81 346 GLU A CA 1
ATOM 2639 C C . GLU A 1 346 ? 8.382 9.997 -36.809 1.00 93.81 346 GLU A C 1
ATOM 2641 O O . GLU A 1 346 ? 8.848 10.876 -37.536 1.00 93.81 346 GLU A O 1
ATOM 2646 N N . ASP A 1 347 ? 8.305 10.136 -35.482 1.00 94.56 347 ASP A N 1
ATOM 2647 C CA . ASP A 1 347 ? 8.734 11.339 -34.754 1.00 94.56 347 ASP A CA 1
ATOM 2648 C C . ASP A 1 347 ? 10.259 11.393 -34.550 1.00 94.56 347 ASP A C 1
ATOM 2650 O O . ASP A 1 347 ? 10.808 12.417 -34.131 1.00 94.56 347 ASP A O 1
ATOM 2654 N N . LEU A 1 348 ? 10.959 10.282 -34.800 1.00 97.00 348 LEU A N 1
ATOM 2655 C CA . LEU A 1 348 ? 12.336 10.102 -34.356 1.00 97.00 348 LEU A CA 1
ATOM 2656 C C . LEU A 1 348 ? 13.350 10.801 -35.271 1.00 97.00 348 LEU A C 1
ATOM 2658 O O . LEU A 1 348 ? 13.249 10.731 -36.500 1.00 97.00 348 LEU A O 1
ATOM 2662 N N . PRO A 1 349 ? 14.392 11.431 -34.698 1.00 97.38 349 PRO A N 1
ATOM 2663 C CA . PRO A 1 349 ? 15.455 12.013 -35.496 1.00 97.38 349 PRO A CA 1
ATOM 2664 C C . PRO A 1 349 ? 16.311 10.924 -36.158 1.00 97.38 349 PRO A C 1
ATOM 2666 O O . PRO A 1 349 ? 16.394 9.783 -35.699 1.00 97.38 349 PRO A O 1
ATOM 2669 N N . ALA A 1 350 ? 17.025 11.302 -37.220 1.00 96.50 350 ALA A N 1
ATOM 2670 C CA . ALA A 1 350 ? 18.047 10.438 -37.801 1.00 96.50 350 ALA A CA 1
ATOM 2671 C C . ALA A 1 350 ? 19.190 10.173 -36.792 1.00 96.50 350 ALA A C 1
ATOM 2673 O O . ALA A 1 350 ? 19.495 11.047 -35.969 1.00 96.50 350 ALA A O 1
ATOM 2674 N N . PRO A 1 351 ? 19.880 9.020 -36.875 1.00 96.88 351 PRO A N 1
ATOM 2675 C CA . PRO A 1 351 ? 21.061 8.762 -36.059 1.00 96.88 351 PRO A CA 1
ATOM 2676 C C . PRO A 1 351 ? 22.091 9.889 -36.151 1.00 96.88 351 PRO A C 1
ATOM 2678 O O . PRO A 1 351 ? 22.404 10.374 -37.240 1.00 96.88 351 PRO A O 1
ATOM 2681 N N . PHE A 1 352 ? 22.632 10.284 -34.999 1.00 96.75 352 PHE A N 1
ATOM 2682 C CA . PHE A 1 352 ? 23.619 11.356 -34.846 1.00 96.75 352 PHE A CA 1
ATOM 2683 C C . PHE A 1 352 ? 23.117 12.761 -35.226 1.00 96.75 352 PHE A C 1
ATOM 2685 O O . PHE A 1 352 ? 23.930 13.661 -35.442 1.00 96.75 352 PHE A O 1
ATOM 2692 N N . ALA A 1 353 ? 21.797 12.989 -35.268 1.00 97.19 353 ALA A N 1
ATOM 2693 C CA . ALA A 1 353 ? 21.232 14.337 -35.412 1.00 97.19 353 ALA A CA 1
ATOM 2694 C C . ALA A 1 353 ? 21.696 15.295 -34.295 1.00 97.19 353 ALA A C 1
ATOM 2696 O O . ALA 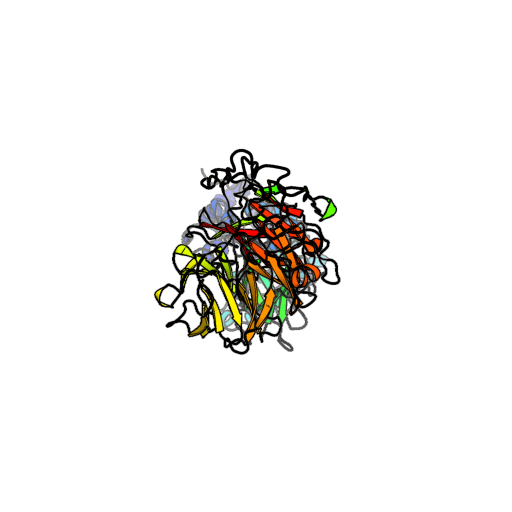A 1 353 ? 21.784 16.505 -34.506 1.00 97.19 353 ALA A O 1
ATOM 2697 N N . SER A 1 354 ? 22.043 14.749 -33.126 1.00 96.94 354 SER A N 1
ATOM 2698 C CA . SER A 1 354 ? 22.811 15.428 -32.086 1.00 96.94 354 SER A CA 1
ATOM 2699 C C . SER A 1 354 ? 24.004 14.572 -31.656 1.00 96.94 354 SER A C 1
ATOM 2701 O O . SER A 1 354 ? 24.033 13.358 -31.865 1.00 96.94 354 SER A O 1
ATOM 2703 N N . ASN A 1 355 ? 24.970 15.196 -30.981 1.00 93.88 355 ASN A N 1
ATOM 2704 C CA . ASN A 1 355 ? 26.024 14.452 -30.296 1.00 93.88 355 ASN A CA 1
ATOM 2705 C C . ASN A 1 355 ? 25.432 13.633 -29.136 1.00 93.88 355 ASN A C 1
ATOM 2707 O O . ASN A 1 355 ? 24.477 14.072 -28.494 1.00 93.88 355 ASN A O 1
ATOM 2711 N N . SER A 1 356 ? 26.028 12.473 -28.854 1.00 94.19 356 SER A N 1
ATOM 2712 C CA . SER A 1 356 ? 25.811 11.746 -27.598 1.00 94.19 356 SER A CA 1
ATOM 2713 C C . SER A 1 356 ? 26.554 12.464 -26.474 1.00 94.19 356 SER A C 1
ATOM 2715 O O . SER A 1 356 ? 27.710 12.857 -26.661 1.00 94.19 356 SER A O 1
ATOM 2717 N N . VAL A 1 357 ? 25.919 12.627 -25.317 1.00 94.44 357 VAL A N 1
ATOM 2718 C CA 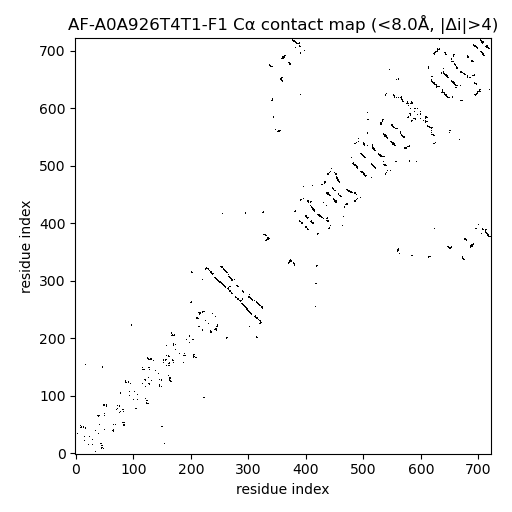. VAL A 1 357 ? 26.482 13.374 -24.185 1.00 94.44 357 VAL A CA 1
ATOM 2719 C C . VAL A 1 357 ? 26.409 12.520 -22.931 1.00 94.44 357 VAL A C 1
ATOM 2721 O O . VAL A 1 357 ? 25.330 12.125 -22.521 1.00 94.44 357 VAL A O 1
ATOM 2724 N N . SER A 1 358 ? 27.549 12.282 -22.283 1.00 96.12 358 SER A N 1
ATOM 2725 C CA . SER A 1 358 ? 27.580 11.673 -20.951 1.00 96.12 358 SER A CA 1
ATOM 2726 C C . SER A 1 358 ? 27.373 12.755 -19.888 1.00 96.12 358 SER A C 1
ATOM 2728 O O . SER A 1 358 ? 28.303 13.504 -19.590 1.00 96.12 358 SER A O 1
ATOM 2730 N N . ASN A 1 359 ? 26.181 12.809 -19.302 1.00 95.62 359 ASN A N 1
ATOM 2731 C CA . ASN A 1 359 ? 25.783 13.712 -18.224 1.00 95.62 359 ASN A CA 1
ATOM 2732 C C . ASN A 1 359 ? 25.122 12.912 -17.076 1.00 95.62 359 ASN A C 1
ATOM 2734 O O . ASN A 1 359 ? 23.895 12.862 -16.967 1.00 95.62 359 ASN A O 1
ATOM 2738 N N . PRO A 1 360 ? 25.910 12.190 -16.255 1.00 95.31 360 PRO A N 1
ATOM 2739 C CA . PRO A 1 360 ? 25.368 11.373 -15.175 1.00 95.31 360 PRO A CA 1
ATOM 2740 C C . PRO A 1 360 ? 24.744 12.230 -14.069 1.00 95.31 360 PRO A C 1
ATOM 2742 O O . PRO A 1 360 ? 25.201 13.337 -13.788 1.00 95.31 360 PRO A O 1
ATOM 2745 N N . ALA A 1 361 ? 23.738 11.671 -13.396 1.00 95.88 361 ALA A N 1
ATOM 2746 C CA . ALA A 1 361 ? 23.040 12.357 -12.316 1.00 95.88 361 ALA A CA 1
ATOM 2747 C C . ALA A 1 361 ? 23.947 12.665 -11.115 1.00 95.88 361 ALA A C 1
ATOM 2749 O O . ALA A 1 361 ? 24.641 11.780 -10.608 1.00 95.88 361 ALA A O 1
ATOM 2750 N N . GLN A 1 362 ? 23.868 13.893 -10.608 1.00 97.12 362 GLN A N 1
ATOM 2751 C CA . GLN A 1 362 ? 24.292 14.246 -9.264 1.00 97.12 362 GLN A CA 1
ATOM 2752 C C . GLN A 1 362 ? 23.176 13.871 -8.285 1.00 97.12 362 GLN A C 1
ATOM 2754 O O . GLN A 1 362 ? 22.131 14.521 -8.237 1.00 97.12 362 GLN A O 1
ATOM 2759 N N . VAL A 1 363 ? 23.422 12.836 -7.487 1.00 96.19 363 VAL A N 1
ATOM 2760 C CA . VAL A 1 363 ? 22.528 12.446 -6.396 1.00 96.19 363 VAL A CA 1
ATOM 2761 C C . VAL A 1 363 ? 22.705 13.410 -5.225 1.00 96.19 363 VAL A C 1
ATOM 2763 O O . VAL A 1 363 ? 23.822 13.665 -4.769 1.00 96.19 363 VAL A O 1
ATOM 2766 N N . LEU A 1 364 ? 21.588 13.938 -4.748 1.00 97.06 364 LEU A N 1
ATOM 2767 C CA . LEU A 1 364 ? 21.463 14.800 -3.587 1.00 97.06 364 LEU A CA 1
ATOM 2768 C C . LEU A 1 364 ? 20.790 14.028 -2.442 1.00 97.06 364 LEU A C 1
ATOM 2770 O O . LEU A 1 364 ? 19.985 13.128 -2.708 1.00 97.06 364 LEU A O 1
ATOM 2774 N N . PRO A 1 365 ? 21.076 14.387 -1.177 1.00 95.81 365 PRO A N 1
ATOM 2775 C CA . PRO A 1 365 ? 20.284 13.897 -0.058 1.00 95.81 365 PRO A CA 1
ATOM 2776 C C . PRO A 1 365 ? 18.821 14.321 -0.215 1.00 95.81 365 PRO A C 1
ATOM 2778 O O . PRO A 1 365 ? 18.520 15.304 -0.904 1.00 95.81 365 PRO A O 1
ATOM 2781 N N . VAL A 1 366 ? 17.920 13.618 0.471 1.00 94.75 366 VAL A N 1
ATOM 2782 C CA . VAL A 1 366 ? 16.518 14.043 0.557 1.00 94.75 366 VAL A CA 1
ATOM 2783 C C . VAL A 1 366 ? 16.454 15.485 1.097 1.00 94.75 366 VAL A C 1
ATOM 2785 O O . VAL A 1 366 ? 17.078 15.770 2.124 1.00 94.75 366 VAL A O 1
ATOM 2788 N N . PRO A 1 367 ? 15.740 16.409 0.425 1.00 92.56 367 PRO A N 1
ATOM 2789 C CA . PRO A 1 367 ? 15.581 17.781 0.896 1.00 92.56 367 PRO A CA 1
ATOM 2790 C C . PRO A 1 367 ? 14.883 17.844 2.258 1.00 92.56 367 PRO A C 1
ATOM 2792 O O . PRO A 1 367 ? 14.087 16.973 2.587 1.00 92.56 367 PRO A O 1
ATOM 2795 N N . GLU A 1 368 ? 15.110 18.921 3.015 1.00 87.56 368 GLU A N 1
ATOM 2796 C CA . GLU A 1 368 ? 14.400 19.180 4.283 1.00 87.56 368 GLU A CA 1
ATOM 2797 C C . GLU A 1 368 ? 12.878 19.277 4.086 1.00 87.56 368 GLU A C 1
ATOM 2799 O O . GLU A 1 368 ? 12.110 18.837 4.931 1.00 87.56 368 GLU A O 1
ATOM 2804 N N . ASN A 1 369 ? 12.451 19.808 2.936 1.00 88.12 369 ASN A N 1
ATOM 2805 C CA . ASN A 1 369 ? 11.053 19.885 2.525 1.00 88.12 369 ASN A CA 1
ATOM 2806 C C . ASN A 1 369 ? 10.898 19.142 1.189 1.00 88.12 369 ASN A C 1
ATOM 2808 O O . ASN A 1 369 ? 10.929 19.786 0.134 1.00 88.12 369 ASN A O 1
ATOM 2812 N N . PRO A 1 370 ? 10.836 17.798 1.197 1.00 94.00 370 PRO A N 1
ATOM 2813 C CA . PRO A 1 370 ? 10.645 17.044 -0.031 1.00 94.00 370 PRO A CA 1
ATOM 2814 C C . PRO A 1 370 ? 9.251 17.353 -0.582 1.00 94.00 370 PRO A C 1
ATOM 2816 O O . PRO A 1 370 ? 8.273 17.348 0.160 1.00 94.00 370 PRO A O 1
ATOM 2819 N N . LEU A 1 371 ? 9.168 17.635 -1.879 1.00 95.94 371 LEU A N 1
ATOM 2820 C CA . LEU A 1 371 ? 7.907 17.858 -2.576 1.00 95.94 371 LEU A CA 1
ATOM 2821 C C . LEU A 1 371 ? 7.828 16.891 -3.749 1.00 95.94 371 LEU A C 1
ATOM 2823 O O . LEU A 1 371 ? 8.703 16.889 -4.620 1.00 95.94 371 LEU A O 1
ATOM 2827 N N . LEU A 1 372 ? 6.780 16.077 -3.757 1.00 98.06 372 LEU A N 1
ATOM 2828 C CA . LEU A 1 372 ? 6.427 15.225 -4.884 1.00 98.06 372 LEU A CA 1
ATOM 2829 C C . LEU A 1 372 ? 5.197 15.781 -5.587 1.00 98.06 372 LEU A C 1
ATOM 2831 O O . LEU A 1 372 ? 4.406 16.510 -4.999 1.00 98.06 372 LEU A O 1
ATOM 2835 N N . ASN A 1 373 ? 5.025 15.427 -6.852 1.00 98.19 373 ASN A N 1
ATOM 2836 C CA . ASN A 1 373 ? 3.838 15.797 -7.606 1.00 98.19 373 ASN A CA 1
ATOM 2837 C C . ASN A 1 373 ? 3.089 14.539 -8.027 1.00 98.19 373 ASN A C 1
ATOM 2839 O O . ASN A 1 373 ? 3.710 13.672 -8.644 1.00 98.19 373 ASN A O 1
ATOM 2843 N N . VAL A 1 374 ? 1.793 14.460 -7.731 1.00 98.25 374 VAL A N 1
ATOM 2844 C CA . VAL A 1 374 ? 0.916 13.313 -8.041 1.00 98.25 374 VAL A CA 1
ATOM 2845 C C . VAL A 1 374 ? -0.462 13.797 -8.515 1.00 98.25 374 VAL A C 1
ATOM 2847 O O . VAL A 1 374 ? -0.792 14.963 -8.294 1.00 98.25 374 VAL A O 1
ATOM 2850 N N . PRO A 1 375 ? -1.280 12.967 -9.187 1.00 97.69 375 PRO A N 1
ATOM 2851 C CA . PRO A 1 375 ? -2.655 13.326 -9.517 1.00 97.69 375 PRO A CA 1
ATOM 2852 C C . PRO A 1 375 ? -3.487 13.606 -8.259 1.00 97.69 375 PRO A C 1
ATOM 2854 O O . PRO A 1 375 ? -3.129 13.200 -7.152 1.00 97.69 375 PRO A O 1
ATOM 2857 N N . ALA A 1 376 ? -4.616 14.289 -8.441 1.00 93.94 376 ALA A N 1
ATOM 2858 C CA . ALA A 1 376 ? -5.534 14.605 -7.350 1.00 93.94 376 ALA A CA 1
ATOM 2859 C C . ALA A 1 376 ? -5.994 13.347 -6.587 1.00 93.94 376 ALA A C 1
ATOM 2861 O O . ALA A 1 376 ? -6.200 12.285 -7.178 1.00 93.94 376 ALA A O 1
ATOM 2862 N N . GLY A 1 377 ? -6.150 13.486 -5.269 1.00 90.06 377 GLY A N 1
ATOM 2863 C CA . GLY A 1 377 ? -6.612 12.417 -4.375 1.00 90.06 377 GLY A CA 1
ATOM 2864 C C . GLY A 1 377 ? -5.559 11.366 -4.000 1.00 90.06 377 GLY A C 1
ATOM 2865 O O . GLY A 1 377 ? -5.874 10.442 -3.252 1.00 90.06 377 GLY A O 1
ATOM 2866 N N . PHE A 1 378 ? -4.312 11.480 -4.473 1.00 95.81 378 PHE A N 1
ATOM 2867 C CA . PHE A 1 378 ? -3.214 10.609 -4.044 1.00 95.81 378 PHE A CA 1
ATOM 2868 C C . PHE A 1 378 ? -2.397 11.217 -2.903 1.00 95.81 378 PHE A C 1
ATOM 2870 O O . PHE A 1 378 ? -2.030 12.390 -2.915 1.00 95.81 378 PHE A O 1
ATOM 2877 N N . SER A 1 379 ? -2.039 10.365 -1.949 1.00 93.69 379 SER A N 1
ATOM 2878 C CA . SER A 1 379 ? -1.104 10.647 -0.865 1.00 93.69 379 SER A CA 1
ATOM 2879 C C . SER A 1 379 ? 0.155 9.793 -1.015 1.00 93.69 379 SER A C 1
ATOM 2881 O O . SER A 1 379 ? 0.115 8.701 -1.593 1.00 93.69 379 SER A O 1
ATOM 2883 N N . VAL A 1 380 ? 1.279 10.294 -0.499 1.00 97.12 380 VAL A N 1
ATOM 2884 C CA . VAL A 1 380 ? 2.553 9.571 -0.485 1.00 97.12 380 VAL A CA 1
ATOM 2885 C C . VAL A 1 380 ? 3.132 9.589 0.922 1.00 97.12 380 VAL A C 1
ATOM 2887 O O . VAL A 1 380 ? 3.215 10.646 1.544 1.00 97.12 380 VAL A O 1
ATOM 2890 N N . ASN A 1 381 ? 3.589 8.438 1.404 1.00 94.94 381 ASN A N 1
ATOM 2891 C CA . ASN A 1 381 ? 4.353 8.322 2.644 1.00 94.94 381 ASN A CA 1
ATOM 2892 C C . ASN A 1 381 ? 5.622 7.485 2.439 1.00 94.94 381 ASN A C 1
ATOM 2894 O O . ASN A 1 381 ? 5.778 6.790 1.430 1.00 94.94 381 ASN A O 1
ATOM 2898 N N . VAL A 1 382 ? 6.553 7.566 3.390 1.00 96.44 382 VAL A N 1
ATOM 2899 C CA . VAL A 1 382 ? 7.708 6.659 3.440 1.00 96.44 382 VAL A CA 1
ATOM 2900 C C . VAL A 1 382 ? 7.247 5.351 4.080 1.00 96.44 382 VAL A C 1
ATOM 2902 O O . VAL A 1 382 ? 6.861 5.345 5.242 1.00 96.44 382 VAL A O 1
ATOM 2905 N N . PHE A 1 383 ? 7.281 4.257 3.320 1.00 97.19 383 PHE A N 1
ATOM 2906 C CA . PHE A 1 383 ? 6.964 2.912 3.810 1.00 97.19 383 PHE A CA 1
ATOM 2907 C C . PHE A 1 383 ? 8.125 2.342 4.623 1.00 97.19 383 PHE A C 1
ATOM 2909 O O . PHE A 1 383 ? 7.935 1.802 5.705 1.00 97.19 383 PHE A O 1
ATOM 2916 N N . ALA A 1 384 ? 9.346 2.491 4.107 1.00 97.12 384 ALA A N 1
ATOM 2917 C CA . ALA A 1 384 ? 10.568 2.055 4.767 1.00 97.12 384 ALA A CA 1
ATOM 2918 C C . ALA A 1 384 ? 11.725 2.995 4.428 1.00 97.12 384 ALA A C 1
ATOM 2920 O O . ALA A 1 384 ? 11.820 3.515 3.315 1.00 97.12 384 ALA A O 1
ATOM 2921 N N . GLU A 1 385 ? 12.648 3.165 5.365 1.00 95.12 385 GLU A N 1
ATOM 2922 C CA . GLU A 1 385 ? 13.898 3.896 5.160 1.00 95.12 385 GLU A CA 1
ATOM 2923 C C . GLU A 1 385 ? 15.080 3.192 5.834 1.00 95.12 385 GLU A C 1
ATOM 2925 O O . GLU A 1 385 ? 14.920 2.107 6.393 1.00 95.12 385 GLU A O 1
ATOM 2930 N N . ALA A 1 386 ? 16.265 3.809 5.757 1.00 94.94 386 ALA A N 1
ATOM 2931 C CA . ALA A 1 386 ? 17.534 3.257 6.237 1.00 94.94 386 ALA A CA 1
ATOM 2932 C C . ALA A 1 386 ? 17.937 1.938 5.548 1.00 94.94 386 ALA A C 1
ATOM 2934 O O . ALA A 1 386 ? 18.633 1.101 6.127 1.00 94.94 386 ALA A O 1
ATOM 2935 N N . LEU A 1 387 ? 17.527 1.782 4.288 1.00 97.75 387 LEU A N 1
ATOM 2936 C CA . LEU A 1 387 ? 17.935 0.685 3.419 1.00 97.75 387 LEU A CA 1
ATOM 2937 C C . LEU A 1 387 ? 19.217 1.049 2.660 1.00 97.75 387 LEU A C 1
ATOM 2939 O O . LEU A 1 387 ? 19.541 2.216 2.448 1.00 97.75 387 LEU A O 1
ATOM 2943 N N . ASP A 1 388 ? 19.945 0.040 2.208 1.00 97.25 388 ASP A N 1
ATOM 2944 C CA . ASP A 1 388 ? 21.177 0.176 1.442 1.00 97.25 388 ASP A CA 1
ATOM 2945 C C . ASP A 1 388 ? 20.910 -0.136 -0.030 1.00 97.25 388 ASP A C 1
ATOM 2947 O O . ASP A 1 388 ? 20.941 -1.285 -0.468 1.00 97.25 388 ASP A O 1
ATOM 2951 N N . ARG A 1 389 ? 20.609 0.913 -0.798 1.00 96.56 389 ARG A N 1
ATOM 2952 C CA . ARG A 1 389 ? 20.323 0.820 -2.235 1.00 96.56 389 ARG A CA 1
ATOM 2953 C C . ARG A 1 389 ? 19.245 -0.216 -2.573 1.00 96.56 389 ARG A C 1
ATOM 2955 O O . ARG A 1 389 ? 19.528 -1.161 -3.316 1.00 96.56 389 ARG A O 1
ATOM 2962 N N . PRO A 1 390 ? 18.007 -0.050 -2.062 1.00 98.06 390 PRO A N 1
ATOM 2963 C CA . PRO A 1 390 ? 16.900 -0.943 -2.372 1.00 98.06 390 PRO A CA 1
ATOM 2964 C C . PRO A 1 390 ? 16.589 -0.901 -3.872 1.00 98.06 390 PRO A C 1
ATOM 2966 O O . PRO A 1 390 ? 16.467 0.169 -4.468 1.00 98.06 390 PRO A O 1
ATOM 2969 N N . ARG A 1 391 ? 16.478 -2.072 -4.503 1.00 96.88 391 ARG A N 1
ATOM 2970 C CA . ARG A 1 391 ? 16.307 -2.193 -5.962 1.00 96.88 391 ARG A CA 1
ATOM 2971 C C . ARG A 1 391 ? 14.963 -2.802 -6.327 1.00 96.88 391 ARG A C 1
ATOM 2973 O O . ARG A 1 391 ? 14.096 -2.072 -6.796 1.00 96.88 391 ARG A O 1
ATOM 2980 N N . TRP A 1 392 ? 14.793 -4.105 -6.133 1.00 98.25 392 TRP A N 1
ATOM 2981 C CA . TRP A 1 392 ? 13.615 -4.844 -6.573 1.00 98.25 392 TRP A CA 1
ATOM 2982 C C . TRP A 1 392 ? 12.751 -5.289 -5.399 1.00 98.25 392 TRP A C 1
ATOM 2984 O O . TRP A 1 392 ? 13.284 -5.578 -4.327 1.00 98.25 392 TRP A O 1
ATOM 2994 N N . LEU A 1 393 ? 11.440 -5.344 -5.621 1.00 98.62 393 LEU A N 1
ATOM 2995 C CA . LEU A 1 393 ? 10.437 -5.706 -4.624 1.00 98.62 393 LEU A CA 1
ATOM 2996 C C . LEU A 1 393 ? 9.790 -7.048 -4.974 1.00 98.62 393 LEU A C 1
ATOM 2998 O O . LEU A 1 393 ? 9.761 -7.450 -6.134 1.00 98.62 393 LEU A O 1
ATOM 3002 N N . ALA A 1 394 ? 9.283 -7.729 -3.954 1.00 98.19 394 ALA A N 1
ATOM 3003 C CA . ALA A 1 394 ? 8.295 -8.792 -4.081 1.00 98.19 394 ALA A CA 1
ATOM 3004 C C . ALA A 1 394 ? 7.427 -8.803 -2.821 1.00 98.19 394 ALA A C 1
ATOM 3006 O O . ALA A 1 394 ? 7.888 -8.405 -1.753 1.00 98.19 394 ALA A O 1
ATOM 3007 N N . VAL A 1 395 ? 6.197 -9.294 -2.926 1.00 97.50 395 VAL A N 1
ATOM 3008 C CA . VAL A 1 395 ? 5.331 -9.546 -1.766 1.00 97.50 395 VAL A CA 1
ATOM 3009 C C . VAL A 1 395 ? 5.308 -11.044 -1.482 1.00 97.50 395 VAL A C 1
ATOM 3011 O O . VAL A 1 395 ? 5.173 -11.859 -2.398 1.00 97.50 395 VAL A O 1
ATOM 3014 N N . THR A 1 396 ? 5.491 -11.427 -0.220 1.00 97.00 396 THR A N 1
ATOM 3015 C CA . THR A 1 396 ? 5.372 -12.827 0.199 1.00 97.00 396 THR A CA 1
ATOM 3016 C C . THR A 1 396 ? 3.910 -13.279 0.128 1.00 97.00 396 THR A C 1
ATOM 3018 O O . THR A 1 396 ? 3.004 -12.452 0.221 1.00 97.00 396 THR A O 1
ATOM 3021 N N . PRO A 1 397 ? 3.624 -14.592 0.058 1.00 92.81 397 PRO A N 1
ATOM 3022 C CA . PRO A 1 397 ? 2.248 -15.096 0.117 1.00 92.81 397 PRO A CA 1
ATOM 3023 C C . PRO A 1 397 ? 1.449 -14.674 1.364 1.00 92.81 397 PRO A C 1
ATOM 3025 O O . PRO A 1 397 ? 0.230 -14.809 1.369 1.00 92.81 397 PRO A O 1
ATOM 3028 N N . THR A 1 398 ? 2.115 -14.200 2.424 1.00 88.62 398 THR A N 1
ATOM 3029 C CA . THR A 1 398 ? 1.483 -13.694 3.655 1.00 88.62 398 THR A CA 1
ATOM 3030 C C . THR A 1 398 ? 1.425 -12.168 3.739 1.00 88.62 398 THR A C 1
ATOM 3032 O O . THR A 1 398 ? 0.939 -11.653 4.739 1.00 88.62 398 THR A O 1
ATOM 3035 N N . GLY A 1 399 ? 1.894 -11.449 2.716 1.00 91.94 399 GLY A N 1
ATOM 3036 C CA . GLY A 1 399 ? 1.779 -9.992 2.614 1.00 91.94 399 GLY A CA 1
ATOM 3037 C C . GLY A 1 399 ? 2.994 -9.185 3.071 1.00 91.94 399 GLY A C 1
ATOM 3038 O O . GLY A 1 399 ? 2.962 -7.965 2.973 1.00 91.94 399 GLY A O 1
ATOM 3039 N N . ASP A 1 400 ? 4.079 -9.827 3.513 1.00 96.31 400 ASP A N 1
ATOM 3040 C CA . ASP A 1 400 ? 5.315 -9.105 3.844 1.00 96.31 400 ASP A CA 1
ATOM 3041 C C . ASP A 1 400 ? 6.012 -8.611 2.575 1.00 96.31 400 ASP A C 1
ATOM 3043 O O . ASP A 1 400 ? 5.982 -9.273 1.535 1.00 96.31 400 ASP A O 1
ATOM 3047 N N . VAL A 1 401 ? 6.722 -7.490 2.668 1.00 98.62 401 VAL A N 1
ATOM 3048 C CA . VAL A 1 401 ? 7.480 -6.933 1.547 1.00 98.62 401 VAL A CA 1
ATOM 3049 C C . VAL A 1 401 ? 8.925 -7.410 1.618 1.00 98.62 401 VAL A C 1
ATOM 3051 O O . VAL A 1 401 ? 9.616 -7.220 2.616 1.00 98.62 401 VAL A O 1
ATOM 3054 N N . LEU A 1 402 ? 9.413 -8.004 0.533 1.00 98.88 402 LEU A N 1
ATOM 3055 C CA . LEU A 1 402 ? 10.827 -8.285 0.331 1.00 98.88 402 LEU A CA 1
ATOM 3056 C C . LEU A 1 402 ? 11.458 -7.212 -0.547 1.00 98.88 402 LEU A C 1
ATOM 3058 O O . LEU A 1 402 ? 10.876 -6.818 -1.556 1.00 98.88 402 LEU A O 1
ATOM 3062 N N . VAL A 1 403 ? 12.677 -6.791 -0.212 1.00 98.88 403 VAL A N 1
ATOM 3063 C CA . VAL A 1 403 ? 13.458 -5.864 -1.040 1.00 98.88 403 VAL A CA 1
ATOM 3064 C C . VAL A 1 403 ? 14.904 -6.323 -1.199 1.00 98.88 403 VAL A C 1
ATOM 3066 O O . VAL A 1 403 ? 15.552 -6.720 -0.229 1.00 98.88 403 VAL A O 1
ATOM 3069 N N . THR A 1 404 ? 15.434 -6.272 -2.422 1.00 98.75 404 THR A N 1
ATOM 3070 C CA . THR A 1 404 ? 16.851 -6.566 -2.679 1.00 98.75 404 THR A CA 1
ATOM 3071 C C . THR A 1 404 ? 17.732 -5.353 -2.395 1.00 98.75 404 THR A C 1
ATOM 3073 O O . THR A 1 404 ? 17.516 -4.283 -2.967 1.00 98.75 404 THR A O 1
ATOM 3076 N N . GLU A 1 405 ? 18.801 -5.559 -1.640 1.00 98.56 405 GLU A N 1
ATOM 3077 C CA . GLU A 1 405 ? 19.939 -4.649 -1.495 1.00 98.56 405 GLU A CA 1
ATOM 3078 C C . GLU A 1 405 ? 21.105 -5.280 -2.261 1.00 98.56 405 GLU A C 1
ATOM 3080 O O . GLU A 1 405 ? 21.942 -6.023 -1.733 1.00 98.56 405 GLU A O 1
ATOM 3085 N N . THR A 1 406 ? 21.049 -5.104 -3.583 1.00 96.75 406 THR A N 1
ATOM 3086 C CA . THR A 1 406 ? 21.820 -5.904 -4.537 1.00 96.75 406 THR A CA 1
ATOM 3087 C C . THR A 1 406 ? 23.335 -5.857 -4.297 1.00 96.75 406 THR A C 1
ATOM 3089 O O . THR A 1 406 ? 23.942 -6.931 -4.265 1.00 96.75 406 THR A O 1
ATOM 3092 N N . PRO A 1 407 ? 23.981 -4.685 -4.104 1.00 95.12 407 PRO A N 1
ATOM 3093 C CA . PRO A 1 407 ? 25.430 -4.628 -3.878 1.00 95.12 407 PRO A CA 1
ATOM 3094 C C . PRO A 1 407 ? 25.898 -5.336 -2.595 1.00 95.12 407 PRO A C 1
ATOM 3096 O O . PRO A 1 407 ? 27.076 -5.663 -2.469 1.00 95.12 407 PRO A O 1
ATOM 3099 N N . GLN A 1 408 ? 24.988 -5.581 -1.651 1.00 97.75 408 GLN A N 1
ATOM 3100 C CA . GLN A 1 408 ? 25.245 -6.217 -0.361 1.00 97.75 408 GLN A CA 1
ATOM 3101 C C . GLN A 1 408 ? 24.972 -7.724 -0.399 1.00 97.75 408 GLN A C 1
ATOM 3103 O O . GLN A 1 408 ? 25.152 -8.389 0.620 1.00 97.75 408 GLN A O 1
ATOM 3108 N N . ASN A 1 409 ? 24.542 -8.269 -1.546 1.00 98.38 409 ASN A N 1
ATOM 3109 C CA . ASN A 1 409 ? 24.090 -9.655 -1.679 1.00 98.38 409 ASN A CA 1
ATOM 3110 C C . ASN A 1 409 ? 23.028 -10.013 -0.632 1.00 98.38 409 ASN A C 1
ATOM 3112 O O . ASN A 1 409 ? 23.094 -11.069 -0.004 1.00 98.38 409 ASN A O 1
ATOM 3116 N N . ARG A 1 410 ? 22.077 -9.100 -0.406 1.00 98.50 410 ARG A N 1
ATOM 3117 C CA . ARG A 1 410 ? 21.123 -9.189 0.699 1.00 98.50 410 ARG A CA 1
ATOM 3118 C C . ARG A 1 410 ? 19.695 -8.945 0.227 1.00 98.50 410 ARG A C 1
ATOM 3120 O O . ARG A 1 410 ? 19.452 -8.128 -0.656 1.00 98.50 410 ARG A O 1
ATOM 3127 N N . ILE A 1 411 ? 18.757 -9.656 0.841 1.00 98.88 411 ILE A N 1
ATOM 3128 C CA . ILE A 1 411 ? 17.315 -9.434 0.723 1.00 98.88 411 ILE A CA 1
ATOM 3129 C C . ILE A 1 411 ? 16.795 -9.119 2.122 1.00 98.88 411 ILE A C 1
ATOM 3131 O O . ILE A 1 411 ? 17.105 -9.837 3.079 1.00 98.88 411 ILE A O 1
ATOM 3135 N N . ARG A 1 412 ? 16.026 -8.042 2.253 1.00 98.81 412 ARG A N 1
ATOM 3136 C CA . ARG A 1 412 ? 15.377 -7.633 3.502 1.00 98.81 412 ARG A CA 1
ATOM 3137 C C . ARG A 1 412 ? 13.915 -8.057 3.480 1.00 98.81 412 ARG A C 1
ATOM 3139 O O . ARG A 1 412 ? 13.293 -7.984 2.428 1.00 98.81 412 ARG A O 1
ATOM 3146 N N . LEU A 1 413 ? 13.396 -8.466 4.633 1.00 98.69 413 LEU A N 1
ATOM 3147 C CA . LEU A 1 413 ? 11.969 -8.587 4.906 1.00 98.69 413 LEU A CA 1
ATOM 3148 C C . LEU A 1 413 ? 11.525 -7.357 5.685 1.00 98.69 413 LEU A C 1
ATOM 3150 O O . LEU A 1 413 ? 12.162 -6.985 6.676 1.00 98.69 413 LEU A O 1
ATOM 3154 N N . LEU A 1 414 ? 10.438 -6.762 5.219 1.00 98.50 414 LEU A N 1
ATOM 3155 C CA . LEU A 1 414 ? 9.805 -5.585 5.772 1.00 98.50 414 LEU A CA 1
ATOM 3156 C C . LEU A 1 414 ? 8.346 -5.917 6.088 1.00 98.50 414 LEU A C 1
ATOM 3158 O O . LEU A 1 414 ? 7.636 -6.444 5.229 1.00 98.50 414 LEU A O 1
ATOM 3162 N N . ARG A 1 415 ? 7.906 -5.618 7.309 1.00 94.88 415 ARG A N 1
ATOM 3163 C CA . ARG A 1 415 ? 6.529 -5.869 7.748 1.00 94.88 415 ARG A CA 1
ATOM 3164 C C . ARG A 1 415 ? 5.993 -4.663 8.494 1.00 94.88 415 ARG A C 1
ATOM 3166 O O . ARG A 1 415 ? 6.635 -4.167 9.418 1.00 94.88 415 ARG A O 1
ATOM 3173 N N . ASP A 1 416 ? 4.812 -4.246 8.085 1.00 90.06 416 ASP A N 1
ATOM 3174 C CA . ASP A 1 416 ? 3.944 -3.328 8.804 1.00 90.06 416 ASP A CA 1
ATOM 3175 C C . ASP A 1 416 ? 3.013 -4.174 9.689 1.00 90.06 416 ASP A C 1
ATOM 3177 O O . ASP A 1 416 ? 2.263 -5.016 9.192 1.00 90.06 416 ASP A O 1
ATOM 3181 N N . THR A 1 417 ? 3.147 -4.053 11.010 1.00 80.94 417 THR A N 1
ATOM 3182 C CA . THR A 1 417 ? 2.421 -4.896 11.974 1.00 80.94 417 THR A CA 1
ATOM 3183 C C . THR A 1 417 ? 1.133 -4.259 12.474 1.00 80.94 417 THR A C 1
ATOM 3185 O O . THR A 1 417 ? 0.297 -4.961 13.049 1.00 80.94 417 THR A O 1
ATOM 3188 N N . ASN A 1 418 ? 0.965 -2.956 12.262 1.00 69.88 418 ASN A N 1
ATOM 3189 C CA . ASN A 1 418 ? -0.182 -2.186 12.731 1.00 69.88 418 ASN A CA 1
ATOM 3190 C C . ASN A 1 418 ? -1.073 -1.683 11.563 1.00 69.88 418 ASN A C 1
ATOM 3192 O O . ASN A 1 418 ? -2.178 -1.196 11.800 1.00 69.88 418 ASN A O 1
ATOM 3196 N N . GLY A 1 419 ? -0.626 -1.876 10.319 1.00 78.50 419 GLY A N 1
ATOM 3197 C CA . GLY A 1 419 ? -1.288 -1.524 9.066 1.00 78.50 419 GLY A CA 1
ATOM 3198 C C . GLY A 1 419 ? -1.099 -0.068 8.621 1.00 78.50 419 GLY A C 1
ATOM 3199 O O . GLY A 1 419 ? -1.694 0.321 7.614 1.00 78.50 419 GLY A O 1
ATOM 3200 N N . ASP A 1 420 ? -0.353 0.759 9.357 1.00 71.75 420 ASP A N 1
ATOM 3201 C CA . ASP A 1 420 ? -0.241 2.206 9.139 1.00 71.75 420 ASP A CA 1
ATOM 3202 C C . ASP A 1 420 ? 0.457 2.613 7.832 1.00 71.75 420 ASP A C 1
ATOM 3204 O O . ASP A 1 420 ? 0.602 3.800 7.537 1.00 71.75 420 ASP A O 1
ATOM 3208 N N . GLY A 1 421 ? 0.864 1.654 7.007 1.00 86.88 421 GLY A N 1
ATOM 3209 C CA . GLY A 1 421 ? 1.585 1.903 5.774 1.00 86.88 421 GLY A CA 1
ATOM 3210 C C . GLY A 1 421 ? 3.048 2.269 6.013 1.00 86.88 421 GLY A C 1
ATOM 3211 O O . GLY A 1 421 ? 3.676 2.793 5.089 1.00 86.88 421 GLY A O 1
ATOM 3212 N N . VAL A 1 422 ? 3.590 2.005 7.204 1.00 89.44 422 VAL A N 1
ATOM 3213 C CA . VAL A 1 422 ? 4.998 2.145 7.586 1.00 89.44 422 VAL A CA 1
ATOM 3214 C C . VAL A 1 422 ? 5.485 0.826 8.192 1.00 89.44 422 VAL A C 1
ATOM 3216 O O . VAL A 1 422 ? 4.790 0.115 8.905 1.00 89.44 422 VAL A O 1
ATOM 3219 N N . THR A 1 423 ? 6.717 0.436 7.882 1.00 91.00 423 THR A N 1
ATOM 3220 C CA . THR A 1 423 ? 7.262 -0.838 8.362 1.00 91.00 423 THR A CA 1
ATOM 3221 C C . THR A 1 423 ? 7.723 -0.737 9.813 1.00 91.00 423 THR A C 1
ATOM 3223 O O . THR A 1 423 ? 8.608 0.066 10.111 1.00 91.00 423 THR A O 1
ATOM 3226 N N . ASP A 1 424 ? 7.244 -1.635 10.673 1.00 87.62 424 ASP A N 1
ATOM 3227 C CA . ASP A 1 424 ? 7.723 -1.810 12.053 1.00 87.62 424 ASP A CA 1
ATOM 3228 C C . ASP A 1 424 ? 8.922 -2.764 12.139 1.00 87.62 424 ASP A C 1
ATOM 3230 O O . ASP A 1 424 ? 9.807 -2.634 12.988 1.00 87.62 424 ASP A O 1
ATOM 3234 N N . VAL A 1 425 ? 8.946 -3.767 11.258 1.00 92.69 425 VAL A N 1
ATOM 3235 C CA . VAL A 1 425 ? 9.982 -4.800 11.225 1.00 92.69 425 VAL A CA 1
ATOM 3236 C C . VAL A 1 425 ? 10.813 -4.625 9.971 1.00 92.69 425 VAL A C 1
ATOM 3238 O O . VAL A 1 425 ? 10.286 -4.635 8.862 1.00 92.69 425 VAL A O 1
ATOM 3241 N N . GLN A 1 426 ? 12.131 -4.550 10.148 1.00 97.25 426 GLN A N 1
ATOM 3242 C CA . GLN A 1 426 ? 13.092 -4.657 9.057 1.00 97.25 426 GLN A CA 1
ATOM 3243 C C . GLN A 1 426 ? 14.218 -5.623 9.432 1.00 97.25 426 GLN A C 1
ATOM 3245 O O . GLN A 1 426 ? 15.063 -5.323 10.282 1.00 97.25 426 GLN A O 1
ATOM 3250 N N . GLN A 1 427 ? 14.293 -6.768 8.756 1.00 97.75 427 GLN A N 1
ATOM 3251 C CA . GLN A 1 427 ? 15.317 -7.781 9.024 1.00 97.75 427 GLN A CA 1
ATOM 3252 C C . GLN A 1 427 ? 15.874 -8.415 7.753 1.00 97.75 427 GLN A C 1
ATOM 3254 O O . GLN A 1 427 ? 15.325 -8.267 6.668 1.00 97.75 427 GLN A O 1
ATOM 3259 N N . THR A 1 428 ? 17.013 -9.096 7.867 1.00 98.50 428 THR A N 1
ATOM 3260 C CA . THR A 1 428 ? 17.588 -9.839 6.740 1.00 98.50 428 THR A CA 1
ATOM 3261 C C . THR A 1 428 ? 16.785 -11.113 6.525 1.00 98.50 428 THR A C 1
ATOM 3263 O O . THR A 1 428 ? 16.709 -11.933 7.436 1.00 98.50 428 THR A O 1
ATOM 3266 N N . PHE A 1 429 ? 16.229 -11.271 5.326 1.00 98.69 429 PHE A N 1
ATOM 3267 C CA . PHE A 1 429 ? 15.513 -12.464 4.882 1.00 98.69 429 PHE A CA 1
ATOM 3268 C C . PHE A 1 429 ? 16.469 -13.517 4.312 1.00 98.69 429 PHE A C 1
ATOM 3270 O O . PHE A 1 429 ? 16.359 -14.698 4.625 1.00 98.69 429 PHE A O 1
ATOM 3277 N N . ALA A 1 430 ? 17.419 -13.084 3.481 1.00 98.69 430 ALA A N 1
ATOM 3278 C CA . ALA A 1 430 ? 18.446 -13.932 2.883 1.00 98.69 430 ALA A CA 1
ATOM 3279 C C . ALA A 1 430 ? 19.719 -13.118 2.595 1.00 98.69 430 ALA A C 1
ATOM 3281 O O . ALA A 1 430 ? 19.647 -11.912 2.339 1.00 98.69 430 ALA A O 1
ATOM 3282 N N . GLY A 1 431 ? 20.876 -13.776 2.625 1.00 98.44 431 GLY A N 1
ATOM 3283 C CA . GLY A 1 431 ? 22.191 -13.159 2.453 1.00 98.44 431 GLY A CA 1
ATOM 3284 C C . GLY A 1 431 ? 23.150 -13.969 1.577 1.00 98.44 431 GLY A C 1
ATOM 3285 O O . GLY A 1 431 ? 22.801 -15.007 1.005 1.00 98.44 431 GLY A O 1
ATOM 3286 N N . ALA A 1 432 ? 24.396 -13.505 1.480 1.00 98.12 432 ALA A N 1
ATOM 3287 C CA . ALA A 1 432 ? 25.455 -14.165 0.713 1.00 98.12 432 ALA A CA 1
ATOM 3288 C C . ALA A 1 432 ? 25.702 -15.617 1.172 1.00 98.12 432 ALA A C 1
ATOM 3290 O O . ALA A 1 432 ? 26.027 -16.483 0.362 1.00 98.12 432 ALA A O 1
ATOM 3291 N N . GLU A 1 433 ? 25.494 -15.909 2.456 1.00 97.44 433 GLU A N 1
ATOM 3292 C CA . GLU A 1 433 ? 25.557 -17.245 3.051 1.00 97.44 433 GLU A CA 1
ATOM 3293 C C . GLU A 1 433 ? 24.530 -18.226 2.468 1.00 97.44 433 GLU A C 1
ATOM 3295 O O . GLU A 1 433 ? 24.778 -19.432 2.445 1.00 97.44 433 GLU A O 1
ATOM 3300 N N . ASN A 1 434 ? 23.408 -17.720 1.944 1.00 98.31 434 ASN A N 1
ATOM 3301 C CA . ASN A 1 434 ? 22.411 -18.520 1.237 1.00 98.31 434 ASN A CA 1
ATOM 3302 C C . ASN A 1 434 ? 22.774 -18.723 -0.248 1.00 98.31 434 ASN A C 1
ATOM 3304 O O . ASN A 1 434 ? 22.078 -19.456 -0.951 1.00 98.31 434 ASN A O 1
ATOM 3308 N N . GLY A 1 435 ? 23.856 -18.107 -0.736 1.00 98.31 435 GLY A N 1
ATOM 3309 C CA . GLY A 1 435 ? 24.300 -18.158 -2.131 1.00 98.31 435 GLY A CA 1
ATOM 3310 C C . GLY A 1 435 ? 23.877 -16.955 -2.979 1.00 98.31 435 GLY A C 1
ATOM 3311 O O . GLY A 1 435 ? 23.971 -17.024 -4.203 1.00 98.31 435 GLY A O 1
ATOM 3312 N N . LEU A 1 436 ? 23.403 -15.861 -2.372 1.00 98.69 436 LEU A N 1
ATOM 3313 C CA . LEU A 1 436 ? 23.048 -14.652 -3.119 1.00 98.69 436 LEU A CA 1
ATOM 3314 C C . LEU A 1 436 ? 24.280 -14.006 -3.768 1.00 98.69 436 LEU A C 1
ATOM 3316 O O . LEU A 1 436 ? 25.321 -13.842 -3.131 1.00 98.69 436 LEU A O 1
ATOM 3320 N N . ASN A 1 437 ? 24.130 -13.616 -5.033 1.00 98.38 437 ASN A N 1
ATOM 3321 C CA . ASN A 1 437 ? 25.162 -12.965 -5.834 1.00 98.38 437 ASN A CA 1
ATOM 3322 C C . ASN A 1 437 ? 24.516 -11.940 -6.773 1.00 98.38 437 ASN A C 1
ATOM 3324 O O . ASN A 1 437 ? 23.912 -12.302 -7.782 1.00 98.38 437 ASN A O 1
ATOM 3328 N N . MET A 1 438 ? 24.613 -10.665 -6.401 1.00 98.00 438 MET A N 1
ATOM 3329 C CA . MET A 1 438 ? 23.910 -9.544 -7.014 1.00 98.00 438 MET A CA 1
ATOM 3330 C C . MET A 1 438 ? 22.423 -9.869 -7.276 1.00 98.00 438 MET A C 1
ATOM 3332 O O . MET A 1 438 ? 21.981 -9.839 -8.427 1.00 98.00 438 MET A O 1
ATOM 3336 N N . PRO A 1 439 ? 21.639 -10.188 -6.222 1.00 98.50 439 PRO A N 1
ATOM 3337 C CA . PRO A 1 439 ? 20.240 -10.579 -6.366 1.00 98.50 439 PRO A CA 1
ATOM 3338 C C . PRO A 1 439 ? 19.395 -9.424 -6.915 1.00 98.50 439 PRO A C 1
ATOM 3340 O O . PRO A 1 439 ? 19.586 -8.266 -6.528 1.00 98.50 439 PRO A O 1
ATOM 3343 N N . PHE A 1 440 ? 18.446 -9.740 -7.797 1.00 98.31 440 PHE A N 1
ATOM 3344 C CA . PHE A 1 440 ? 17.526 -8.761 -8.378 1.00 98.31 440 PHE A CA 1
ATOM 3345 C C . PHE A 1 440 ? 16.076 -9.263 -8.409 1.00 98.31 440 PHE A C 1
ATOM 3347 O O . PHE A 1 440 ? 15.319 -8.976 -7.491 1.00 98.31 440 PHE A O 1
ATOM 3354 N N . GLY A 1 441 ? 15.673 -10.019 -9.432 1.00 98.06 441 GLY A N 1
ATOM 3355 C CA . GLY A 1 441 ? 14.302 -10.514 -9.550 1.00 98.06 441 GLY A CA 1
ATOM 3356 C C . GLY A 1 441 ? 13.972 -11.534 -8.473 1.00 98.06 441 GLY A C 1
ATOM 3357 O O . GLY A 1 441 ? 14.802 -12.387 -8.149 1.00 98.06 441 GLY A O 1
ATOM 3358 N N . MET A 1 442 ? 12.749 -11.468 -7.959 1.00 98.62 442 MET A N 1
ATOM 3359 C CA . MET A 1 442 ? 12.235 -12.354 -6.920 1.00 98.62 442 MET A CA 1
ATOM 3360 C C . MET A 1 442 ? 10.841 -12.838 -7.308 1.00 98.62 442 MET A C 1
ATOM 3362 O O . MET A 1 442 ? 10.048 -12.057 -7.823 1.00 98.62 442 MET A O 1
ATOM 3366 N N . ALA A 1 443 ? 10.537 -14.112 -7.066 1.00 98.12 443 ALA A N 1
ATOM 3367 C CA . ALA A 1 443 ? 9.207 -14.662 -7.327 1.00 98.12 443 ALA A CA 1
ATOM 3368 C C . ALA A 1 443 ? 8.882 -15.845 -6.405 1.00 98.12 443 ALA A C 1
ATOM 3370 O O . ALA A 1 443 ? 9.784 -16.499 -5.880 1.00 98.12 443 ALA A O 1
ATOM 3371 N N . PHE A 1 444 ? 7.595 -16.157 -6.257 1.00 97.94 444 PHE A N 1
ATOM 3372 C CA . PHE A 1 444 ? 7.105 -17.313 -5.504 1.00 97.94 444 PHE A CA 1
ATOM 3373 C C . PHE A 1 444 ? 6.288 -18.231 -6.416 1.00 97.94 444 PHE A C 1
ATOM 3375 O O . PHE A 1 444 ? 5.414 -17.759 -7.138 1.00 97.94 444 PHE A O 1
ATOM 3382 N N . ALA A 1 445 ? 6.557 -19.540 -6.387 1.00 97.81 445 ALA A N 1
ATOM 3383 C CA . ALA A 1 445 ? 5.781 -20.536 -7.133 1.00 97.81 445 ALA A CA 1
ATOM 3384 C C . ALA A 1 445 ? 6.003 -21.951 -6.593 1.00 97.81 445 ALA A C 1
ATOM 3386 O O . ALA A 1 445 ? 7.111 -22.300 -6.195 1.00 97.81 445 ALA A O 1
ATOM 3387 N N . GLY A 1 446 ? 4.968 -22.796 -6.605 1.00 95.44 446 GLY A N 1
ATOM 3388 C CA . GLY A 1 446 ? 5.112 -24.234 -6.334 1.00 95.44 446 GLY A CA 1
ATOM 3389 C C . GLY A 1 446 ? 5.744 -24.594 -4.979 1.00 95.44 446 GLY A C 1
ATOM 3390 O O . GLY A 1 446 ? 6.394 -25.630 -4.881 1.00 95.44 446 GLY A O 1
ATOM 3391 N N . GLY A 1 447 ? 5.595 -23.744 -3.954 1.00 96.12 447 GLY A N 1
ATOM 3392 C CA . GLY A 1 447 ? 6.231 -23.930 -2.639 1.00 96.12 447 GLY A CA 1
ATOM 3393 C C . GLY A 1 447 ? 7.704 -23.503 -2.572 1.00 96.12 447 GLY A C 1
ATOM 3394 O O . GLY A 1 447 ? 8.408 -23.868 -1.632 1.00 96.12 447 GLY A O 1
ATOM 3395 N N . TYR A 1 448 ? 8.180 -22.745 -3.561 1.00 98.25 448 TYR A N 1
ATOM 3396 C CA . TYR A 1 448 ? 9.542 -22.228 -3.623 1.00 98.25 448 TYR A CA 1
ATOM 3397 C C . TYR A 1 448 ? 9.569 -20.704 -3.745 1.00 98.25 448 TYR A C 1
ATOM 3399 O O . TYR A 1 448 ? 8.694 -20.088 -4.355 1.00 98.25 448 TYR A O 1
ATOM 3407 N N . PHE A 1 449 ? 10.632 -20.124 -3.198 1.00 98.62 449 PHE A N 1
ATOM 3408 C CA . PHE A 1 449 ? 11.075 -18.757 -3.435 1.00 98.62 449 PHE A CA 1
ATOM 3409 C C . PHE A 1 449 ? 12.225 -18.770 -4.448 1.00 98.62 449 PHE A C 1
ATOM 3411 O O . PHE A 1 449 ? 13.177 -19.535 -4.288 1.00 98.62 449 PHE A O 1
ATOM 3418 N N . TYR A 1 450 ? 12.143 -17.939 -5.482 1.00 98.88 450 TYR A N 1
ATOM 3419 C CA . TYR A 1 450 ? 13.107 -17.854 -6.577 1.00 98.88 450 TYR A CA 1
ATOM 3420 C C . TYR A 1 450 ? 13.846 -16.527 -6.543 1.00 98.88 450 TYR A C 1
ATOM 3422 O O . TYR A 1 450 ? 13.232 -15.485 -6.323 1.00 98.88 450 TYR A O 1
ATOM 3430 N N . VAL A 1 451 ? 15.148 -16.565 -6.829 1.00 98.88 451 VAL A N 1
ATOM 3431 C CA . VAL A 1 451 ? 15.993 -15.371 -6.920 1.00 98.88 451 VAL A CA 1
ATOM 3432 C C . VAL A 1 451 ? 16.826 -15.406 -8.193 1.00 98.88 451 VAL A C 1
ATOM 3434 O O . VAL A 1 451 ? 17.528 -16.383 -8.468 1.00 98.88 451 VAL A O 1
ATOM 3437 N N . GLY A 1 452 ? 16.765 -14.322 -8.962 1.00 98.75 452 GLY A N 1
ATOM 3438 C CA . GLY A 1 452 ? 17.666 -14.061 -10.075 1.00 98.75 452 GLY A CA 1
ATOM 3439 C C . GLY A 1 452 ? 18.961 -13.442 -9.560 1.00 98.75 452 GLY A C 1
ATOM 3440 O O . GLY A 1 452 ? 19.004 -12.242 -9.284 1.00 98.75 452 GLY A O 1
ATOM 3441 N N . ASN A 1 453 ? 20.006 -14.258 -9.439 1.00 98.69 453 ASN A N 1
ATOM 3442 C CA . ASN A 1 453 ? 21.383 -13.795 -9.274 1.00 98.69 453 ASN A CA 1
ATOM 3443 C C . ASN A 1 453 ? 21.956 -13.398 -10.636 1.00 98.69 453 ASN A C 1
ATOM 3445 O O . ASN A 1 453 ? 21.501 -13.890 -11.663 1.00 98.69 453 ASN A O 1
ATOM 3449 N N . GLU A 1 454 ? 23.011 -12.587 -10.667 1.00 97.94 454 GLU A N 1
ATOM 3450 C CA . GLU A 1 454 ? 23.654 -12.181 -11.927 1.00 97.94 454 GLU A CA 1
ATOM 3451 C C . GLU A 1 454 ? 24.029 -13.376 -12.834 1.00 97.94 454 GLU A C 1
ATOM 3453 O O . GLU A 1 454 ? 23.842 -13.325 -14.058 1.00 97.94 454 GLU A O 1
ATOM 3458 N N . ASP A 1 455 ? 24.542 -14.451 -12.234 1.00 98.19 455 ASP A N 1
ATOM 3459 C CA . ASP A 1 455 ? 25.112 -15.624 -12.901 1.00 98.19 455 ASP A CA 1
ATOM 3460 C C . ASP A 1 455 ? 24.210 -16.868 -12.875 1.00 98.19 455 ASP A C 1
ATOM 3462 O O . ASP A 1 455 ? 24.568 -17.899 -13.448 1.00 98.19 455 ASP A O 1
ATOM 3466 N N . ALA A 1 456 ? 23.044 -16.814 -12.225 1.00 98.62 456 ALA A N 1
ATOM 3467 C CA . ALA A 1 456 ? 22.182 -17.980 -12.056 1.00 98.62 456 ALA A CA 1
ATOM 3468 C C . ALA A 1 456 ? 20.751 -17.627 -11.633 1.00 98.62 456 ALA A C 1
ATOM 3470 O O . ALA A 1 456 ? 20.486 -16.554 -11.102 1.00 98.62 456 ALA A O 1
ATOM 3471 N N . VAL A 1 457 ? 19.834 -18.587 -11.767 1.00 98.88 457 VAL A N 1
ATOM 3472 C CA . VAL A 1 457 ? 18.596 -18.586 -10.971 1.00 98.88 457 VAL A CA 1
ATOM 3473 C C . VAL A 1 457 ? 18.741 -19.594 -9.840 1.00 98.88 457 VAL A C 1
ATOM 3475 O O . VAL A 1 457 ? 19.108 -20.752 -10.073 1.00 98.88 457 VAL A O 1
ATOM 3478 N N . LEU A 1 458 ? 18.441 -19.148 -8.623 1.00 98.81 458 LEU A N 1
ATOM 3479 C CA . LEU A 1 458 ? 18.357 -19.987 -7.433 1.00 98.81 458 LEU A CA 1
ATOM 3480 C C . LEU A 1 458 ? 16.897 -20.198 -7.036 1.00 98.81 458 LEU A C 1
ATOM 3482 O O . LEU A 1 458 ? 16.062 -19.318 -7.249 1.00 98.81 458 LEU A O 1
ATOM 3486 N N . ARG A 1 459 ? 16.609 -21.333 -6.398 1.00 98.56 459 ARG A N 1
ATOM 3487 C CA . ARG A 1 459 ? 15.361 -21.548 -5.663 1.00 98.56 459 ARG A CA 1
ATOM 3488 C C . ARG A 1 459 ? 15.613 -22.045 -4.245 1.00 98.56 459 ARG A C 1
ATOM 3490 O O . ARG A 1 459 ? 16.604 -22.725 -3.973 1.00 98.56 459 ARG A O 1
ATOM 3497 N N . PHE A 1 460 ? 14.669 -21.748 -3.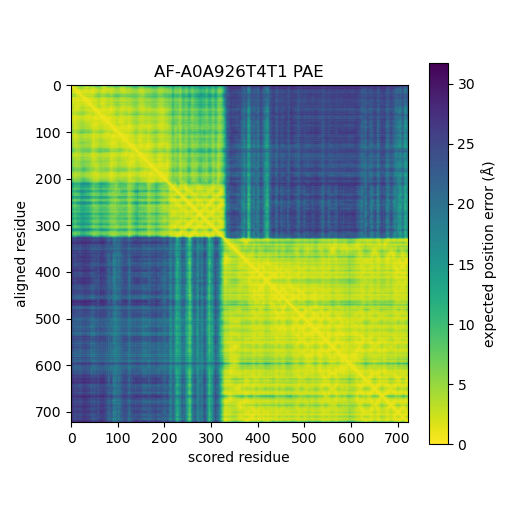366 1.00 98.56 460 PHE A N 1
ATOM 3498 C CA . PHE A 1 460 ? 14.679 -22.114 -1.956 1.00 98.56 460 PHE A CA 1
ATOM 3499 C C . PHE A 1 460 ? 13.313 -22.687 -1.585 1.00 98.56 460 PHE A C 1
ATOM 3501 O O . PHE A 1 460 ? 12.308 -22.093 -1.979 1.00 98.56 460 PHE A O 1
ATOM 3508 N N . PRO A 1 461 ? 13.232 -23.807 -0.848 1.00 97.81 461 PRO A N 1
ATOM 3509 C CA . PRO A 1 461 ? 11.971 -24.219 -0.242 1.00 97.81 461 PRO A CA 1
ATOM 3510 C C . PRO A 1 461 ? 11.413 -23.073 0.605 1.00 97.81 461 PRO A C 1
ATOM 3512 O O . PRO A 1 461 ? 12.159 -22.473 1.381 1.00 97.81 461 PRO A O 1
ATOM 3515 N N . TYR A 1 462 ? 10.126 -22.773 0.446 1.00 96.81 462 TYR A N 1
ATOM 3516 C CA . TYR A 1 462 ? 9.468 -21.678 1.146 1.00 96.81 462 TYR A CA 1
ATOM 3517 C C . TYR A 1 462 ? 8.232 -22.173 1.893 1.00 96.81 462 TYR A C 1
ATOM 3519 O O . TYR A 1 462 ? 7.425 -22.936 1.361 1.00 96.81 462 TYR A O 1
ATOM 3527 N N . ILE A 1 463 ? 8.085 -21.717 3.132 1.00 94.56 463 ILE A N 1
ATOM 3528 C CA . ILE A 1 463 ? 6.909 -21.960 3.968 1.00 94.56 463 ILE A CA 1
ATOM 3529 C C . ILE A 1 463 ? 6.253 -20.606 4.247 1.00 94.56 463 ILE A C 1
ATOM 3531 O O . ILE A 1 463 ? 6.942 -19.638 4.556 1.00 94.56 463 ILE A O 1
ATOM 3535 N N . ASN A 1 464 ? 4.925 -20.524 4.151 1.00 92.94 464 ASN A N 1
ATOM 3536 C CA . ASN A 1 464 ? 4.197 -19.280 4.416 1.00 92.94 464 ASN A CA 1
ATOM 3537 C C . ASN A 1 464 ? 4.528 -18.723 5.809 1.00 92.94 464 ASN A C 1
ATOM 3539 O O . ASN A 1 464 ? 4.549 -19.468 6.789 1.00 92.94 464 ASN A O 1
ATOM 3543 N N . GLY A 1 465 ? 4.789 -17.417 5.884 1.00 89.50 465 GLY A N 1
ATOM 3544 C CA . GLY A 1 465 ? 5.192 -16.739 7.119 1.00 89.50 465 GLY A CA 1
ATOM 3545 C C . GLY A 1 465 ? 6.655 -16.962 7.516 1.00 89.50 465 GLY A C 1
ATOM 3546 O O . GLY A 1 465 ? 7.072 -16.512 8.579 1.00 89.50 465 GLY A O 1
ATOM 3547 N N . GLN A 1 466 ? 7.453 -17.648 6.690 1.00 93.75 466 GLN A N 1
ATOM 3548 C CA . GLN A 1 466 ? 8.885 -17.792 6.923 1.00 93.75 466 GLN A CA 1
ATOM 3549 C C . GLN A 1 466 ? 9.563 -16.420 6.905 1.00 93.75 466 GLN A C 1
ATOM 3551 O O . GLN A 1 466 ? 9.472 -15.687 5.924 1.00 93.75 466 GLN A O 1
ATOM 3556 N N . GLU A 1 467 ? 10.274 -16.105 7.984 1.00 95.12 467 GLU A N 1
ATOM 3557 C CA . GLU A 1 467 ? 10.910 -14.798 8.169 1.00 95.12 467 GLU A CA 1
ATOM 3558 C C . GLU A 1 467 ? 12.359 -14.734 7.670 1.00 95.12 467 GLU A C 1
ATOM 3560 O O . GLU A 1 467 ? 12.897 -13.645 7.474 1.00 95.12 467 GLU A O 1
ATOM 3565 N N . GLN A 1 468 ? 12.992 -15.894 7.462 1.00 97.50 468 GLN A N 1
ATOM 3566 C CA . GLN A 1 468 ? 14.358 -16.030 6.949 1.00 97.50 468 GLN A CA 1
ATOM 3567 C C . GLN A 1 468 ? 14.529 -17.327 6.152 1.00 97.50 468 GLN A C 1
ATOM 3569 O O . GLN A 1 468 ? 14.010 -18.380 6.536 1.00 97.50 468 GLN A O 1
ATOM 3574 N N . ILE A 1 469 ? 15.309 -17.286 5.074 1.00 97.25 469 ILE A N 1
ATOM 3575 C CA . ILE A 1 469 ? 15.668 -18.458 4.272 1.00 97.25 469 ILE A CA 1
ATOM 3576 C C . ILE A 1 469 ? 16.700 -19.322 5.004 1.00 97.25 469 ILE A C 1
ATOM 3578 O O . ILE A 1 469 ? 17.743 -18.849 5.455 1.00 97.25 469 ILE A O 1
ATOM 3582 N N . ALA A 1 470 ? 16.428 -20.626 5.068 1.00 91.88 470 ALA A N 1
ATOM 3583 C CA . ALA A 1 470 ? 17.334 -21.613 5.642 1.00 91.88 470 ALA A CA 1
ATOM 3584 C C . ALA A 1 470 ? 18.190 -22.295 4.563 1.00 91.88 470 ALA A C 1
ATOM 3586 O O . ALA A 1 470 ? 17.698 -22.650 3.493 1.00 91.88 470 ALA A O 1
ATOM 3587 N N . GLY A 1 471 ? 19.461 -22.556 4.882 1.00 94.44 471 GLY A N 1
ATOM 3588 C CA . GLY A 1 471 ? 20.377 -23.292 4.006 1.00 94.44 471 GLY A CA 1
ATOM 3589 C C . GLY A 1 471 ? 20.824 -22.509 2.765 1.00 94.44 471 GLY A C 1
ATOM 3590 O O . GLY A 1 471 ? 20.625 -21.302 2.659 1.00 94.44 471 GLY A O 1
ATOM 3591 N N . SER A 1 472 ? 21.474 -23.204 1.831 1.00 96.12 472 SER A N 1
ATOM 3592 C CA . SER A 1 472 ? 21.940 -22.638 0.560 1.00 96.12 472 SER A CA 1
ATOM 3593 C C . SER A 1 472 ? 20.946 -22.899 -0.570 1.00 96.12 472 SER A C 1
ATOM 3595 O O . SER A 1 472 ? 20.341 -23.971 -0.613 1.00 96.12 472 SER A O 1
ATOM 3597 N N . GLY A 1 473 ? 20.843 -21.970 -1.517 1.00 96.12 473 GLY A N 1
ATOM 3598 C CA . GLY A 1 473 ? 19.939 -22.080 -2.660 1.00 96.12 473 GLY A CA 1
ATOM 3599 C C . GLY A 1 473 ? 20.307 -23.208 -3.615 1.00 96.12 473 GLY A C 1
ATOM 3600 O O . GLY A 1 473 ? 21.480 -23.461 -3.895 1.00 96.12 473 GLY A O 1
ATOM 3601 N N . GLU A 1 474 ? 19.287 -23.869 -4.153 1.00 98.38 474 GLU A N 1
ATOM 3602 C CA . GLU A 1 474 ? 19.446 -24.801 -5.262 1.00 98.38 474 GLU A CA 1
ATOM 3603 C C . GLU A 1 474 ? 19.554 -23.998 -6.560 1.00 98.38 474 GLU A C 1
ATOM 3605 O O . GLU A 1 474 ? 18.621 -23.296 -6.950 1.00 98.38 474 GLU A O 1
ATOM 3610 N N . LYS A 1 475 ? 20.692 -24.104 -7.247 1.00 98.56 475 LYS A N 1
ATOM 3611 C CA . LYS A 1 475 ? 20.862 -23.497 -8.567 1.00 98.56 475 LYS A CA 1
ATOM 3612 C C . LYS A 1 475 ? 20.131 -24.319 -9.624 1.00 98.56 475 LYS A C 1
ATOM 3614 O O . LYS A 1 475 ? 20.530 -25.449 -9.892 1.00 98.56 475 LYS A O 1
ATOM 3619 N N . ILE A 1 476 ? 19.120 -23.726 -10.256 1.00 98.50 476 ILE A N 1
ATOM 3620 C CA . ILE A 1 476 ? 18.298 -24.402 -11.274 1.00 98.50 476 ILE A CA 1
ATOM 3621 C C . ILE A 1 476 ? 18.747 -24.103 -12.707 1.00 98.50 476 ILE A C 1
ATOM 3623 O O . ILE A 1 476 ? 18.485 -24.887 -13.613 1.00 98.50 476 ILE A O 1
ATOM 3627 N N . THR A 1 477 ? 19.457 -22.994 -12.936 1.00 98.31 477 THR A N 1
ATOM 3628 C CA . THR A 1 477 ? 20.082 -22.711 -14.235 1.00 98.31 477 THR A CA 1
ATOM 3629 C C . THR A 1 477 ? 21.253 -21.738 -14.105 1.00 98.31 477 THR A C 1
ATOM 3631 O O . THR A 1 477 ? 21.189 -20.791 -13.324 1.00 98.31 477 THR A O 1
ATOM 3634 N N . ASP A 1 478 ? 22.291 -21.930 -14.925 1.00 98.31 478 ASP A N 1
ATOM 3635 C CA . ASP A 1 478 ? 23.388 -20.971 -15.121 1.00 98.31 478 ASP A CA 1
ATOM 3636 C C . ASP A 1 478 ? 22.996 -19.880 -16.127 1.00 98.31 478 ASP A C 1
ATOM 3638 O O . ASP A 1 478 ? 22.358 -20.172 -17.145 1.00 98.31 478 ASP A O 1
ATOM 3642 N N . LEU A 1 479 ? 23.415 -18.643 -15.874 1.00 98.25 479 LEU A N 1
ATOM 3643 C CA . LEU A 1 479 ? 23.199 -17.461 -16.708 1.00 98.25 479 LEU A CA 1
ATOM 3644 C C . LEU A 1 479 ? 24.541 -16.762 -16.995 1.00 98.25 479 LEU A C 1
ATOM 3646 O O . LEU A 1 479 ? 25.478 -16.858 -16.203 1.00 98.25 479 LEU A O 1
ATOM 3650 N N . PRO A 1 480 ? 24.681 -16.048 -18.124 1.00 97.56 480 PRO A N 1
ATOM 3651 C CA . PRO A 1 480 ? 25.915 -15.325 -18.404 1.00 97.56 480 PRO A CA 1
ATOM 3652 C C . PRO A 1 480 ? 26.071 -14.123 -17.453 1.00 97.56 480 PRO A C 1
ATOM 3654 O O . PRO A 1 480 ? 25.186 -13.272 -17.382 1.00 97.56 480 PRO A O 1
ATOM 3657 N N . ALA A 1 481 ? 27.211 -14.023 -16.765 1.00 96.31 481 ALA A N 1
ATOM 3658 C CA . ALA A 1 481 ? 27.539 -12.919 -15.850 1.00 96.31 481 ALA A CA 1
ATOM 3659 C C . ALA A 1 481 ? 28.239 -11.744 -16.565 1.00 96.31 481 ALA A C 1
ATOM 3661 O O . ALA A 1 481 ? 28.809 -11.920 -17.648 1.00 96.31 481 ALA A O 1
ATOM 3662 N N . GLY A 1 482 ? 28.215 -10.547 -15.974 1.00 94.00 482 GLY A N 1
ATOM 3663 C CA . GLY A 1 482 ? 28.818 -9.320 -16.497 1.00 94.00 482 GLY A CA 1
ATOM 3664 C C . GLY A 1 482 ? 27.892 -8.481 -17.386 1.00 94.00 482 GLY A C 1
ATOM 3665 O O . GLY A 1 482 ? 26.817 -8.926 -17.803 1.00 94.00 482 GLY A O 1
ATOM 3666 N N . GLY A 1 483 ? 28.334 -7.259 -17.706 1.00 95.50 483 GLY A N 1
ATOM 3667 C CA . GLY A 1 483 ? 27.578 -6.284 -18.501 1.00 95.50 483 GLY A CA 1
ATOM 3668 C C . GLY A 1 483 ? 26.296 -5.830 -17.806 1.00 95.50 483 GLY A C 1
ATOM 3669 O O . GLY A 1 483 ? 26.341 -5.416 -16.648 1.00 95.50 483 GLY A O 1
ATOM 3670 N N . HIS A 1 484 ? 25.149 -5.921 -18.488 1.00 97.50 484 HIS A N 1
ATOM 3671 C CA . HIS A 1 484 ? 23.854 -5.770 -17.828 1.00 97.50 484 HIS A CA 1
ATOM 3672 C C . HIS A 1 484 ? 23.603 -6.994 -16.937 1.00 97.50 484 HIS A C 1
ATOM 3674 O O . HIS A 1 484 ? 23.369 -8.103 -17.423 1.00 97.50 484 HIS A O 1
ATOM 3680 N N . TRP A 1 485 ? 23.700 -6.802 -15.624 1.00 96.94 485 TRP A N 1
ATOM 3681 C CA . TRP A 1 485 ? 23.750 -7.874 -14.621 1.00 96.94 485 TRP A CA 1
ATOM 3682 C C . TRP A 1 485 ? 22.386 -8.237 -14.016 1.00 96.94 485 TRP A C 1
ATOM 3684 O O . TRP A 1 485 ? 22.235 -9.319 -13.460 1.00 96.94 485 TRP A O 1
ATOM 3694 N N . THR A 1 486 ? 21.374 -7.374 -14.137 1.00 97.56 486 THR A N 1
ATOM 3695 C CA . THR A 1 486 ? 20.038 -7.606 -13.561 1.00 97.56 486 THR A CA 1
ATOM 3696 C C . THR A 1 486 ? 19.383 -8.848 -14.161 1.00 97.56 486 THR A C 1
ATOM 3698 O O . THR A 1 486 ? 19.363 -8.999 -15.385 1.00 97.56 486 THR A O 1
ATOM 3701 N N . ARG A 1 487 ? 18.819 -9.718 -13.314 1.00 98.44 487 ARG A N 1
ATOM 3702 C CA . ARG A 1 487 ? 18.010 -10.878 -13.720 1.00 98.44 487 ARG A CA 1
ATOM 3703 C C . ARG A 1 487 ? 16.639 -10.781 -13.083 1.00 98.44 487 ARG A C 1
ATOM 3705 O O . ARG A 1 487 ? 16.464 -11.184 -11.937 1.00 98.44 487 ARG A O 1
ATOM 3712 N N . ASN A 1 488 ? 15.693 -10.179 -13.794 1.00 98.25 488 ASN A N 1
ATOM 3713 C CA . ASN A 1 488 ? 14.323 -10.127 -13.305 1.00 98.25 488 ASN A CA 1
ATOM 3714 C C . ASN A 1 488 ? 13.602 -11.452 -13.566 1.00 98.25 488 ASN A C 1
ATOM 3716 O O . ASN A 1 488 ? 13.939 -12.143 -14.530 1.00 98.25 488 ASN A O 1
ATOM 3720 N N . LEU A 1 489 ? 12.635 -11.789 -12.717 1.00 98.56 489 LEU A N 1
ATOM 3721 C CA . LEU A 1 489 ? 11.875 -13.030 -12.762 1.00 98.56 489 LEU A CA 1
ATOM 3722 C C . LEU A 1 489 ? 10.379 -12.736 -12.841 1.00 98.56 489 LEU A C 1
ATOM 3724 O O . LEU A 1 489 ? 9.896 -11.836 -12.167 1.00 98.56 489 LEU A O 1
ATOM 3728 N N . ALA A 1 490 ? 9.652 -13.542 -13.608 1.00 98.44 490 ALA A N 1
ATOM 3729 C CA . ALA A 1 490 ? 8.193 -13.566 -13.582 1.00 98.44 490 ALA A CA 1
ATOM 3730 C C . ALA A 1 490 ? 7.698 -15.010 -13.672 1.00 98.44 490 ALA A C 1
ATOM 3732 O O . ALA A 1 490 ? 8.261 -15.827 -14.405 1.00 98.44 490 ALA A O 1
ATOM 3733 N N . VAL A 1 491 ? 6.654 -15.334 -12.919 1.00 98.50 491 VAL A N 1
ATOM 3734 C CA . VAL A 1 491 ? 6.010 -16.653 -12.937 1.00 98.50 491 VAL A CA 1
ATOM 3735 C C . VAL A 1 491 ? 4.736 -16.543 -13.763 1.00 98.50 491 VAL A C 1
ATOM 3737 O O . VAL A 1 491 ? 4.002 -15.570 -13.616 1.00 98.50 491 VAL A O 1
ATOM 3740 N N . SER A 1 492 ? 4.483 -17.512 -14.644 1.00 98.25 492 SER A N 1
ATOM 3741 C CA . SER A 1 492 ? 3.255 -17.519 -15.446 1.00 98.25 492 SER A CA 1
ATOM 3742 C C . SER A 1 492 ? 2.001 -17.520 -14.563 1.00 98.25 492 SER A C 1
ATOM 3744 O O . SER A 1 492 ? 2.032 -18.101 -13.478 1.00 98.25 492 SER A O 1
ATOM 3746 N N . PRO A 1 493 ? 0.866 -16.964 -15.028 1.00 97.12 493 PRO A N 1
ATOM 3747 C CA . PRO A 1 493 ? -0.374 -16.926 -14.244 1.00 97.12 493 PRO A CA 1
ATOM 3748 C C . PRO A 1 493 ? -0.876 -18.301 -13.768 1.00 97.12 493 PRO A C 1
ATOM 3750 O O . PRO A 1 493 ? -1.523 -18.405 -12.732 1.00 97.12 493 PRO A O 1
ATOM 3753 N N . ASP A 1 494 ? -0.562 -19.374 -14.501 1.00 97.00 494 ASP A N 1
ATOM 3754 C CA . ASP A 1 494 ? -0.886 -20.756 -14.120 1.00 97.00 494 ASP A CA 1
ATOM 3755 C C . ASP A 1 494 ? 0.099 -21.378 -13.109 1.00 97.00 494 ASP A C 1
ATOM 3757 O O . ASP A 1 494 ? -0.078 -22.525 -12.692 1.00 97.00 494 ASP A O 1
ATOM 3761 N N . GLY A 1 495 ? 1.155 -20.651 -12.738 1.00 97.25 495 GLY A N 1
ATOM 3762 C CA . GLY A 1 495 ? 2.186 -21.077 -11.802 1.00 97.25 495 GLY A CA 1
ATOM 3763 C C . GLY A 1 495 ? 3.139 -22.151 -12.331 1.00 97.25 495 GLY A C 1
ATOM 3764 O O . GLY A 1 495 ? 3.838 -22.758 -11.526 1.00 97.25 495 GLY A O 1
ATOM 3765 N N . GLN A 1 496 ? 3.174 -22.442 -13.637 1.00 97.50 496 GLN A N 1
ATOM 3766 C CA . GLN A 1 496 ? 3.931 -23.587 -14.177 1.00 97.50 496 GLN A CA 1
ATOM 3767 C C . GLN A 1 496 ? 5.283 -23.230 -14.802 1.00 97.50 496 GLN A C 1
ATOM 3769 O O . GLN A 1 496 ? 6.158 -24.098 -14.930 1.00 97.50 496 GLN A O 1
ATOM 3774 N N . LYS A 1 497 ? 5.466 -21.980 -15.228 1.00 98.62 497 LYS A N 1
ATOM 3775 C CA . LYS A 1 497 ? 6.654 -21.519 -15.950 1.00 98.62 497 LYS A CA 1
ATOM 3776 C C . LYS A 1 497 ? 7.311 -20.355 -15.235 1.00 98.62 497 LYS A C 1
ATOM 3778 O O . LYS A 1 497 ? 6.643 -19.494 -14.672 1.00 98.62 497 LYS A O 1
ATOM 3783 N N . LEU A 1 498 ? 8.636 -20.328 -15.314 1.00 98.81 498 LEU A N 1
ATOM 3784 C CA . LEU A 1 498 ? 9.462 -19.227 -14.848 1.00 98.81 498 LEU A CA 1
ATOM 3785 C C . LEU A 1 498 ? 10.108 -18.540 -16.049 1.00 98.81 498 LEU A C 1
ATOM 3787 O O . LEU A 1 498 ? 10.710 -19.200 -16.902 1.00 98.81 498 LEU A O 1
ATOM 3791 N N . TYR A 1 499 ? 10.006 -17.219 -16.084 1.00 98.88 499 TYR A N 1
ATOM 3792 C CA . TYR A 1 499 ? 10.628 -16.353 -17.071 1.00 98.88 499 TYR A CA 1
ATOM 3793 C C . TYR A 1 499 ? 11.787 -15.602 -16.429 1.00 98.88 499 TYR A C 1
ATOM 3795 O O . TYR A 1 499 ? 11.674 -15.162 -15.287 1.00 98.88 499 TYR A O 1
ATOM 3803 N N . VAL A 1 500 ? 12.897 -15.454 -17.154 1.00 98.81 500 VAL A N 1
ATOM 3804 C CA . VAL A 1 500 ? 14.055 -14.674 -16.700 1.00 98.81 500 VAL A CA 1
ATOM 3805 C C . VAL A 1 500 ? 14.525 -13.710 -17.779 1.00 98.81 500 VAL A C 1
ATOM 3807 O O . VAL A 1 500 ? 14.779 -14.109 -18.918 1.00 98.81 500 VAL A O 1
ATOM 3810 N N . ALA A 1 501 ? 14.658 -12.440 -17.411 1.00 98.69 501 ALA A N 1
ATOM 3811 C CA . ALA A 1 501 ? 15.211 -11.404 -18.273 1.00 98.69 501 ALA A CA 1
ATOM 3812 C C . ALA A 1 501 ? 16.745 -11.376 -18.186 1.00 98.69 501 ALA A C 1
ATOM 3814 O O . ALA A 1 501 ? 17.320 -11.433 -17.097 1.00 98.69 501 ALA A O 1
ATOM 3815 N N . ILE A 1 502 ? 17.416 -11.294 -19.338 1.00 98.75 502 ILE A N 1
ATOM 3816 C CA . ILE A 1 502 ? 18.878 -11.303 -19.449 1.00 98.75 502 ILE A CA 1
ATOM 3817 C C . ILE A 1 502 ? 19.313 -10.198 -20.414 1.00 98.75 502 ILE A C 1
ATOM 3819 O O . ILE A 1 502 ? 19.127 -10.301 -21.628 1.00 98.75 502 ILE A O 1
ATOM 3823 N N . GLY A 1 503 ? 19.942 -9.150 -19.885 1.00 98.62 503 GLY A N 1
ATOM 3824 C CA . GLY A 1 503 ? 20.488 -8.061 -20.696 1.00 98.62 503 GLY A CA 1
ATOM 3825 C C . GLY A 1 503 ? 21.792 -8.415 -21.421 1.00 98.62 503 GLY A C 1
ATOM 3826 O O . GLY A 1 503 ? 22.464 -9.404 -21.109 1.00 98.62 503 GLY A O 1
ATOM 3827 N N . SER A 1 504 ? 22.156 -7.592 -22.401 1.00 98.62 504 SER A N 1
ATOM 3828 C CA . SER A 1 504 ? 23.394 -7.687 -23.180 1.00 98.62 504 SER A CA 1
ATOM 3829 C C . SER A 1 504 ? 24.648 -7.454 -22.329 1.00 98.62 504 SER A C 1
ATOM 3831 O O . SER A 1 504 ? 24.605 -6.843 -21.259 1.00 98.62 504 SER A O 1
ATOM 3833 N N . ALA A 1 505 ? 25.797 -7.921 -22.806 1.00 97.88 505 ALA A N 1
ATOM 3834 C CA . ALA A 1 505 ? 27.102 -7.608 -22.238 1.00 97.88 505 ALA A CA 1
ATOM 3835 C C . ALA A 1 505 ? 27.655 -6.257 -22.735 1.00 97.88 505 ALA A C 1
ATOM 3837 O O . ALA A 1 505 ? 28.466 -5.625 -22.059 1.00 97.88 505 ALA A O 1
ATOM 3838 N N . SER A 1 506 ? 27.217 -5.823 -23.915 1.00 97.44 506 SER A N 1
ATOM 3839 C CA . SER A 1 506 ? 27.706 -4.658 -24.645 1.00 97.44 506 SER A CA 1
ATOM 3840 C C . SER A 1 506 ? 26.591 -3.661 -24.968 1.00 97.44 506 SER A C 1
ATOM 3842 O O . SER A 1 506 ? 25.400 -3.929 -24.801 1.00 97.44 506 SER A O 1
ATOM 3844 N N . ASN A 1 507 ? 26.978 -2.490 -25.476 1.00 97.31 507 ASN A N 1
ATOM 3845 C CA . ASN A 1 507 ? 26.013 -1.478 -25.886 1.00 97.31 507 ASN A CA 1
ATOM 3846 C C . ASN A 1 507 ? 25.237 -1.872 -27.157 1.00 97.31 507 ASN A C 1
ATOM 3848 O O . ASN A 1 507 ? 24.017 -1.709 -27.218 1.00 97.31 507 ASN A O 1
ATOM 3852 N N . ALA A 1 508 ? 25.949 -2.345 -28.181 1.00 96.25 508 ALA A N 1
ATOM 3853 C CA . ALA A 1 508 ? 25.381 -2.576 -29.506 1.00 96.25 508 ALA A CA 1
ATOM 3854 C C . ALA A 1 508 ? 26.152 -3.631 -30.318 1.00 96.25 508 ALA A C 1
ATOM 3856 O O . ALA A 1 508 ? 26.083 -3.573 -31.540 1.00 96.25 508 ALA A O 1
ATOM 3857 N N . GLU A 1 509 ? 26.937 -4.526 -29.703 1.00 97.31 509 GLU A N 1
ATOM 3858 C CA . GLU A 1 509 ? 27.644 -5.607 -30.421 1.00 97.31 509 GLU A CA 1
ATOM 3859 C C . GLU A 1 509 ? 26.766 -6.864 -30.550 1.00 97.31 509 GLU A C 1
ATOM 3861 O O . GLU A 1 509 ? 25.981 -7.140 -29.644 1.00 97.31 509 GLU A O 1
ATOM 3866 N N . PRO A 1 510 ? 26.894 -7.648 -31.640 1.00 96.81 510 PRO A N 1
ATOM 3867 C CA . PRO A 1 510 ? 26.316 -8.984 -31.734 1.00 96.81 510 PRO A CA 1
ATOM 3868 C C . PRO A 1 510 ? 26.767 -9.879 -30.586 1.00 96.81 510 PRO A C 1
ATOM 3870 O O . PRO A 1 510 ? 27.958 -9.981 -30.289 1.00 96.81 510 PRO A O 1
ATOM 3873 N N . GLU A 1 511 ? 25.807 -10.562 -29.975 1.00 97.25 511 GLU A N 1
ATOM 3874 C CA . GLU A 1 511 ? 26.039 -11.481 -28.869 1.00 97.25 511 GLU A CA 1
ATOM 3875 C C . GLU A 1 511 ? 25.256 -12.773 -29.076 1.00 97.25 511 GLU A C 1
ATOM 3877 O O . GLU A 1 511 ? 24.168 -12.781 -29.654 1.00 97.25 511 GLU A O 1
ATOM 3882 N N . GLU A 1 512 ? 25.828 -13.870 -28.590 1.00 96.69 512 GLU A N 1
ATOM 3883 C CA . GLU A 1 512 ? 25.168 -15.169 -28.598 1.00 96.69 512 GLU A CA 1
ATOM 3884 C C . GLU A 1 512 ? 24.069 -15.229 -27.531 1.00 96.69 512 GLU A C 1
ATOM 3886 O O . GLU A 1 512 ? 24.182 -14.661 -26.436 1.00 96.69 512 GLU A O 1
ATOM 3891 N N . LEU A 1 513 ? 23.010 -15.984 -27.827 1.00 97.50 513 LEU A N 1
ATOM 3892 C CA . LEU A 1 513 ? 21.991 -16.307 -26.834 1.00 97.50 513 LEU A CA 1
ATOM 3893 C C . LEU A 1 513 ? 22.637 -17.011 -25.620 1.00 97.50 513 LEU A C 1
ATOM 3895 O O . LEU A 1 513 ? 23.577 -17.793 -25.779 1.00 97.50 513 LEU A O 1
ATOM 3899 N N . PRO A 1 514 ? 22.140 -16.763 -24.396 1.00 97.94 514 PRO A N 1
ATOM 3900 C CA . PRO A 1 514 ? 20.861 -16.124 -24.085 1.00 97.94 514 PRO A CA 1
ATOM 3901 C C . PRO A 1 514 ? 20.968 -14.622 -23.752 1.00 97.94 514 PRO A C 1
ATOM 3903 O O . PRO A 1 514 ? 20.120 -14.095 -23.036 1.00 97.94 514 PRO A O 1
ATOM 3906 N N . ARG A 1 515 ? 22.002 -13.903 -24.204 1.00 98.56 515 ARG A N 1
ATOM 3907 C CA . ARG A 1 515 ? 22.081 -12.449 -23.985 1.00 98.56 515 ARG A CA 1
ATOM 3908 C C . ARG A 1 515 ? 20.993 -11.697 -24.753 1.00 98.56 515 ARG A C 1
ATOM 3910 O O . ARG A 1 515 ? 20.530 -12.164 -25.791 1.00 98.56 515 ARG A O 1
ATOM 3917 N N . ALA A 1 516 ? 20.616 -10.530 -24.228 1.00 98.62 516 ALA A N 1
ATOM 3918 C CA . ALA A 1 516 ? 19.623 -9.631 -24.816 1.00 98.62 516 ALA A CA 1
ATOM 3919 C C . ALA A 1 516 ? 18.274 -10.319 -25.116 1.00 98.62 516 ALA A C 1
ATOM 3921 O O . ALA A 1 516 ? 17.749 -10.272 -26.236 1.00 98.62 516 ALA A O 1
ATOM 3922 N N . SER A 1 517 ? 17.748 -11.037 -24.122 1.00 98.81 517 SER A N 1
ATOM 3923 C CA . SER A 1 517 ? 16.583 -11.902 -24.294 1.00 98.81 517 SER A CA 1
ATOM 3924 C C . SER A 1 517 ? 15.785 -12.099 -23.005 1.00 98.81 517 SER A C 1
ATOM 3926 O O . SER A 1 517 ? 16.258 -11.817 -21.902 1.00 98.81 517 SER A O 1
ATOM 3928 N N . VAL A 1 518 ? 14.582 -12.647 -23.155 1.00 98.94 518 VAL A N 1
ATOM 3929 C CA . VAL A 1 518 ? 13.814 -13.269 -22.075 1.00 98.94 518 VAL A CA 1
ATOM 3930 C C . VAL A 1 518 ? 13.782 -14.772 -22.335 1.00 98.94 518 VAL A C 1
ATOM 3932 O O . VAL A 1 518 ? 13.458 -15.215 -23.438 1.00 98.94 518 VAL A O 1
ATOM 3935 N N . GLN A 1 519 ? 14.144 -15.566 -21.331 1.00 98.88 519 GLN A N 1
ATOM 3936 C CA . GLN A 1 519 ? 14.104 -17.030 -21.382 1.00 98.88 519 GLN A CA 1
ATOM 3937 C C . GLN A 1 519 ? 12.890 -17.549 -20.610 1.00 98.88 519 GLN A C 1
ATOM 3939 O O . GLN A 1 519 ? 12.488 -16.931 -19.629 1.00 98.88 519 GLN A O 1
ATOM 3944 N N . VAL A 1 520 ? 12.361 -18.707 -21.004 1.00 98.81 520 VAL A N 1
ATOM 3945 C CA . VAL A 1 520 ? 11.286 -19.434 -20.312 1.00 98.81 520 VAL A CA 1
ATOM 3946 C C . VAL A 1 520 ? 11.757 -20.838 -19.943 1.00 98.81 520 VAL A C 1
ATOM 3948 O O . VAL A 1 520 ? 12.482 -21.469 -20.710 1.00 98.81 520 VAL A O 1
ATOM 3951 N N . MET A 1 521 ? 11.369 -21.339 -18.772 1.00 98.75 521 MET A N 1
ATOM 3952 C CA . MET A 1 521 ? 11.707 -22.683 -18.287 1.00 98.75 521 MET A CA 1
ATOM 3953 C C . MET A 1 521 ? 10.617 -23.244 -17.366 1.00 98.75 521 MET A C 1
ATOM 3955 O O . MET A 1 521 ? 9.721 -22.523 -16.926 1.00 98.75 521 MET A O 1
ATOM 3959 N N . ASN A 1 522 ? 10.680 -24.542 -17.071 1.00 98.69 522 ASN A N 1
ATOM 3960 C CA . ASN A 1 522 ? 9.923 -25.129 -15.964 1.00 98.69 522 ASN A CA 1
ATOM 3961 C C . ASN A 1 522 ? 10.445 -24.604 -14.615 1.00 98.69 522 ASN A C 1
ATOM 3963 O O . ASN A 1 522 ? 11.594 -24.181 -14.509 1.00 98.69 522 ASN A O 1
ATOM 3967 N N . LEU A 1 523 ? 9.635 -24.713 -13.560 1.00 98.56 523 LEU A N 1
ATOM 3968 C CA . LEU A 1 523 ? 9.986 -24.298 -12.191 1.00 98.56 523 LEU A CA 1
ATOM 3969 C C . LEU A 1 523 ? 11.249 -24.958 -11.592 1.00 98.56 523 LEU A C 1
ATOM 3971 O O . LEU A 1 523 ? 11.758 -24.503 -10.566 1.00 98.56 523 LEU A O 1
ATOM 3975 N N . ASP A 1 524 ? 11.742 -26.045 -12.181 1.00 98.19 524 ASP A N 1
ATOM 3976 C CA . ASP A 1 524 ? 12.983 -26.736 -11.807 1.00 98.19 524 ASP A CA 1
ATOM 3977 C C . ASP A 1 524 ? 14.176 -26.396 -12.716 1.00 98.19 524 ASP A C 1
ATOM 3979 O O . ASP A 1 524 ? 15.234 -27.005 -12.597 1.00 98.19 524 ASP A O 1
ATOM 3983 N N . GLY A 1 525 ? 14.009 -25.437 -13.632 1.00 98.19 525 GLY A N 1
ATOM 3984 C CA . GLY A 1 525 ? 15.016 -25.030 -14.613 1.00 98.19 525 GLY A CA 1
ATOM 3985 C C . GLY A 1 525 ? 15.065 -25.893 -15.877 1.00 98.19 525 GLY A C 1
ATOM 3986 O O . GLY A 1 525 ? 15.746 -25.536 -16.842 1.00 98.19 525 GLY A O 1
ATOM 3987 N N . SER A 1 526 ? 14.332 -27.011 -15.928 1.00 98.50 526 SER A N 1
ATOM 3988 C CA . SER A 1 526 ? 14.288 -27.866 -17.116 1.00 98.50 526 SER A CA 1
ATOM 3989 C C . SER A 1 526 ? 13.558 -27.194 -18.287 1.00 98.50 526 SER A C 1
ATOM 3991 O O . SER A 1 526 ? 12.754 -26.275 -18.118 1.00 98.50 526 SER A O 1
ATOM 3993 N N . ASN A 1 527 ? 13.831 -27.668 -19.507 1.00 97.94 527 ASN A N 1
ATOM 3994 C CA . ASN A 1 527 ? 13.229 -27.160 -20.748 1.00 97.94 527 ASN A CA 1
ATOM 3995 C C . ASN A 1 527 ? 13.412 -25.649 -20.967 1.00 97.94 527 ASN A C 1
ATOM 3997 O O . ASN A 1 527 ? 12.518 -24.992 -21.498 1.00 97.94 527 ASN A O 1
ATOM 4001 N N . ARG A 1 528 ? 14.566 -25.096 -20.572 1.00 98.06 528 ARG A N 1
ATOM 4002 C CA . ARG A 1 528 ? 14.887 -23.692 -20.833 1.00 98.06 528 ARG A CA 1
ATOM 4003 C C . ARG A 1 528 ? 14.974 -23.408 -22.331 1.00 98.06 528 ARG A C 1
ATOM 4005 O O . ARG A 1 528 ? 15.728 -24.070 -23.046 1.00 98.06 528 ARG A O 1
ATOM 4012 N N . GLN A 1 529 ? 14.247 -22.393 -22.779 1.00 98.38 529 GLN A N 1
ATOM 4013 C CA . GLN A 1 529 ? 14.200 -21.933 -24.163 1.00 98.38 529 GLN A CA 1
ATOM 4014 C C . GLN A 1 529 ? 14.196 -20.404 -24.210 1.00 98.38 529 GLN A C 1
ATOM 4016 O O . GLN A 1 529 ? 13.791 -19.739 -23.257 1.00 98.38 529 GLN A O 1
ATOM 4021 N N . THR A 1 530 ? 14.638 -19.842 -25.334 1.00 98.69 530 THR A N 1
ATOM 4022 C CA . THR A 1 530 ? 14.473 -18.408 -25.589 1.00 98.69 530 THR A CA 1
ATOM 4023 C C . THR A 1 530 ? 13.009 -18.138 -25.887 1.00 98.69 530 THR A C 1
ATOM 4025 O O . THR A 1 530 ? 12.448 -18.779 -26.768 1.00 98.69 530 THR A O 1
ATOM 4028 N N . PHE A 1 531 ? 12.399 -17.225 -25.134 1.00 98.81 531 PHE A N 1
ATOM 4029 C CA . PHE A 1 531 ? 11.019 -16.804 -25.345 1.00 98.81 531 PHE A CA 1
ATOM 4030 C C . PHE A 1 531 ? 10.971 -15.642 -26.335 1.00 98.81 531 PHE A C 1
ATOM 4032 O O . PHE A 1 531 ? 10.324 -15.754 -27.361 1.00 98.81 531 PHE A O 1
ATOM 4039 N N . ALA A 1 532 ? 11.743 -14.583 -26.082 1.00 98.88 532 ALA A N 1
ATOM 4040 C CA . ALA A 1 532 ? 11.908 -13.447 -26.989 1.00 98.88 532 ALA A CA 1
ATOM 4041 C C . ALA A 1 532 ? 13.357 -12.943 -26.952 1.00 98.88 532 ALA A C 1
ATOM 4043 O O . ALA A 1 532 ? 14.051 -13.110 -25.948 1.00 98.88 532 ALA A O 1
ATOM 4044 N N . SER A 1 533 ? 13.834 -12.334 -28.037 1.00 98.81 533 SER A N 1
ATOM 4045 C CA . SER A 1 533 ? 15.232 -11.902 -28.197 1.00 98.81 533 SER A CA 1
ATOM 4046 C C . SER A 1 533 ? 15.355 -10.546 -28.892 1.00 98.81 533 SER A C 1
ATOM 4048 O O . SER A 1 533 ? 14.364 -9.947 -29.301 1.00 98.81 533 SER A O 1
ATOM 4050 N N . GLY A 1 534 ? 16.578 -10.026 -29.012 1.00 98.62 534 GLY A N 1
ATOM 4051 C CA . GLY A 1 534 ? 16.803 -8.693 -29.578 1.00 98.62 534 GLY A CA 1
ATOM 4052 C C . GLY A 1 534 ? 16.321 -7.572 -28.658 1.00 98.62 534 GLY A C 1
ATOM 4053 O O . GLY A 1 534 ? 16.007 -6.484 -29.127 1.00 98.62 534 GLY A O 1
ATOM 4054 N N . LEU A 1 535 ? 16.271 -7.849 -27.355 1.00 98.69 535 LEU A N 1
ATOM 4055 C CA . LEU A 1 535 ? 15.900 -6.926 -26.288 1.00 98.69 535 LEU A CA 1
ATOM 4056 C C . LEU A 1 535 ? 17.203 -6.525 -25.588 1.00 98.69 535 LEU A C 1
ATOM 4058 O O . LEU A 1 535 ? 17.742 -7.332 -24.838 1.00 98.69 535 LEU A O 1
ATOM 4062 N N . ARG A 1 536 ? 17.765 -5.333 -25.833 1.00 98.69 536 ARG A N 1
ATOM 4063 C CA . ARG A 1 536 ? 19.107 -4.970 -25.315 1.00 98.69 536 ARG A CA 1
ATOM 4064 C C . ARG A 1 536 ? 19.254 -5.231 -23.817 1.00 98.69 536 ARG A C 1
ATOM 4066 O O . ARG A 1 536 ? 20.190 -5.896 -23.386 1.00 98.69 536 ARG A O 1
ATOM 4073 N N . ASN A 1 537 ? 18.339 -4.688 -23.025 1.00 98.62 537 ASN A N 1
ATOM 4074 C CA . ASN A 1 537 ? 18.324 -4.869 -21.583 1.00 98.62 537 ASN A CA 1
ATOM 4075 C C . ASN A 1 537 ? 16.874 -4.882 -21.075 1.00 98.62 537 ASN A C 1
ATOM 4077 O O . ASN A 1 537 ? 16.388 -3.833 -20.639 1.00 98.62 537 ASN A O 1
ATOM 4081 N N . PRO A 1 538 ? 16.171 -6.028 -21.187 1.00 98.38 538 PRO A N 1
ATOM 4082 C CA . PRO A 1 538 ? 14.865 -6.211 -20.576 1.00 98.38 538 PRO A CA 1
ATOM 4083 C C . PRO A 1 538 ? 15.043 -6.224 -19.057 1.00 98.38 538 PRO A C 1
ATOM 4085 O O . PRO A 1 538 ? 15.823 -7.016 -18.524 1.00 98.38 538 PRO A O 1
ATOM 4088 N N . THR A 1 539 ? 14.365 -5.318 -18.361 1.00 96.31 539 THR A N 1
ATOM 4089 C CA . THR A 1 539 ? 14.519 -5.134 -16.910 1.00 96.31 539 THR A CA 1
ATOM 4090 C C . THR A 1 539 ? 13.221 -5.392 -16.172 1.00 96.31 539 THR A C 1
ATOM 4092 O O . THR A 1 539 ? 13.202 -6.235 -15.280 1.00 96.31 539 THR A O 1
ATOM 4095 N N . GLY A 1 540 ? 12.129 -4.735 -16.554 1.00 97.12 540 GLY A N 1
ATOM 4096 C CA . GLY A 1 540 ? 10.805 -5.021 -16.011 1.00 97.12 540 GLY A CA 1
ATOM 4097 C C . GLY A 1 540 ? 10.219 -6.267 -16.660 1.00 97.12 540 GLY A C 1
ATOM 4098 O O . GLY A 1 540 ? 10.427 -6.489 -17.851 1.00 97.12 540 GLY A O 1
ATOM 4099 N N . LEU A 1 541 ? 9.503 -7.072 -15.884 1.00 98.44 541 LEU A N 1
ATOM 4100 C CA . LEU A 1 541 ? 8.715 -8.209 -16.346 1.00 98.44 541 LEU A CA 1
ATOM 4101 C C . LEU A 1 541 ? 7.437 -8.241 -15.523 1.00 98.44 541 LEU A C 1
ATOM 4103 O O . LEU A 1 541 ? 7.529 -8.249 -14.299 1.00 98.44 541 LEU A O 1
ATOM 4107 N N . ASP A 1 542 ? 6.289 -8.280 -16.185 1.00 98.25 542 ASP A N 1
ATOM 4108 C CA . ASP A 1 542 ? 5.014 -8.516 -15.514 1.00 98.25 542 ASP A CA 1
ATOM 4109 C C . ASP A 1 542 ? 3.974 -9.068 -16.494 1.00 98.25 542 ASP A C 1
ATOM 4111 O O . ASP A 1 542 ? 4.059 -8.836 -17.704 1.00 98.25 542 ASP A O 1
ATOM 4115 N N . PHE A 1 543 ? 3.003 -9.815 -15.983 1.00 98.25 543 PHE A N 1
ATOM 4116 C CA . PHE A 1 543 ? 1.908 -10.355 -16.775 1.00 98.25 543 PHE A CA 1
ATOM 4117 C C . PHE A 1 543 ? 0.728 -9.394 -16.767 1.00 98.25 543 PHE A C 1
ATOM 4119 O O . PHE A 1 543 ? 0.252 -8.979 -15.715 1.00 98.25 543 PHE A O 1
ATOM 4126 N N . ASN A 1 544 ? 0.211 -9.074 -17.952 1.00 97.56 544 ASN A N 1
ATOM 4127 C CA . ASN A 1 544 ? -1.019 -8.307 -18.054 1.00 97.56 544 ASN A CA 1
ATOM 4128 C C . ASN A 1 544 ? -2.171 -9.087 -17.379 1.00 97.56 544 ASN A C 1
ATOM 4130 O O . ASN A 1 544 ? -2.427 -10.230 -17.776 1.00 97.56 544 ASN A O 1
ATOM 4134 N N . PRO A 1 545 ? -2.896 -8.494 -16.413 1.00 95.00 545 PRO A N 1
ATOM 4135 C CA . PRO A 1 545 ? -3.892 -9.213 -15.614 1.00 95.00 545 PRO A CA 1
ATOM 4136 C C . PRO A 1 545 ? -5.153 -9.594 -16.404 1.00 95.00 545 PRO A C 1
ATOM 4138 O O . PRO A 1 545 ? -5.909 -10.462 -15.976 1.00 95.00 545 PRO A O 1
ATOM 4141 N N . VAL A 1 546 ? -5.385 -8.977 -17.569 1.00 95.12 546 VAL A N 1
ATOM 4142 C CA . VAL A 1 546 ? -6.556 -9.239 -18.421 1.00 95.12 546 VAL A CA 1
ATOM 4143 C C . VAL A 1 546 ? -6.269 -10.354 -19.425 1.00 95.12 546 VAL A C 1
ATOM 4145 O O . VAL A 1 546 ? -7.096 -11.244 -19.615 1.00 95.12 546 VAL A O 1
ATOM 4148 N N . THR A 1 547 ? -5.112 -10.314 -20.089 1.00 96.06 547 THR A N 1
ATOM 4149 C CA . THR A 1 547 ? -4.786 -11.235 -21.194 1.00 96.06 547 THR A CA 1
ATOM 4150 C C . THR A 1 547 ? -3.859 -12.374 -20.790 1.00 96.06 547 THR A C 1
ATOM 4152 O O . THR A 1 547 ? -3.774 -13.369 -21.510 1.00 96.06 547 THR A O 1
ATOM 4155 N N . GLY A 1 548 ? -3.139 -12.241 -19.673 1.00 96.06 548 GLY A N 1
ATOM 4156 C CA . GLY A 1 548 ? -2.072 -13.160 -19.284 1.00 96.06 548 GLY A CA 1
ATOM 4157 C C . GLY A 1 548 ? -0.841 -13.097 -20.196 1.00 96.06 548 GLY A C 1
ATOM 4158 O O . GLY A 1 548 ? -0.010 -14.004 -20.155 1.00 96.06 548 GLY A O 1
ATOM 4159 N N . GLN A 1 549 ? -0.709 -12.065 -21.036 1.00 97.81 549 GLN A N 1
ATOM 4160 C CA . GLN A 1 549 ? 0.480 -11.850 -21.863 1.00 97.81 549 GLN A CA 1
ATOM 4161 C C . GLN A 1 549 ? 1.621 -11.261 -21.023 1.00 97.81 549 GLN A C 1
ATOM 4163 O O . GLN A 1 549 ? 1.400 -10.362 -20.215 1.00 97.81 549 GLN A O 1
ATOM 4168 N N . LEU A 1 550 ? 2.849 -11.747 -21.227 1.00 98.69 550 LEU A N 1
ATOM 4169 C CA . LEU A 1 550 ? 4.041 -11.203 -20.574 1.00 98.69 550 LEU A CA 1
ATOM 4170 C C . LEU A 1 550 ? 4.451 -9.884 -21.234 1.00 98.69 550 LEU A C 1
ATOM 4172 O O . LEU A 1 550 ? 4.607 -9.840 -22.450 1.00 98.69 550 LEU A O 1
ATOM 4176 N N . TYR A 1 551 ? 4.699 -8.846 -20.444 1.00 98.81 551 TYR A N 1
ATOM 4177 C CA . TYR A 1 551 ? 5.253 -7.570 -20.892 1.00 98.81 551 TYR A CA 1
ATOM 4178 C C . TYR A 1 551 ? 6.638 -7.329 -20.299 1.00 98.81 551 TYR A C 1
ATOM 4180 O O . TYR A 1 551 ? 6.981 -7.846 -19.235 1.00 98.81 551 TYR A O 1
ATOM 4188 N N . THR A 1 552 ? 7.438 -6.511 -20.985 1.00 98.88 552 THR A N 1
ATOM 4189 C CA . THR A 1 552 ? 8.754 -6.083 -20.507 1.00 98.88 552 THR A CA 1
ATOM 4190 C C . THR A 1 552 ? 9.028 -4.613 -20.790 1.00 98.88 552 THR A C 1
ATOM 4192 O O . THR A 1 552 ? 8.556 -4.065 -21.787 1.00 98.88 552 THR A O 1
ATOM 4195 N N . THR A 1 553 ? 9.832 -3.987 -19.930 1.00 98.81 553 THR A N 1
ATOM 4196 C CA . THR A 1 553 ? 10.478 -2.702 -20.219 1.00 98.81 553 THR A CA 1
ATOM 4197 C C . THR A 1 553 ? 11.910 -2.926 -20.684 1.00 98.81 553 THR A C 1
ATOM 4199 O O . THR A 1 553 ? 12.625 -3.759 -20.122 1.00 98.81 553 THR A O 1
ATOM 4202 N N . VAL A 1 554 ? 12.350 -2.175 -21.695 1.00 98.81 554 VAL A N 1
ATOM 4203 C CA . VAL A 1 554 ? 13.687 -2.314 -22.286 1.00 98.81 554 VAL A CA 1
ATOM 4204 C C . VAL A 1 554 ? 14.432 -0.991 -22.261 1.00 98.81 554 VAL A C 1
ATOM 4206 O O . VAL A 1 554 ? 13.910 0.034 -22.692 1.00 98.81 554 VAL A O 1
ATOM 4209 N N . ASN A 1 555 ? 15.683 -1.050 -21.797 1.00 98.69 555 ASN A N 1
ATOM 4210 C CA . ASN A 1 555 ? 16.633 0.056 -21.903 1.00 98.69 555 ASN A CA 1
ATOM 4211 C C . ASN A 1 555 ? 17.414 -0.090 -23.214 1.00 98.69 555 ASN A C 1
ATOM 4213 O O . ASN A 1 555 ? 18.188 -1.044 -23.381 1.00 98.69 555 ASN A O 1
ATOM 4217 N N . GLU A 1 556 ? 17.214 0.843 -24.133 1.00 97.44 556 GLU A N 1
ATOM 4218 C CA . GLU A 1 556 ? 17.775 0.811 -25.476 1.00 97.44 556 GLU A CA 1
ATOM 4219 C C . GLU A 1 556 ? 19.222 1.325 -25.544 1.00 97.44 556 GLU A C 1
ATOM 4221 O O . GLU A 1 556 ? 19.880 1.613 -24.542 1.00 97.44 556 GLU A O 1
ATOM 4226 N N . ARG A 1 557 ? 19.794 1.268 -26.748 1.00 97.06 557 ARG A N 1
ATOM 4227 C CA . ARG A 1 557 ? 21.212 1.531 -27.002 1.00 97.06 557 ARG A CA 1
ATOM 4228 C C . ARG A 1 557 ? 21.600 2.993 -26.844 1.00 97.06 557 ARG A C 1
ATOM 4230 O O . ARG A 1 557 ? 20.932 3.917 -27.296 1.00 97.06 557 ARG A O 1
ATOM 4237 N N . ASP A 1 558 ? 22.815 3.151 -26.356 1.00 97.38 558 ASP A N 1
ATOM 4238 C CA . ASP A 1 558 ? 23.498 4.417 -26.186 1.00 97.38 558 ASP A CA 1
ATOM 4239 C C . ASP A 1 558 ? 24.199 4.863 -27.476 1.00 97.38 558 ASP A C 1
ATOM 4241 O O . ASP A 1 558 ? 24.614 4.036 -28.303 1.00 97.38 558 ASP A O 1
ATOM 4245 N N . GLY A 1 559 ? 24.445 6.168 -27.609 1.00 97.00 559 GLY A N 1
ATOM 4246 C CA . GLY A 1 559 ? 25.434 6.690 -28.558 1.00 97.00 559 GLY A CA 1
ATOM 4247 C C . GLY A 1 559 ? 24.886 7.261 -29.863 1.00 97.00 559 GLY A C 1
ATOM 4248 O O . GLY A 1 559 ? 25.694 7.685 -30.686 1.00 97.00 559 GLY A O 1
ATOM 4249 N N . LEU A 1 560 ? 23.566 7.265 -30.082 1.00 97.56 560 LEU A N 1
ATOM 4250 C CA . LEU A 1 560 ? 22.964 7.742 -31.338 1.00 97.56 560 LEU A CA 1
ATOM 4251 C C . LEU A 1 560 ? 22.395 9.172 -31.270 1.00 97.56 560 LEU A C 1
ATOM 4253 O O . LEU A 1 560 ? 22.007 9.707 -32.306 1.00 97.56 560 LEU A O 1
ATOM 4257 N N . GLY A 1 561 ? 22.390 9.809 -30.096 1.00 97.38 561 GLY A N 1
ATOM 4258 C CA . GLY A 1 561 ? 21.947 11.193 -29.898 1.00 97.38 561 GLY A CA 1
ATOM 4259 C C . GLY A 1 561 ? 21.105 11.365 -28.631 1.00 97.38 561 GLY A C 1
ATOM 4260 O O . GLY A 1 561 ? 20.884 10.415 -27.887 1.00 97.38 561 GLY A O 1
ATOM 4261 N N . ASN A 1 562 ? 20.627 12.585 -28.380 1.00 96.50 562 ASN A N 1
ATOM 4262 C CA . ASN A 1 562 ? 19.844 12.929 -27.185 1.00 96.50 562 ASN A CA 1
ATOM 4263 C C . ASN A 1 562 ? 18.422 12.359 -27.204 1.00 96.50 562 ASN A C 1
ATOM 4265 O O . ASN A 1 562 ? 17.858 12.088 -26.149 1.00 96.50 562 ASN A O 1
ATOM 4269 N N . ASP A 1 563 ? 17.847 12.208 -28.394 1.00 96.69 563 ASP A N 1
ATOM 4270 C CA . ASP A 1 563 ? 16.447 11.816 -28.590 1.00 96.69 563 ASP A CA 1
ATOM 4271 C C . ASP A 1 563 ? 16.335 10.514 -29.408 1.00 96.69 563 ASP A C 1
ATOM 4273 O O . ASP A 1 563 ? 15.309 10.231 -30.019 1.00 96.69 563 ASP A O 1
ATOM 4277 N N . LEU A 1 564 ? 17.416 9.718 -29.424 1.00 97.38 564 LEU A N 1
ATOM 4278 C CA . LEU A 1 564 ? 17.483 8.407 -30.068 1.00 97.38 564 LEU A CA 1
ATOM 4279 C C . LEU A 1 564 ? 18.459 7.480 -29.306 1.00 97.38 564 LEU A C 1
ATOM 4281 O O . LEU A 1 564 ? 19.592 7.876 -29.036 1.00 97.38 564 LEU A O 1
ATOM 4285 N N . VAL A 1 565 ? 18.107 6.237 -28.970 1.00 97.81 565 VAL A N 1
ATOM 4286 C CA . VAL A 1 565 ? 16.865 5.505 -29.296 1.00 97.81 565 VAL A CA 1
ATOM 4287 C C . VAL A 1 565 ? 15.885 5.555 -28.108 1.00 97.81 565 VAL A C 1
ATOM 4289 O O . VAL A 1 565 ? 16.339 5.423 -26.973 1.00 97.81 565 VAL A O 1
ATOM 4292 N N . PRO A 1 566 ? 14.567 5.740 -28.333 1.00 98.38 566 PRO A N 1
ATOM 4293 C CA . PRO A 1 566 ? 13.537 5.521 -27.316 1.00 98.38 566 PRO A CA 1
ATOM 4294 C C . PRO A 1 566 ? 13.708 4.210 -26.543 1.00 98.38 566 PRO A C 1
ATOM 4296 O O . PRO A 1 566 ? 13.898 3.153 -27.144 1.00 98.38 566 PRO A O 1
ATOM 4299 N N . ASP A 1 567 ? 13.570 4.283 -25.222 1.00 98.62 567 ASP A N 1
ATOM 4300 C CA . ASP A 1 567 ? 13.287 3.099 -24.408 1.00 98.62 567 ASP A CA 1
ATOM 4301 C C . ASP A 1 567 ? 11.824 2.677 -24.635 1.00 98.62 567 ASP A C 1
ATOM 4303 O O . ASP A 1 567 ? 11.051 3.439 -25.219 1.00 98.62 567 ASP A O 1
ATOM 4307 N N . TYR A 1 568 ? 11.398 1.491 -24.195 1.00 98.81 568 TYR A N 1
ATOM 4308 C CA . TYR A 1 568 ? 10.018 1.059 -24.465 1.00 98.81 568 TYR A CA 1
ATOM 4309 C C . TYR A 1 568 ? 9.441 0.051 -23.471 1.00 98.81 568 TYR A C 1
ATOM 4311 O O . TYR A 1 568 ? 10.170 -0.597 -22.719 1.00 98.81 568 TYR A O 1
ATOM 4319 N N . LEU A 1 569 ? 8.112 -0.080 -23.514 1.00 98.88 569 LEU A N 1
ATOM 4320 C CA . LEU A 1 569 ? 7.308 -1.161 -22.941 1.00 98.88 569 LEU A CA 1
ATOM 4321 C C . LEU A 1 569 ? 6.664 -1.947 -24.088 1.00 98.88 569 LEU A C 1
ATOM 4323 O O . LEU A 1 569 ? 6.110 -1.349 -25.012 1.00 98.88 569 LEU A O 1
ATOM 4327 N N . THR A 1 570 ? 6.718 -3.277 -24.035 1.00 98.69 570 THR A N 1
ATOM 4328 C CA . THR A 1 570 ? 6.071 -4.120 -25.049 1.00 98.69 570 THR A CA 1
ATOM 4329 C C . THR A 1 570 ? 5.694 -5.506 -24.533 1.00 98.69 570 THR A C 1
ATOM 4331 O O . THR A 1 570 ? 6.344 -6.032 -23.625 1.00 98.69 570 THR A O 1
ATOM 4334 N N . GLY A 1 571 ? 4.633 -6.076 -25.100 1.00 98.38 571 GLY A N 1
ATOM 4335 C CA . GLY A 1 571 ? 4.187 -7.445 -24.875 1.00 98.38 571 GLY A CA 1
ATOM 4336 C C . GLY A 1 571 ? 5.029 -8.420 -25.685 1.00 98.38 571 GLY A C 1
ATOM 4337 O O . GLY A 1 571 ? 5.397 -8.123 -26.814 1.00 98.38 571 GLY A O 1
ATOM 4338 N N . LEU A 1 572 ? 5.327 -9.580 -25.108 1.00 98.62 572 LEU A N 1
ATOM 4339 C CA . LEU A 1 572 ? 6.204 -10.603 -25.666 1.00 98.62 572 LEU A CA 1
ATOM 4340 C C . LEU A 1 572 ? 5.408 -11.840 -26.090 1.00 98.62 572 LEU A C 1
ATOM 4342 O O . LEU A 1 572 ? 4.519 -12.296 -25.366 1.00 98.62 572 LEU A O 1
ATOM 4346 N N . SER A 1 573 ? 5.798 -12.433 -27.213 1.00 97.94 573 SER A N 1
ATOM 4347 C CA . SER A 1 573 ? 5.370 -13.756 -27.669 1.00 97.94 573 SER A CA 1
ATOM 4348 C C . SER A 1 573 ? 6.573 -14.660 -27.939 1.00 97.94 573 SER A C 1
ATOM 4350 O O . SER A 1 573 ? 7.714 -14.213 -28.066 1.00 97.94 573 SER A O 1
ATOM 4352 N N . GLN A 1 574 ? 6.306 -15.965 -28.025 1.00 98.06 574 GLN A N 1
ATOM 4353 C CA . GLN A 1 574 ? 7.323 -16.961 -28.349 1.00 98.06 574 GLN A CA 1
ATOM 4354 C C . GLN A 1 574 ? 7.967 -16.663 -29.716 1.00 98.06 574 GLN A C 1
ATOM 4356 O O . GLN A 1 574 ? 7.273 -16.512 -30.717 1.00 98.06 574 GLN A O 1
ATOM 4361 N N . ASP A 1 575 ? 9.298 -16.667 -29.742 1.00 97.50 575 ASP A N 1
ATOM 4362 C CA . ASP A 1 575 ? 10.182 -16.436 -30.891 1.00 97.50 575 ASP A CA 1
ATOM 4363 C C . ASP A 1 575 ? 10.213 -14.999 -31.448 1.00 97.50 575 ASP A C 1
ATOM 4365 O O . ASP A 1 575 ? 10.797 -14.765 -32.520 1.00 97.50 575 ASP A O 1
ATOM 4369 N N . ASP A 1 576 ? 9.666 -14.028 -30.709 1.00 98.44 576 ASP A N 1
ATOM 4370 C CA . ASP A 1 576 ? 9.747 -12.613 -31.074 1.00 98.44 576 ASP A CA 1
ATOM 4371 C C . ASP A 1 576 ? 11.195 -12.097 -31.085 1.00 98.44 576 ASP A C 1
ATOM 4373 O O . ASP A 1 576 ? 12.073 -12.527 -30.321 1.00 98.44 576 ASP A O 1
ATOM 4377 N N . PHE A 1 577 ? 11.446 -11.137 -31.977 1.00 98.75 577 PHE A N 1
ATOM 4378 C CA . PHE A 1 577 ? 12.727 -10.455 -32.122 1.00 98.75 577 PHE A CA 1
ATOM 4379 C C . PHE A 1 577 ? 12.522 -8.939 -32.201 1.00 98.75 577 PHE A C 1
ATOM 4381 O O . PHE A 1 577 ? 11.823 -8.470 -33.093 1.00 98.75 577 PHE A O 1
ATOM 4388 N N . TYR A 1 578 ? 13.164 -8.168 -31.320 1.00 98.62 578 TYR A N 1
ATOM 4389 C CA . TYR A 1 578 ? 12.969 -6.708 -31.192 1.00 98.62 578 TYR A CA 1
ATOM 4390 C C . TYR A 1 578 ? 14.115 -5.870 -31.782 1.00 98.62 578 TYR A C 1
ATOM 4392 O O . TYR A 1 578 ? 14.323 -4.707 -31.437 1.00 98.62 578 TYR A O 1
ATOM 4400 N N . GLY A 1 579 ? 14.866 -6.449 -32.720 1.00 98.19 579 GLY A N 1
ATOM 4401 C CA . GLY A 1 579 ? 15.789 -5.706 -33.578 1.00 98.19 579 GLY A CA 1
ATOM 4402 C C . GLY A 1 579 ? 17.222 -5.610 -33.060 1.00 98.19 579 GLY A C 1
ATOM 4403 O O . GLY A 1 579 ? 18.147 -5.638 -33.877 1.00 98.19 579 GLY A O 1
ATOM 4404 N N . TRP A 1 580 ? 17.457 -5.528 -31.744 1.00 98.62 580 TRP A N 1
ATOM 4405 C CA . TRP A 1 580 ? 18.819 -5.357 -31.219 1.00 98.62 580 TRP A CA 1
ATOM 4406 C C . TRP A 1 580 ? 19.733 -6.548 -31.594 1.00 98.62 580 TRP A C 1
ATOM 4408 O O . TRP A 1 580 ? 19.303 -7.700 -31.508 1.00 98.62 580 TRP A O 1
ATOM 4418 N N . PRO A 1 581 ? 21.003 -6.319 -31.989 1.00 98.12 581 PRO A N 1
ATOM 4419 C CA . PRO A 1 581 ? 21.664 -5.018 -32.149 1.00 98.12 581 PRO A CA 1
ATOM 4420 C C . PRO A 1 581 ? 21.574 -4.427 -33.567 1.00 98.12 581 PRO A C 1
ATOM 4422 O O . PRO A 1 581 ? 22.156 -3.377 -33.822 1.00 98.12 581 PRO A O 1
ATOM 4425 N N . TYR A 1 582 ? 20.892 -5.086 -34.504 1.00 98.38 582 TYR A N 1
ATOM 4426 C CA . TYR A 1 582 ? 20.960 -4.780 -35.940 1.00 98.38 582 TYR A CA 1
ATOM 4427 C C . TYR A 1 582 ? 20.009 -3.665 -36.400 1.00 98.38 582 TYR A C 1
ATOM 4429 O O . TYR A 1 582 ? 20.323 -2.935 -37.341 1.00 98.38 582 TYR A O 1
ATOM 4437 N N . ALA A 1 583 ? 18.857 -3.539 -35.747 1.00 97.94 583 ALA A N 1
ATOM 4438 C CA . ALA A 1 583 ? 17.841 -2.516 -35.976 1.00 97.94 583 ALA A CA 1
ATOM 4439 C C . ALA A 1 583 ? 17.284 -2.019 -34.633 1.00 97.94 583 ALA A C 1
ATOM 4441 O O . ALA A 1 583 ? 17.551 -2.618 -33.584 1.00 97.94 583 ALA A O 1
ATOM 4442 N N . TYR A 1 584 ? 16.551 -0.912 -34.644 1.00 97.44 584 TYR A N 1
ATOM 4443 C CA . TYR A 1 584 ? 15.818 -0.398 -33.489 1.00 97.44 584 TYR A CA 1
ATOM 4444 C C . TYR A 1 584 ? 14.362 -0.133 -33.870 1.00 97.44 584 TYR A C 1
ATOM 4446 O O . TYR A 1 584 ? 14.116 0.492 -34.888 1.00 97.44 584 TYR A O 1
ATOM 4454 N N . LEU A 1 585 ? 13.412 -0.576 -33.039 1.00 97.25 585 LEU A N 1
ATOM 4455 C CA . LEU A 1 585 ? 11.961 -0.305 -33.105 1.00 97.25 585 LEU A CA 1
ATOM 4456 C C . LEU A 1 585 ? 11.195 -0.788 -34.357 1.00 97.25 585 LEU A C 1
ATOM 4458 O O . LEU A 1 585 ? 10.032 -1.156 -34.242 1.00 97.25 585 LEU A O 1
ATOM 4462 N N . THR A 1 586 ? 11.779 -0.789 -35.554 1.00 97.50 586 THR A N 1
ATOM 4463 C CA . THR A 1 586 ? 11.136 -1.241 -36.800 1.00 97.50 586 THR A CA 1
ATOM 4464 C C . THR A 1 586 ? 12.161 -1.896 -37.738 1.00 97.50 586 THR A C 1
ATOM 4466 O O . THR A 1 586 ? 13.360 -1.627 -37.618 1.00 97.50 586 THR A O 1
ATOM 4469 N N . PRO A 1 587 ? 11.733 -2.729 -38.710 1.00 97.25 587 PRO A N 1
ATOM 4470 C CA . PRO A 1 587 ? 12.638 -3.311 -39.708 1.00 97.25 587 PRO A CA 1
ATOM 4471 C C . PRO A 1 587 ? 13.414 -2.287 -40.556 1.00 97.25 587 PRO A C 1
ATOM 4473 O O . PRO A 1 587 ? 14.518 -2.582 -41.009 1.00 97.25 587 PRO A O 1
ATOM 4476 N N . ASP A 1 588 ? 12.864 -1.088 -40.765 1.00 94.81 588 ASP A N 1
ATOM 4477 C CA . ASP A 1 588 ? 13.470 -0.059 -41.624 1.00 94.81 588 ASP A CA 1
ATOM 4478 C C . ASP A 1 588 ? 14.484 0.830 -40.881 1.00 94.81 588 ASP A C 1
ATOM 4480 O O . ASP A 1 588 ? 15.286 1.540 -41.493 1.00 94.81 588 ASP A O 1
ATOM 4484 N N . GLN A 1 589 ? 14.493 0.774 -39.550 1.00 96.38 589 GLN A N 1
ATOM 4485 C CA . GLN A 1 589 ? 15.366 1.567 -38.692 1.00 96.38 589 GLN A CA 1
ATOM 4486 C C . GLN A 1 589 ? 16.642 0.794 -38.340 1.00 96.38 589 GLN A C 1
ATOM 4488 O O . GLN A 1 589 ? 16.819 0.264 -37.243 1.00 96.38 589 GLN A O 1
ATOM 4493 N N . LEU A 1 590 ? 17.553 0.718 -39.312 1.00 97.81 590 LEU A N 1
ATOM 4494 C CA . LEU A 1 590 ? 18.838 0.033 -39.154 1.00 97.81 590 LEU A CA 1
ATOM 4495 C C . LEU A 1 590 ? 19.761 0.770 -38.178 1.00 97.81 590 LEU A C 1
ATOM 4497 O O . LEU A 1 590 ? 19.911 1.991 -38.249 1.00 97.81 590 LEU A O 1
ATOM 4501 N N . ASP A 1 591 ? 20.471 0.024 -37.329 1.00 97.50 591 ASP A N 1
ATOM 4502 C CA . ASP A 1 591 ? 21.563 0.603 -36.549 1.00 97.50 591 ASP A CA 1
ATOM 4503 C C . ASP A 1 591 ? 22.756 0.870 -37.481 1.00 97.50 591 ASP A C 1
ATOM 4505 O O . ASP A 1 591 ? 23.326 -0.083 -38.021 1.00 97.50 591 ASP A O 1
ATOM 4509 N N . PRO A 1 592 ? 23.194 2.130 -37.672 1.00 96.75 592 PRO A N 1
ATOM 4510 C CA . PRO A 1 592 ? 24.257 2.450 -38.624 1.00 96.75 592 PRO A CA 1
ATOM 4511 C C . PRO A 1 592 ? 25.590 1.760 -38.299 1.00 96.75 592 PRO A C 1
ATOM 4513 O O . PRO A 1 592 ? 26.413 1.581 -39.196 1.00 96.75 592 PRO A O 1
ATOM 4516 N N . ARG A 1 593 ? 25.800 1.323 -37.048 1.00 96.69 593 ARG A N 1
ATOM 4517 C CA . ARG A 1 593 ? 26.998 0.586 -36.609 1.00 96.69 593 ARG A CA 1
ATOM 4518 C C . ARG A 1 593 ? 26.986 -0.888 -37.028 1.00 96.69 593 ARG A C 1
ATOM 4520 O O . ARG A 1 593 ? 28.021 -1.534 -36.918 1.00 96.69 593 ARG A O 1
ATOM 4527 N N . ARG A 1 594 ? 25.841 -1.403 -37.496 1.00 96.94 594 ARG A N 1
ATOM 4528 C CA . ARG A 1 594 ? 25.617 -2.791 -37.953 1.00 96.94 594 ARG A CA 1
ATOM 4529 C C . ARG A 1 594 ? 25.178 -2.868 -39.403 1.00 96.94 594 ARG A C 1
ATOM 4531 O O . ARG A 1 594 ? 24.399 -3.742 -39.795 1.00 96.94 594 ARG A O 1
ATOM 4538 N N . THR A 1 595 ? 25.662 -1.922 -40.201 1.00 95.94 595 THR A N 1
ATOM 4539 C CA . THR A 1 595 ? 25.409 -1.904 -41.636 1.00 95.94 595 THR A CA 1
ATOM 4540 C C . THR A 1 595 ? 26.694 -2.008 -42.436 1.00 95.94 595 THR A C 1
ATOM 4542 O O . THR A 1 595 ? 27.719 -1.415 -42.107 1.00 95.94 595 THR A O 1
ATOM 4545 N N . GLN A 1 596 ? 26.608 -2.722 -43.554 1.00 93.38 596 GLN A N 1
ATOM 4546 C CA . GLN A 1 596 ? 27.628 -2.763 -44.585 1.00 93.38 596 GLN A CA 1
ATOM 4547 C C . GLN A 1 596 ? 26.986 -2.380 -45.921 1.00 93.38 596 GLN A C 1
ATOM 4549 O O . GLN A 1 596 ? 26.009 -2.988 -46.348 1.00 93.38 596 GLN A O 1
ATOM 4554 N N . ASN A 1 597 ? 27.521 -1.351 -46.588 1.00 91.94 597 ASN A N 1
ATOM 4555 C CA . ASN A 1 597 ? 26.985 -0.819 -47.852 1.00 91.94 597 ASN A CA 1
ATOM 4556 C C . ASN A 1 597 ? 25.483 -0.459 -47.789 1.00 91.94 597 ASN A C 1
ATOM 4558 O O . ASN A 1 597 ? 24.750 -0.667 -48.754 1.00 91.94 597 ASN A O 1
ATOM 4562 N N . GLY A 1 598 ? 25.024 0.065 -46.646 1.00 90.25 598 GLY A N 1
ATOM 4563 C CA . GLY A 1 598 ? 23.624 0.452 -46.440 1.00 90.25 598 GLY A CA 1
ATOM 4564 C C . GLY A 1 598 ? 22.656 -0.723 -46.277 1.00 90.25 598 GLY A C 1
ATOM 4565 O O . GLY A 1 598 ? 21.455 -0.541 -46.438 1.00 90.25 598 GLY A O 1
ATOM 4566 N N . GLN A 1 599 ? 23.160 -1.926 -45.999 1.00 94.56 599 GLN A N 1
ATOM 4567 C CA . GLN A 1 599 ? 22.369 -3.113 -45.675 1.00 94.56 599 GLN A CA 1
ATOM 4568 C C . GLN A 1 599 ? 22.758 -3.624 -44.290 1.00 94.56 599 GLN A C 1
ATOM 4570 O O . GLN A 1 599 ? 23.915 -3.491 -43.896 1.00 94.56 599 GLN A O 1
ATOM 4575 N N . SER A 1 600 ? 21.811 -4.211 -43.559 1.00 96.69 600 SER A N 1
ATOM 4576 C CA . SER A 1 600 ? 22.105 -4.841 -42.269 1.00 96.69 600 SER A CA 1
ATOM 4577 C C . SER A 1 600 ? 23.060 -6.027 -42.428 1.00 96.69 600 SER A C 1
ATOM 4579 O O . SER A 1 600 ? 22.992 -6.758 -43.414 1.00 96.69 600 SER A O 1
ATOM 4581 N N . GLU A 1 601 ? 23.897 -6.265 -41.419 1.00 97.00 601 GLU A N 1
ATOM 4582 C CA . GLU A 1 601 ? 24.680 -7.501 -41.273 1.00 97.00 601 GLU A CA 1
ATOM 4583 C C . GLU A 1 601 ? 23.798 -8.762 -41.137 1.00 97.00 601 GLU A C 1
ATOM 4585 O O . GLU A 1 601 ? 24.244 -9.863 -41.465 1.00 97.00 601 GLU A O 1
ATOM 4590 N N . ARG A 1 602 ? 22.543 -8.618 -40.678 1.00 97.00 602 ARG A N 1
ATOM 4591 C CA . ARG A 1 602 ? 21.566 -9.708 -40.489 1.00 97.00 602 ARG A CA 1
ATOM 4592 C C . ARG A 1 602 ? 20.182 -9.337 -41.033 1.00 97.00 602 ARG A C 1
ATOM 4594 O O . ARG A 1 602 ? 19.242 -9.142 -40.258 1.00 97.00 602 ARG A O 1
ATOM 4601 N N . PRO A 1 603 ? 20.022 -9.251 -42.367 1.00 97.00 603 PRO A N 1
ATOM 4602 C CA . PRO A 1 603 ? 18.749 -8.867 -42.980 1.00 97.00 603 PRO A CA 1
ATOM 4603 C C . PRO A 1 603 ? 17.615 -9.854 -42.654 1.00 97.00 603 PRO A C 1
ATOM 4605 O O . PRO A 1 603 ? 16.456 -9.457 -42.559 1.00 97.00 603 PRO A O 1
ATOM 4608 N N . ASP A 1 604 ? 17.950 -11.127 -42.423 1.00 96.94 604 ASP A N 1
ATOM 4609 C CA . ASP A 1 604 ? 17.012 -12.170 -42.004 1.00 96.94 604 ASP A CA 1
ATOM 4610 C C . ASP A 1 604 ? 16.374 -11.872 -40.638 1.00 96.94 604 ASP A C 1
ATOM 4612 O O . ASP A 1 604 ? 15.168 -12.052 -40.477 1.00 96.94 604 ASP A O 1
ATOM 4616 N N . LEU A 1 605 ? 17.152 -11.363 -39.677 1.00 97.19 605 LEU A N 1
ATOM 4617 C CA . LEU A 1 605 ? 16.643 -10.976 -38.359 1.00 97.19 605 LEU A CA 1
ATOM 4618 C C . LEU A 1 605 ? 15.942 -9.623 -38.398 1.00 97.19 605 LEU A C 1
ATOM 4620 O O . LEU A 1 605 ? 14.847 -9.491 -37.862 1.00 97.19 605 LEU A O 1
ATOM 4624 N N . VAL A 1 606 ? 16.535 -8.635 -39.073 1.00 98.00 606 VAL A N 1
ATOM 4625 C CA . VAL A 1 606 ? 15.957 -7.289 -39.170 1.00 98.00 606 VAL A CA 1
ATOM 4626 C C . VAL A 1 606 ? 14.545 -7.320 -39.751 1.00 98.00 606 VAL A C 1
ATOM 4628 O O . VAL A 1 606 ? 13.660 -6.670 -39.202 1.00 98.00 606 VAL A O 1
ATOM 4631 N N . SER A 1 607 ? 14.298 -8.134 -40.783 1.00 97.62 607 SER A N 1
ATOM 4632 C CA . SER A 1 607 ? 12.963 -8.275 -41.389 1.00 97.62 607 SER A CA 1
ATOM 4633 C C . SER A 1 607 ? 11.872 -8.791 -40.435 1.00 97.62 607 SER A C 1
ATOM 4635 O O . SER A 1 607 ? 10.690 -8.643 -40.729 1.00 97.62 607 SER A O 1
ATOM 4637 N N . ARG A 1 608 ? 12.259 -9.384 -39.296 1.00 97.44 608 ARG A N 1
ATOM 4638 C CA . ARG A 1 608 ? 11.365 -9.923 -38.259 1.00 97.44 608 ARG A CA 1
ATOM 4639 C C . ARG A 1 608 ? 11.205 -9.000 -37.049 1.00 97.44 608 ARG A C 1
ATOM 4641 O O . ARG A 1 608 ? 10.550 -9.400 -36.089 1.00 97.44 608 ARG A O 1
ATOM 4648 N N . THR A 1 609 ? 11.830 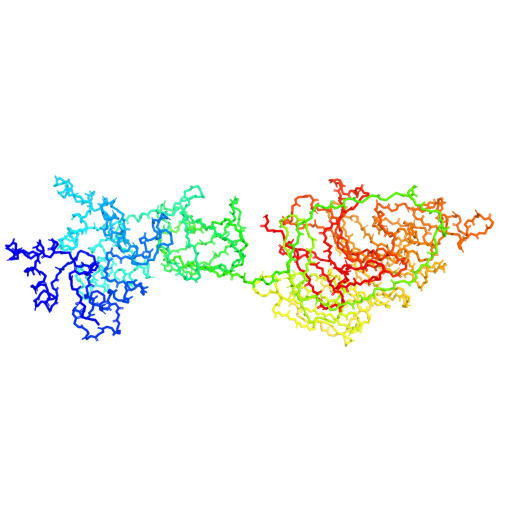-7.822 -37.074 1.00 98.50 609 THR A N 1
ATOM 4649 C CA . THR A 1 609 ? 11.796 -6.862 -35.963 1.00 98.50 609 THR A CA 1
ATOM 4650 C C . THR A 1 609 ? 10.356 -6.492 -35.628 1.00 98.50 609 THR A C 1
ATOM 4652 O O . THR A 1 609 ? 9.646 -5.956 -36.477 1.00 98.50 609 THR A O 1
ATOM 4655 N N . GLN A 1 610 ? 9.943 -6.786 -34.399 1.00 98.38 610 GLN A N 1
ATOM 4656 C CA . GLN A 1 610 ? 8.660 -6.361 -33.851 1.00 98.38 610 GLN A CA 1
ATOM 4657 C C . GLN A 1 610 ? 8.730 -4.897 -33.417 1.00 98.38 610 GLN A C 1
ATOM 4659 O O . GLN A 1 610 ? 9.763 -4.438 -32.919 1.00 98.38 610 GLN A O 1
ATOM 4664 N N . THR A 1 611 ? 7.625 -4.176 -33.594 1.00 98.06 611 THR A N 1
ATOM 4665 C CA . THR A 1 611 ? 7.502 -2.791 -33.135 1.00 98.06 611 THR A CA 1
ATOM 4666 C C . THR A 1 611 ? 6.986 -2.745 -31.702 1.00 98.06 611 THR A C 1
ATOM 4668 O O . THR A 1 611 ? 5.942 -3.339 -31.445 1.00 98.06 611 THR A O 1
ATOM 4671 N N . PRO A 1 612 ? 7.686 -2.062 -30.772 1.00 98.38 612 PRO A N 1
ATOM 4672 C CA . PRO A 1 612 ? 7.229 -1.952 -29.393 1.00 98.38 612 PRO A CA 1
ATOM 4673 C C . PRO A 1 612 ? 5.891 -1.226 -29.253 1.00 98.38 612 PRO A C 1
ATOM 4675 O O . PRO A 1 612 ? 5.594 -0.306 -30.015 1.00 98.38 612 PRO A O 1
ATOM 4678 N N . ASP A 1 613 ? 5.125 -1.598 -28.228 1.00 98.44 613 ASP A N 1
ATOM 4679 C CA . ASP A 1 613 ? 3.772 -1.080 -28.010 1.00 98.44 613 ASP A CA 1
ATOM 4680 C C . ASP A 1 613 ? 3.751 0.367 -27.503 1.00 98.44 613 ASP A C 1
ATOM 4682 O O . ASP A 1 613 ? 2.933 1.163 -27.957 1.00 98.44 613 ASP A O 1
ATOM 4686 N N . VAL A 1 614 ? 4.640 0.722 -26.566 1.00 98.69 614 VAL A N 1
ATOM 4687 C CA . VAL A 1 614 ? 4.744 2.076 -25.999 1.00 98.69 614 VAL A CA 1
ATOM 4688 C C . VAL A 1 614 ? 6.197 2.528 -26.021 1.00 98.69 614 VAL A C 1
ATOM 4690 O O . VAL A 1 614 ? 7.060 1.904 -25.402 1.00 98.69 614 VAL A O 1
ATOM 4693 N N . LEU A 1 615 ? 6.465 3.638 -26.708 1.00 98.75 615 LEU A N 1
ATOM 4694 C CA . LEU A 1 615 ? 7.782 4.267 -26.737 1.00 98.75 615 LEU A CA 1
ATOM 4695 C C . LEU A 1 615 ? 7.895 5.314 -25.628 1.00 98.75 615 LEU A C 1
ATOM 4697 O O . LEU A 1 615 ? 7.047 6.194 -25.486 1.00 98.75 615 LEU A O 1
ATOM 4701 N N . PHE A 1 616 ? 8.983 5.241 -24.874 1.00 98.56 616 PHE A N 1
ATOM 4702 C CA . PHE A 1 616 ? 9.356 6.198 -23.846 1.00 98.56 616 PHE A CA 1
ATOM 4703 C C . PHE A 1 616 ? 10.425 7.151 -24.366 1.00 98.56 616 PHE A C 1
ATOM 4705 O O . PHE A 1 616 ? 11.226 6.809 -25.237 1.00 98.56 616 PHE A O 1
ATOM 4712 N N . GLN A 1 617 ? 10.472 8.358 -23.801 1.00 97.75 617 GLN A N 1
ATOM 4713 C CA . GLN A 1 617 ? 11.535 9.313 -24.107 1.00 97.75 617 GLN A CA 1
ATOM 4714 C C . GLN A 1 617 ? 12.912 8.635 -23.994 1.00 97.75 617 GLN A C 1
ATOM 4716 O O . GLN A 1 617 ? 13.195 7.969 -22.995 1.00 97.75 617 GLN A O 1
ATOM 4721 N N . ALA A 1 618 ? 13.764 8.822 -25.005 1.00 98.06 618 ALA A N 1
ATOM 4722 C CA . ALA A 1 618 ? 15.092 8.214 -25.051 1.00 98.06 618 ALA A CA 1
ATOM 4723 C C . ALA A 1 618 ? 15.887 8.492 -23.765 1.00 98.06 618 ALA A C 1
ATOM 4725 O O . ALA A 1 618 ? 15.885 9.620 -23.258 1.00 98.06 618 ALA A O 1
ATOM 4726 N N . HIS A 1 619 ? 16.585 7.463 -23.278 1.00 97.81 619 HIS A N 1
ATOM 4727 C CA . HIS A 1 619 ? 17.416 7.491 -22.069 1.00 97.81 619 HIS A CA 1
ATOM 4728 C C . HIS A 1 619 ? 16.647 7.621 -20.745 1.00 97.81 619 HIS A C 1
ATOM 4730 O O . HIS A 1 619 ? 17.259 7.931 -19.726 1.00 97.81 619 HIS A O 1
ATOM 4736 N N . SER A 1 620 ? 15.331 7.387 -20.714 1.00 97.50 620 SER A N 1
ATOM 4737 C CA . SER A 1 620 ? 14.539 7.420 -19.469 1.00 97.50 620 SER A CA 1
ATOM 4738 C C . SER A 1 620 ? 14.926 6.316 -18.481 1.00 97.50 620 SER A C 1
ATOM 4740 O O . SER A 1 620 ? 14.699 6.459 -17.275 1.00 97.50 620 SER A O 1
ATOM 4742 N N . ALA A 1 621 ? 15.541 5.245 -18.985 1.00 97.94 621 ALA A N 1
ATOM 4743 C CA . ALA A 1 621 ? 15.981 4.083 -18.232 1.00 97.94 621 ALA A CA 1
ATOM 4744 C C . ALA A 1 621 ? 14.838 3.424 -17.428 1.00 97.94 621 ALA A C 1
ATOM 4746 O O . ALA A 1 621 ? 14.859 3.449 -16.189 1.00 97.94 621 ALA A O 1
ATOM 4747 N N . PRO A 1 622 ? 13.805 2.880 -18.105 1.00 98.12 622 PRO A N 1
ATOM 4748 C CA . PRO A 1 622 ? 12.684 2.230 -17.439 1.00 98.12 622 PRO A CA 1
ATOM 4749 C C . PRO A 1 622 ? 13.156 0.928 -16.795 1.00 98.12 622 PRO A C 1
ATOM 4751 O O . PRO A 1 622 ? 13.620 0.025 -17.486 1.00 98.12 622 PRO A O 1
ATOM 4754 N N . LEU A 1 623 ? 13.060 0.818 -15.472 1.00 97.00 623 LEU A N 1
ATOM 4755 C CA . LEU A 1 623 ? 13.451 -0.396 -14.754 1.00 97.00 623 LEU A CA 1
ATOM 4756 C C . LEU A 1 623 ? 12.234 -1.164 -14.253 1.00 97.00 623 LEU A C 1
ATOM 4758 O O . L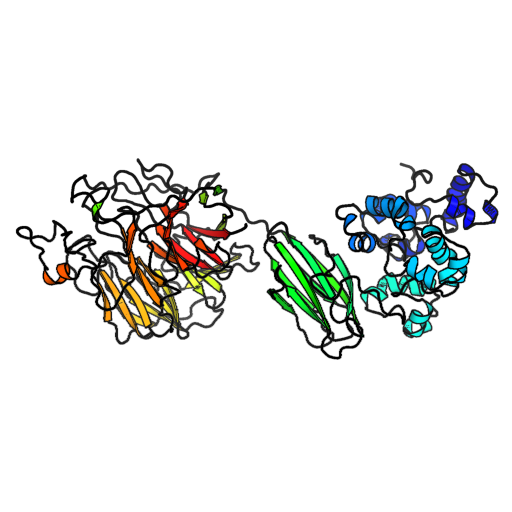EU A 1 623 ? 12.017 -2.294 -14.682 1.00 97.00 623 LEU A O 1
ATOM 4762 N N . GLY A 1 624 ? 11.453 -0.552 -13.368 1.00 95.19 624 GLY A N 1
ATOM 4763 C CA . GLY A 1 624 ? 10.272 -1.157 -12.759 1.00 95.19 624 GLY A CA 1
ATOM 4764 C C . GLY A 1 624 ? 9.115 -1.250 -13.739 1.00 95.19 624 GLY A C 1
ATOM 4765 O O . GLY A 1 624 ? 8.909 -0.332 -14.531 1.00 95.19 624 GLY A O 1
ATOM 4766 N N . LEU A 1 625 ? 8.364 -2.342 -13.658 1.00 98.56 625 LEU A N 1
ATOM 4767 C CA . LEU A 1 625 ? 7.111 -2.569 -14.369 1.00 98.56 625 LEU A CA 1
ATOM 4768 C C . LEU A 1 625 ? 6.162 -3.267 -13.401 1.00 98.56 625 LEU A C 1
ATOM 4770 O O . LEU A 1 625 ? 6.559 -4.265 -12.807 1.00 98.56 625 LEU A O 1
ATOM 4774 N N . GLN A 1 626 ? 4.954 -2.736 -13.256 1.00 98.44 626 GLN A N 1
ATOM 4775 C CA . GLN A 1 626 ? 3.899 -3.341 -12.453 1.00 98.44 626 GLN A CA 1
ATOM 4776 C C . GLN A 1 626 ? 2.543 -2.992 -13.068 1.00 98.44 626 GLN A C 1
ATOM 4778 O O . GLN A 1 626 ? 2.192 -1.814 -13.159 1.00 98.44 626 GLN A O 1
ATOM 4783 N N . PHE A 1 627 ? 1.769 -3.993 -13.471 1.00 98.50 627 PHE A N 1
ATOM 4784 C CA . PHE A 1 627 ? 0.351 -3.810 -13.744 1.00 98.50 627 PHE A CA 1
ATOM 4785 C C . PHE A 1 627 ? -0.404 -3.588 -12.438 1.00 98.50 627 PHE A C 1
ATOM 4787 O O . PHE A 1 627 ? -0.116 -4.227 -11.427 1.00 98.50 627 PHE A O 1
ATOM 4794 N N . TYR A 1 628 ? -1.370 -2.674 -12.451 1.00 97.56 628 TYR A N 1
ATOM 4795 C CA . TYR A 1 628 ? -2.188 -2.399 -11.278 1.00 97.56 628 TYR A CA 1
ATOM 4796 C C . TYR A 1 628 ? -3.493 -3.191 -11.322 1.00 97.56 628 TYR A C 1
ATOM 4798 O O . TYR A 1 628 ? -4.415 -2.856 -12.063 1.00 97.56 628 TYR A O 1
ATOM 4806 N N . ASP A 1 629 ? -3.571 -4.244 -10.519 1.00 90.81 629 ASP A N 1
ATOM 4807 C CA . ASP A 1 629 ? -4.742 -5.109 -10.331 1.00 90.81 629 ASP A CA 1
ATOM 4808 C C . ASP A 1 629 ? -5.472 -4.857 -8.993 1.00 90.81 629 ASP A C 1
ATOM 4810 O O . ASP A 1 629 ? -6.536 -5.429 -8.726 1.00 90.81 629 ASP A O 1
ATOM 4814 N N . GLY A 1 630 ? -4.942 -3.939 -8.178 1.00 90.50 630 GLY A N 1
ATOM 4815 C CA . GLY A 1 630 ? -5.588 -3.426 -6.976 1.00 90.50 630 GLY A CA 1
ATOM 4816 C C . GLY A 1 630 ? -6.903 -2.693 -7.268 1.00 90.50 630 GLY A C 1
ATOM 4817 O O . GLY A 1 630 ? -7.223 -2.325 -8.399 1.00 90.50 630 GLY A O 1
ATOM 4818 N N . GLN A 1 631 ? -7.696 -2.477 -6.218 1.00 89.50 631 GLN A N 1
ATOM 4819 C CA . GLN A 1 631 ? -9.027 -1.866 -6.336 1.00 89.50 631 GLN A CA 1
ATOM 4820 C C . GLN A 1 631 ? -9.128 -0.491 -5.665 1.00 89.50 631 GLN A C 1
ATOM 4822 O O . GLN A 1 631 ? -10.171 0.154 -5.766 1.00 89.50 631 GLN A O 1
ATOM 4827 N N . THR A 1 632 ? -8.073 -0.020 -4.992 1.00 90.75 632 THR A N 1
ATOM 4828 C CA . THR A 1 632 ? -8.125 1.240 -4.237 1.00 90.75 632 THR A CA 1
ATOM 4829 C C . THR A 1 632 ? -7.861 2.464 -5.108 1.00 90.75 632 THR A C 1
ATOM 4831 O O . THR A 1 632 ? -8.419 3.520 -4.827 1.00 90.75 632 THR A O 1
ATOM 4834 N N . PHE A 1 633 ? -7.069 2.351 -6.181 1.00 95.38 633 PHE A N 1
ATOM 4835 C CA . PHE A 1 633 ? -6.885 3.454 -7.127 1.00 95.38 633 PHE A CA 1
ATOM 4836 C C . PHE A 1 633 ? -8.134 3.618 -8.017 1.00 95.38 633 PHE A C 1
ATOM 4838 O O . PHE A 1 633 ? -8.881 2.646 -8.230 1.00 95.38 633 PHE A O 1
ATOM 4845 N N . PRO A 1 634 ? -8.358 4.828 -8.572 1.00 95.00 634 PRO A N 1
ATOM 4846 C CA . PRO A 1 634 ? -9.435 5.085 -9.522 1.00 95.00 634 PRO A CA 1
ATOM 4847 C C . PRO A 1 634 ? -9.445 4.097 -10.695 1.00 95.00 634 PRO A C 1
ATOM 4849 O O . PRO A 1 634 ? -8.401 3.598 -11.116 1.00 95.00 634 PRO A O 1
ATOM 4852 N N . GLU A 1 635 ? -10.636 3.833 -11.243 1.00 93.25 635 GLU A N 1
ATOM 4853 C CA . GLU A 1 635 ? -10.858 2.830 -12.299 1.00 93.25 635 GLU A CA 1
ATOM 4854 C C . GLU A 1 635 ? -9.937 3.020 -13.514 1.00 93.25 635 GLU A C 1
ATOM 4856 O O . GLU A 1 635 ? -9.478 2.041 -14.094 1.00 93.25 635 GLU A O 1
ATOM 4861 N N . GLU A 1 636 ? -9.594 4.266 -13.848 1.00 93.06 636 GLU A N 1
ATOM 4862 C CA . GLU A 1 636 ? -8.705 4.609 -14.962 1.00 93.06 636 GLU A CA 1
ATOM 4863 C C . GLU A 1 636 ? -7.280 4.042 -14.847 1.00 93.06 636 GLU A C 1
ATOM 4865 O O . GLU A 1 636 ? -6.618 3.906 -15.877 1.00 93.06 636 GLU A O 1
ATOM 4870 N N . TYR A 1 637 ? -6.817 3.690 -13.638 1.00 96.25 637 TYR A N 1
ATOM 4871 C CA . TYR A 1 637 ? -5.506 3.068 -13.400 1.00 96.25 637 TYR A CA 1
ATOM 4872 C C . TYR A 1 637 ? -5.549 1.536 -13.418 1.00 96.25 637 TYR A C 1
ATOM 4874 O O . TYR A 1 637 ? -4.508 0.886 -13.528 1.00 96.25 637 TYR A O 1
ATOM 4882 N N . ARG A 1 638 ? -6.740 0.938 -13.296 1.00 92.88 638 ARG A N 1
ATOM 4883 C CA . ARG A 1 638 ? -6.894 -0.515 -13.181 1.00 92.88 638 ARG A CA 1
ATOM 4884 C C . ARG A 1 638 ? -6.548 -1.195 -14.498 1.00 92.88 638 ARG A C 1
ATOM 4886 O O . ARG A 1 638 ? -6.982 -0.779 -15.569 1.00 92.88 638 ARG A O 1
ATOM 4893 N N . ASN A 1 639 ? -5.788 -2.281 -14.403 1.00 93.25 639 ASN A N 1
ATOM 4894 C CA . ASN A 1 639 ? -5.254 -3.076 -15.510 1.00 93.25 639 ASN A CA 1
ATOM 4895 C C . ASN A 1 639 ? -4.254 -2.351 -16.430 1.00 93.25 639 ASN A C 1
ATOM 4897 O O . ASN A 1 639 ? -3.795 -2.951 -17.404 1.00 93.25 639 ASN A O 1
ATOM 4901 N N . GLY A 1 640 ? -3.902 -1.094 -16.147 1.00 97.31 640 GLY A N 1
ATOM 4902 C CA . GLY A 1 640 ? -2.794 -0.413 -16.811 1.00 97.31 640 GLY A CA 1
ATOM 4903 C C . GLY A 1 640 ? -1.461 -0.674 -16.117 1.00 97.31 640 GLY A C 1
ATOM 4904 O O . GLY A 1 640 ? -1.405 -1.309 -15.061 1.00 97.31 640 GLY A O 1
ATOM 4905 N N . ALA A 1 641 ? -0.376 -0.196 -16.724 1.00 98.50 641 ALA A N 1
ATOM 4906 C CA . ALA A 1 641 ? 0.980 -0.462 -16.258 1.00 98.50 641 ALA A CA 1
ATOM 4907 C C . ALA A 1 641 ? 1.631 0.788 -15.663 1.00 98.50 641 ALA A C 1
ATOM 4909 O O . ALA A 1 641 ? 1.735 1.820 -16.323 1.00 98.50 641 ALA A O 1
ATOM 4910 N N . PHE A 1 642 ? 2.154 0.673 -14.448 1.00 98.88 642 PHE A N 1
ATOM 4911 C CA . PHE A 1 642 ? 3.087 1.639 -13.885 1.00 98.88 642 PHE A CA 1
ATOM 4912 C C . PHE A 1 642 ? 4.520 1.270 -14.259 1.00 98.88 642 PHE A C 1
ATOM 4914 O O . PHE A 1 642 ? 4.910 0.100 -14.233 1.00 98.88 642 PHE A O 1
ATOM 4921 N N . VAL A 1 643 ? 5.317 2.285 -14.592 1.00 98.88 643 VAL A N 1
ATOM 4922 C CA . VAL A 1 643 ? 6.722 2.128 -14.976 1.00 98.88 643 VAL A CA 1
ATOM 4923 C C . VAL A 1 643 ? 7.590 3.126 -14.219 1.00 98.88 643 VAL A C 1
ATOM 4925 O O . VAL A 1 643 ? 7.285 4.318 -14.159 1.00 98.88 643 VAL A O 1
ATOM 4928 N N . ALA A 1 644 ? 8.694 2.641 -13.650 1.00 98.75 644 ALA A N 1
ATOM 4929 C CA . ALA A 1 644 ? 9.655 3.470 -12.928 1.00 98.75 644 ALA A CA 1
ATOM 4930 C C . ALA A 1 644 ? 10.819 3.867 -13.840 1.00 98.75 644 ALA A C 1
ATOM 4932 O O . ALA A 1 644 ? 11.593 3.017 -14.288 1.00 98.75 644 ALA A O 1
ATOM 4933 N N . PHE A 1 645 ? 10.963 5.166 -14.098 1.00 98.69 645 PHE A N 1
ATOM 4934 C CA . PHE A 1 645 ? 12.079 5.727 -14.853 1.00 98.69 645 PHE A CA 1
ATOM 4935 C C . PHE A 1 645 ? 13.210 6.109 -13.903 1.00 98.69 645 PHE A C 1
ATOM 4937 O O . PHE A 1 645 ? 13.120 7.103 -13.177 1.00 98.69 645 PHE A O 1
ATOM 4944 N N . ARG A 1 646 ? 14.314 5.358 -13.956 1.00 97.94 646 ARG A N 1
ATOM 4945 C CA . ARG A 1 646 ? 15.489 5.591 -13.103 1.00 97.94 646 ARG A CA 1
ATOM 4946 C C . ARG A 1 646 ? 16.247 6.872 -13.453 1.00 97.94 646 ARG A C 1
ATOM 4948 O O . ARG A 1 646 ? 16.980 7.414 -12.618 1.00 97.94 646 ARG A O 1
ATOM 4955 N N . GLY A 1 647 ? 16.088 7.339 -14.687 1.00 97.44 647 GLY A N 1
ATOM 4956 C CA . GLY A 1 647 ? 16.659 8.584 -15.170 1.00 97.44 647 GLY A CA 1
ATOM 4957 C C . GLY A 1 647 ? 17.990 8.436 -15.902 1.00 97.44 647 GLY A C 1
ATOM 4958 O O . GLY A 1 647 ? 18.803 7.542 -15.633 1.00 97.44 647 GLY A O 1
ATOM 4959 N N . SER A 1 648 ? 18.184 9.360 -16.838 1.00 97.56 648 SER A N 1
ATOM 4960 C CA . SER A 1 648 ? 19.213 9.335 -17.871 1.00 97.56 648 SER A CA 1
ATOM 4961 C C . SER A 1 648 ? 20.638 9.536 -17.362 1.00 97.56 648 SER A C 1
ATOM 4963 O O . SER A 1 648 ? 20.883 10.196 -16.356 1.00 97.56 648 SER A O 1
ATOM 4965 N N . TRP A 1 649 ? 21.602 9.044 -18.137 1.00 96.56 649 TRP A N 1
ATOM 4966 C CA . TRP A 1 649 ? 23.007 9.453 -18.032 1.00 96.56 649 TRP A CA 1
ATOM 4967 C C . TRP A 1 649 ? 23.608 9.859 -19.386 1.00 96.56 649 TRP A C 1
ATOM 4969 O O . TRP A 1 649 ? 24.595 10.584 -19.403 1.00 96.56 649 TRP A O 1
ATOM 4979 N N . ASN A 1 650 ? 23.042 9.408 -20.511 1.00 95.94 650 ASN A N 1
ATOM 4980 C CA . ASN A 1 650 ? 23.566 9.641 -21.859 1.00 95.94 650 ASN A CA 1
ATOM 4981 C C . ASN A 1 650 ? 22.738 10.669 -22.652 1.00 95.94 650 ASN A C 1
ATOM 4983 O O . ASN A 1 650 ? 22.340 10.439 -23.794 1.00 95.94 650 ASN A O 1
ATOM 4987 N N . ARG A 1 651 ? 22.431 11.802 -22.016 1.00 95.69 651 ARG A N 1
ATOM 4988 C CA . ARG A 1 651 ? 21.647 12.886 -22.608 1.00 95.69 651 ARG A CA 1
ATOM 4989 C C . ARG A 1 651 ? 22.131 14.233 -22.092 1.00 95.69 651 ARG A C 1
ATOM 4991 O O . ARG A 1 651 ? 22.497 14.343 -20.930 1.00 95.69 651 ARG A O 1
ATOM 4998 N N . ASP A 1 652 ? 22.099 15.260 -22.938 1.00 95.50 652 ASP A N 1
ATOM 4999 C CA . ASP A 1 652 ? 22.498 16.620 -22.555 1.00 95.50 652 ASP A CA 1
ATOM 5000 C C . ASP A 1 652 ? 21.634 17.180 -21.415 1.00 95.50 652 ASP A C 1
ATOM 5002 O O . ASP A 1 652 ? 22.162 17.605 -20.393 1.00 95.50 652 ASP A O 1
ATOM 5006 N N . GLN A 1 653 ? 20.308 17.114 -21.560 1.00 96.56 653 GLN A N 1
ATOM 5007 C CA . GLN A 1 653 ? 19.358 17.474 -20.508 1.00 96.56 653 GLN A CA 1
ATOM 5008 C C . GLN A 1 653 ? 18.792 16.199 -19.875 1.00 96.56 653 GLN A C 1
ATOM 5010 O O . GLN A 1 653 ? 18.268 15.337 -20.584 1.00 96.56 653 GLN A O 1
ATOM 5015 N N . GLY A 1 654 ? 18.867 16.084 -18.554 1.00 96.31 654 GLY A N 1
ATOM 5016 C CA . GLY A 1 654 ? 18.351 14.951 -17.797 1.00 96.31 654 GLY A CA 1
ATOM 5017 C C . GLY A 1 654 ? 16.858 14.722 -18.028 1.00 96.31 654 GLY A C 1
ATOM 5018 O O . GLY A 1 654 ? 16.080 15.670 -18.103 1.00 96.31 654 GLY A O 1
ATOM 5019 N N . THR A 1 655 ? 16.459 13.458 -18.136 1.00 96.12 655 THR A N 1
ATOM 5020 C CA . THR A 1 655 ? 15.058 13.023 -18.231 1.00 96.12 655 THR A CA 1
ATOM 5021 C C . THR A 1 655 ? 14.842 11.735 -17.434 1.00 96.12 655 THR A C 1
ATOM 5023 O O . THR A 1 655 ? 15.808 11.076 -17.050 1.00 96.12 655 THR A O 1
ATOM 5026 N N . GLY A 1 656 ? 13.585 11.377 -17.170 1.00 96.50 656 GLY A N 1
ATOM 5027 C CA . GLY A 1 656 ? 13.200 10.284 -16.270 1.00 96.50 656 GLY A CA 1
ATOM 5028 C C . GLY A 1 656 ? 13.047 10.761 -14.823 1.00 96.50 656 GLY A C 1
ATOM 5029 O O . GLY A 1 656 ? 12.472 11.825 -14.605 1.00 96.50 656 GLY A O 1
ATOM 5030 N N . TYR A 1 657 ? 13.548 9.988 -13.852 1.00 98.06 657 TYR A N 1
ATOM 5031 C CA . TYR A 1 657 ? 13.443 10.269 -12.406 1.00 98.06 657 TYR A CA 1
ATOM 5032 C C . TYR A 1 657 ? 11.989 10.437 -11.942 1.00 98.06 657 TYR A C 1
ATOM 5034 O O . TYR A 1 657 ? 11.635 11.405 -11.268 1.00 98.06 657 TYR A O 1
ATOM 5042 N N . LYS A 1 658 ? 11.120 9.526 -12.378 1.00 98.44 658 LYS A N 1
ATOM 5043 C CA . LYS A 1 658 ? 9.673 9.608 -12.159 1.00 98.44 658 LYS A CA 1
ATOM 5044 C C . LYS A 1 658 ? 9.000 8.251 -12.283 1.00 98.44 658 LYS A C 1
ATOM 5046 O O . LYS A 1 658 ? 9.601 7.305 -12.793 1.00 98.44 658 LYS A O 1
ATOM 5051 N N . LEU A 1 659 ? 7.746 8.188 -11.855 1.00 98.81 659 LEU A N 1
ATOM 5052 C CA . LEU A 1 659 ? 6.832 7.117 -12.231 1.00 98.81 659 LEU A CA 1
ATOM 5053 C C . LEU A 1 659 ? 5.908 7.606 -13.340 1.00 98.81 659 LEU A C 1
ATOM 5055 O O . LEU A 1 659 ? 5.427 8.743 -13.301 1.00 98.81 659 LEU A O 1
ATOM 5059 N N . VAL A 1 660 ? 5.647 6.733 -14.304 1.00 98.81 660 VAL A N 1
ATOM 5060 C CA . VAL A 1 660 ? 4.662 6.962 -15.360 1.00 98.81 660 VAL A CA 1
ATOM 5061 C C . VAL A 1 660 ? 3.607 5.866 -15.352 1.00 98.81 660 VAL A C 1
ATOM 5063 O O . VAL A 1 660 ? 3.863 4.754 -14.891 1.00 98.81 660 VAL A O 1
ATOM 5066 N N . TYR A 1 661 ? 2.437 6.186 -15.888 1.00 98.75 661 TYR A N 1
ATOM 5067 C CA . TYR A 1 661 ? 1.336 5.263 -16.112 1.00 98.75 661 TYR A CA 1
ATOM 5068 C C . TYR A 1 661 ? 1.095 5.096 -17.616 1.00 98.75 661 TYR A C 1
ATOM 5070 O O . TYR A 1 661 ? 0.874 6.078 -18.321 1.00 98.75 661 TYR A O 1
ATOM 5078 N N . ALA A 1 662 ? 1.151 3.866 -18.117 1.00 98.50 662 ALA A N 1
ATOM 5079 C CA . ALA A 1 662 ? 0.773 3.512 -19.478 1.00 98.50 662 ALA A CA 1
ATOM 5080 C C . ALA A 1 662 ? -0.653 2.930 -19.460 1.00 98.50 662 ALA A C 1
ATOM 5082 O O . ALA A 1 662 ? -0.851 1.847 -18.892 1.00 98.50 662 ALA A O 1
ATOM 5083 N N . PRO A 1 663 ? -1.649 3.617 -20.051 1.00 97.50 663 PRO A N 1
ATOM 5084 C CA . PRO A 1 663 ? -3.017 3.128 -20.088 1.00 97.50 663 PRO A CA 1
ATOM 5085 C C . PRO A 1 663 ? -3.157 1.919 -21.015 1.00 97.50 663 PRO A C 1
ATOM 5087 O O . PRO A 1 663 ? -2.542 1.833 -22.082 1.00 97.50 663 PRO A O 1
ATOM 5090 N N . PHE A 1 664 ? -4.027 0.996 -20.614 1.00 97.00 664 PHE A N 1
ATOM 5091 C CA . PHE A 1 664 ? -4.422 -0.159 -21.409 1.00 97.00 664 PHE A CA 1
ATOM 5092 C C . PHE A 1 664 ? -5.913 -0.069 -21.732 1.00 97.00 664 PHE A C 1
ATOM 5094 O O . PHE A 1 664 ? -6.732 0.358 -20.921 1.00 97.00 664 PHE A O 1
ATOM 5101 N N . HIS A 1 665 ? -6.283 -0.462 -22.946 1.00 91.44 665 HIS A N 1
ATOM 5102 C CA . HIS A 1 665 ? -7.681 -0.579 -23.337 1.00 91.44 665 HIS A CA 1
ATOM 5103 C C . HIS A 1 665 ? -8.339 -1.772 -22.634 1.00 91.44 665 HIS A C 1
ATOM 5105 O O . HIS A 1 665 ? -7.663 -2.725 -22.261 1.00 91.44 665 HIS A O 1
ATOM 5111 N N . ALA A 1 666 ? -9.673 -1.785 -22.551 1.00 85.50 666 ALA A N 1
ATOM 5112 C CA . ALA A 1 666 ? -10.431 -2.860 -21.896 1.00 85.50 666 ALA A CA 1
ATOM 5113 C C . ALA A 1 666 ? -10.120 -4.282 -22.420 1.00 85.50 666 ALA A C 1
ATOM 5115 O O . ALA A 1 666 ? -10.289 -5.255 -21.696 1.00 85.50 666 ALA A O 1
ATOM 5116 N N . GLY A 1 667 ? -9.653 -4.412 -23.669 1.00 85.88 667 GLY A N 1
ATOM 5117 C CA . GLY A 1 667 ? -9.203 -5.685 -24.248 1.00 85.88 667 GLY A CA 1
ATOM 5118 C C . GLY A 1 667 ? -7.776 -6.108 -23.868 1.00 85.88 667 GLY A C 1
ATOM 5119 O O . GLY A 1 667 ? -7.311 -7.120 -24.378 1.00 85.88 667 GLY A O 1
ATOM 5120 N N . GLY A 1 668 ? -7.078 -5.333 -23.033 1.00 87.38 668 GLY A N 1
ATOM 5121 C CA . GLY A 1 668 ? -5.723 -5.611 -22.550 1.00 87.38 668 GLY A CA 1
ATOM 5122 C C . GLY A 1 668 ? -4.583 -5.227 -23.498 1.00 87.38 668 GLY A C 1
ATOM 5123 O O . GLY A 1 668 ? -3.455 -5.647 -23.275 1.00 87.38 668 GLY A O 1
ATOM 5124 N N . ASN A 1 669 ? -4.847 -4.412 -24.525 1.00 91.00 669 ASN A N 1
ATOM 5125 C CA . ASN A 1 669 ? -3.804 -3.845 -25.389 1.00 91.00 669 ASN A CA 1
ATOM 5126 C C . ASN A 1 669 ? -3.365 -2.470 -24.874 1.00 91.00 669 ASN A C 1
ATOM 5128 O O . ASN A 1 669 ? -4.212 -1.683 -24.443 1.00 91.00 669 ASN A O 1
ATOM 5132 N N . ALA A 1 670 ? -2.076 -2.155 -24.983 1.00 95.75 670 ALA A N 1
ATOM 5133 C CA . ALA A 1 670 ? -1.549 -0.843 -24.613 1.00 95.75 670 ALA A CA 1
ATOM 5134 C C . ALA A 1 670 ? -2.099 0.275 -25.523 1.00 95.75 670 ALA A C 1
ATOM 5136 O O . ALA A 1 670 ? -2.314 0.062 -26.718 1.00 95.75 670 ALA A O 1
ATOM 5137 N N . GLY A 1 671 ? -2.296 1.478 -24.970 1.00 95.00 671 GLY A N 1
ATOM 5138 C CA . GLY A 1 671 ? -2.783 2.653 -25.712 1.00 95.00 671 GLY A CA 1
ATOM 5139 C C . GLY A 1 671 ? -1.761 3.298 -26.663 1.00 95.00 671 GLY A C 1
ATOM 5140 O O . GLY A 1 671 ? -2.129 4.064 -27.558 1.00 95.00 671 GLY A O 1
ATOM 5141 N N . GLY A 1 672 ? -0.478 2.957 -26.507 1.00 96.94 672 GLY A N 1
ATOM 5142 C CA . GLY A 1 672 ? 0.640 3.530 -27.267 1.00 96.94 672 GLY A CA 1
ATOM 5143 C C . GLY A 1 672 ? 1.195 4.837 -26.697 1.00 96.94 672 GLY A C 1
ATOM 5144 O O . GLY A 1 672 ? 2.110 5.429 -27.268 1.00 96.94 672 GLY A O 1
ATOM 5145 N N . ASP A 1 673 ? 0.645 5.295 -25.580 1.00 97.69 673 ASP A N 1
ATOM 5146 C CA . ASP A 1 673 ? 1.013 6.507 -24.862 1.00 97.69 673 ASP A CA 1
ATOM 5147 C C . ASP A 1 673 ? 1.297 6.209 -23.380 1.00 97.69 673 ASP A C 1
ATOM 5149 O O . ASP A 1 673 ? 1.080 5.099 -22.895 1.00 97.69 673 ASP A O 1
ATOM 5153 N N . TYR A 1 674 ? 1.820 7.199 -22.661 1.00 98.38 674 TYR A N 1
ATOM 5154 C CA . TYR A 1 674 ? 2.015 7.146 -21.213 1.00 98.38 674 TYR A CA 1
ATOM 5155 C C . TYR A 1 674 ? 1.819 8.527 -20.587 1.00 98.38 674 TYR A C 1
ATOM 5157 O O . TYR A 1 674 ? 1.859 9.549 -21.272 1.00 98.38 674 TYR A O 1
ATOM 5165 N N . GLN A 1 675 ? 1.618 8.566 -19.276 1.00 98.06 675 GLN A N 1
ATOM 5166 C CA . GLN A 1 675 ? 1.329 9.776 -18.518 1.00 98.06 675 GLN A CA 1
ATOM 5167 C C . GLN A 1 675 ? 2.252 9.898 -17.312 1.00 98.06 675 GLN A C 1
ATOM 5169 O O . GLN A 1 675 ? 2.558 8.903 -16.657 1.00 98.06 675 GLN A O 1
ATOM 5174 N N . ASP A 1 676 ? 2.675 11.118 -16.990 1.00 98.25 676 ASP A N 1
ATOM 5175 C CA . ASP A 1 676 ? 3.394 11.376 -15.740 1.00 98.25 676 ASP A CA 1
ATOM 5176 C C . ASP A 1 676 ? 2.474 11.119 -14.540 1.00 98.25 676 ASP A C 1
ATOM 5178 O O . ASP A 1 676 ? 1.415 11.736 -14.430 1.00 98.25 676 ASP A O 1
ATOM 5182 N N . PHE A 1 677 ? 2.893 10.218 -13.645 1.00 98.62 677 PHE A N 1
ATOM 5183 C CA . PHE A 1 677 ? 2.132 9.842 -12.451 1.00 98.62 677 PHE A CA 1
ATOM 5184 C C . PHE A 1 677 ? 2.775 10.361 -11.166 1.00 98.62 677 PHE A C 1
ATOM 5186 O O . PHE A 1 677 ? 2.092 10.912 -10.317 1.00 98.62 677 PHE A O 1
ATOM 5193 N N . LEU A 1 678 ? 4.093 10.233 -11.008 1.00 98.69 678 LEU A N 1
ATOM 5194 C CA . LEU A 1 678 ? 4.785 10.797 -9.849 1.00 98.69 678 LEU A CA 1
ATOM 5195 C C . LEU A 1 678 ? 6.084 11.461 -10.280 1.00 98.69 678 LEU A C 1
ATOM 5197 O O . LEU A 1 678 ? 6.973 10.793 -10.805 1.00 98.69 678 LEU A O 1
ATOM 5201 N N . THR A 1 679 ? 6.207 12.767 -10.042 1.00 98.31 679 THR A N 1
ATOM 5202 C CA . THR A 1 679 ? 7.403 13.563 -10.379 1.00 98.31 679 THR A CA 1
ATOM 5203 C C . THR A 1 679 ? 7.909 14.360 -9.170 1.00 98.31 679 THR A C 1
ATOM 5205 O O . THR A 1 679 ? 7.354 14.262 -8.081 1.00 98.31 679 THR A O 1
ATOM 5208 N N . GLY A 1 680 ? 8.979 15.143 -9.350 1.00 97.12 680 GLY A N 1
ATOM 5209 C CA . GLY A 1 680 ? 9.558 16.005 -8.305 1.00 97.12 680 GLY A CA 1
ATOM 5210 C C . GLY A 1 680 ? 10.989 15.636 -7.902 1.00 97.12 680 GLY A C 1
ATOM 5211 O O . GLY A 1 680 ? 11.670 16.439 -7.268 1.00 97.12 680 GLY A O 1
ATOM 5212 N N . PHE A 1 681 ? 11.491 14.467 -8.320 1.00 98.06 681 PHE A N 1
ATOM 5213 C CA . PHE A 1 681 ? 12.849 14.024 -7.987 1.00 98.06 681 PHE A CA 1
ATOM 5214 C C . PHE A 1 681 ? 13.959 14.768 -8.736 1.00 98.06 681 PHE A C 1
ATOM 5216 O O . PHE A 1 681 ? 15.037 14.964 -8.175 1.00 98.06 681 PHE A O 1
ATOM 5223 N N . LEU A 1 682 ? 13.748 15.139 -10.003 1.00 97.62 682 LEU A N 1
ATOM 5224 C CA . LEU A 1 682 ? 14.726 15.879 -10.807 1.00 97.62 682 LEU A CA 1
ATOM 5225 C C . LEU A 1 682 ? 14.548 17.386 -10.594 1.00 97.62 682 LEU A C 1
ATOM 5227 O O . LEU A 1 682 ? 13.497 17.935 -10.912 1.00 97.62 682 LEU A O 1
ATOM 5231 N N . LEU A 1 683 ? 15.585 18.047 -10.081 1.00 96.62 683 LEU A N 1
ATOM 5232 C CA . LEU A 1 683 ? 15.565 19.470 -9.729 1.00 96.62 683 LEU A CA 1
ATOM 5233 C C . LEU A 1 683 ? 16.170 20.359 -10.820 1.00 96.62 683 LEU A C 1
ATOM 5235 O O . LEU A 1 683 ? 15.678 21.455 -11.071 1.00 96.62 683 LEU A O 1
ATOM 5239 N N . ASP A 1 684 ? 17.240 19.891 -11.464 1.00 96.50 684 ASP A N 1
ATOM 5240 C CA . ASP A 1 684 ? 17.913 20.603 -12.552 1.00 96.50 684 ASP A CA 1
ATOM 5241 C C . ASP A 1 684 ? 18.251 19.609 -13.672 1.00 96.50 684 ASP A C 1
ATOM 5243 O O . ASP A 1 684 ? 19.132 18.773 -13.480 1.00 96.50 684 ASP A O 1
ATOM 5247 N N . PRO A 1 685 ? 17.577 19.657 -14.833 1.00 96.31 685 PRO A N 1
ATOM 5248 C CA . PRO A 1 685 ? 17.897 18.792 -15.961 1.00 96.31 685 PRO A CA 1
ATOM 5249 C C . PRO A 1 685 ? 19.196 19.183 -16.683 1.00 96.31 685 PRO A C 1
ATOM 5251 O O . PRO A 1 685 ? 19.831 18.310 -17.264 1.00 96.31 685 PRO A O 1
ATOM 5254 N N . ALA A 1 686 ? 19.643 20.441 -16.657 1.00 96.00 686 ALA A N 1
ATOM 5255 C CA . ALA A 1 686 ? 20.858 20.851 -17.375 1.00 96.00 686 ALA A CA 1
ATOM 5256 C C . ALA A 1 686 ? 22.127 20.296 -16.718 1.00 96.00 686 ALA A C 1
ATOM 5258 O O . ALA A 1 686 ? 23.107 19.954 -17.384 1.00 96.00 686 ALA A O 1
ATOM 5259 N N . LYS A 1 687 ? 22.093 20.179 -15.392 1.00 93.19 687 LYS A N 1
ATOM 5260 C CA . LYS A 1 687 ? 23.064 19.436 -14.591 1.00 93.19 687 LYS A CA 1
ATOM 5261 C C . LYS A 1 687 ? 22.279 18.435 -13.757 1.00 93.19 687 LYS A C 1
ATOM 5263 O O . LYS A 1 687 ? 22.000 18.784 -12.618 1.00 93.19 687 LYS A O 1
ATOM 5268 N N . PRO A 1 688 ? 21.911 17.261 -14.310 1.00 94.31 688 PRO A N 1
ATOM 5269 C CA . PRO A 1 688 ? 20.936 16.323 -13.755 1.00 94.31 688 PRO A CA 1
ATOM 5270 C C . PRO A 1 688 ? 21.076 16.135 -12.242 1.00 94.31 688 PRO A C 1
ATOM 5272 O O . PRO A 1 688 ? 21.788 15.251 -11.782 1.00 94.31 688 PRO A O 1
ATOM 5275 N N . ALA A 1 689 ? 20.429 16.996 -11.463 1.00 97.12 689 ALA A N 1
ATOM 5276 C CA . ALA A 1 689 ? 20.543 17.041 -10.015 1.00 97.12 689 ALA A CA 1
ATOM 5277 C C . ALA A 1 689 ? 19.252 16.477 -9.457 1.00 97.12 689 ALA A C 1
ATOM 5279 O O . ALA A 1 689 ? 18.171 16.993 -9.743 1.00 97.12 689 ALA A O 1
ATOM 5280 N N . THR A 1 690 ? 19.353 15.391 -8.703 1.00 97.75 690 THR A N 1
ATOM 5281 C CA . THR A 1 690 ? 18.184 14.628 -8.281 1.00 97.75 690 THR A CA 1
ATOM 5282 C C . THR A 1 690 ? 18.314 14.157 -6.851 1.00 97.75 690 THR A C 1
ATOM 5284 O O . THR A 1 690 ? 19.405 13.813 -6.413 1.00 97.75 690 THR A O 1
ATOM 5287 N N . TRP A 1 691 ? 17.199 14.111 -6.131 1.00 96.94 691 TRP A N 1
ATOM 5288 C CA . TRP A 1 691 ? 17.136 13.522 -4.796 1.00 96.94 691 TRP A CA 1
ATOM 5289 C C . TRP A 1 691 ? 16.460 12.144 -4.782 1.00 96.94 691 TRP A C 1
ATOM 5291 O O . TRP A 1 691 ? 16.230 11.590 -3.712 1.00 96.94 691 TRP A O 1
ATOM 5301 N N . GLY A 1 692 ? 16.155 11.562 -5.947 1.00 97.06 692 GLY A N 1
ATOM 5302 C CA . GLY A 1 692 ? 15.648 10.197 -5.983 1.00 97.06 692 GLY A CA 1
ATOM 5303 C C . GLY A 1 692 ? 15.709 9.520 -7.345 1.00 97.06 692 GLY A C 1
ATOM 5304 O O . GLY A 1 692 ? 15.531 10.143 -8.391 1.00 97.06 692 GLY A O 1
ATOM 5305 N N . ARG A 1 693 ? 15.960 8.211 -7.332 1.00 97.94 693 ARG A N 1
ATOM 5306 C CA . ARG A 1 693 ? 16.018 7.365 -8.528 1.00 97.94 693 ARG A CA 1
ATOM 5307 C C . ARG A 1 693 ? 15.086 6.161 -8.384 1.00 97.94 693 ARG A C 1
ATOM 5309 O O . ARG A 1 693 ? 15.517 5.113 -7.888 1.00 97.94 693 ARG A O 1
ATOM 5316 N N . PRO A 1 694 ? 13.824 6.296 -8.828 1.00 98.19 694 PRO A N 1
ATOM 5317 C CA . PRO A 1 694 ? 12.855 5.209 -8.786 1.00 98.19 694 PRO A CA 1
ATOM 5318 C C . PRO A 1 694 ? 13.363 3.968 -9.524 1.00 98.19 694 PRO A C 1
ATOM 5320 O O . PRO A 1 694 ? 13.928 4.088 -10.614 1.00 98.19 694 PRO A O 1
ATOM 5323 N N . THR A 1 695 ? 13.184 2.781 -8.941 1.00 96.88 695 THR A N 1
ATOM 5324 C CA . THR A 1 695 ? 13.672 1.526 -9.538 1.00 96.88 695 THR A CA 1
ATOM 5325 C C . THR A 1 695 ? 12.606 0.439 -9.606 1.00 96.88 695 THR A C 1
ATOM 5327 O O . THR A 1 695 ? 12.189 0.095 -10.705 1.00 96.88 695 THR A O 1
ATOM 5330 N N . GLY A 1 696 ? 12.207 -0.139 -8.478 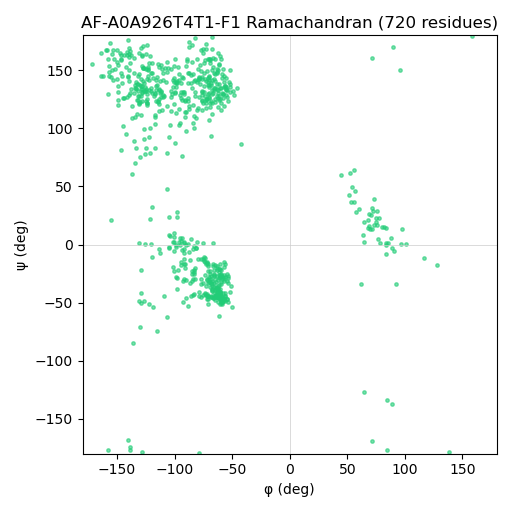1.00 97.62 696 GLY A N 1
ATOM 5331 C CA . GLY A 1 696 ? 11.258 -1.249 -8.392 1.00 97.62 696 GLY A CA 1
ATOM 5332 C C . GLY A 1 696 ? 9.850 -0.752 -8.099 1.00 97.62 696 GLY A C 1
ATOM 5333 O O . GLY A 1 696 ? 9.690 0.303 -7.488 1.00 97.62 696 GLY A O 1
ATOM 5334 N N . LEU A 1 697 ? 8.853 -1.522 -8.527 1.00 98.50 697 LEU A N 1
ATOM 5335 C CA . LEU A 1 697 ? 7.431 -1.281 -8.292 1.00 98.50 697 LEU A CA 1
ATOM 5336 C C . LEU A 1 697 ? 6.786 -2.563 -7.781 1.00 98.50 697 LEU A C 1
ATOM 5338 O O . LEU A 1 697 ? 7.215 -3.644 -8.175 1.00 98.50 697 LEU A O 1
ATOM 5342 N N . GLN A 1 698 ? 5.787 -2.432 -6.915 1.00 98.00 698 GLN A N 1
ATOM 5343 C CA . GLN A 1 698 ? 5.022 -3.565 -6.403 1.00 98.00 698 GLN A CA 1
ATOM 5344 C C . GLN A 1 698 ? 3.663 -3.086 -5.893 1.00 98.00 698 GLN A C 1
ATOM 5346 O O . GLN A 1 698 ? 3.607 -2.154 -5.091 1.00 98.00 698 GLN A O 1
ATOM 5351 N N . VAL A 1 699 ? 2.575 -3.729 -6.320 1.00 97.88 699 VAL A N 1
ATOM 5352 C CA . VAL A 1 699 ? 1.273 -3.553 -5.657 1.00 97.88 699 VAL A CA 1
ATOM 5353 C C . VAL A 1 699 ? 1.318 -4.289 -4.321 1.00 97.88 699 VAL A C 1
ATOM 5355 O O . VAL A 1 699 ? 1.703 -5.461 -4.268 1.00 97.88 699 VAL A O 1
ATOM 5358 N N . HIS A 1 700 ? 0.974 -3.591 -3.243 1.00 95.69 700 HIS A N 1
ATOM 5359 C CA . HIS A 1 700 ? 0.883 -4.150 -1.897 1.00 95.69 700 HIS A CA 1
ATOM 5360 C C . HIS A 1 700 ? -0.542 -4.678 -1.630 1.00 95.69 700 HIS A C 1
ATOM 5362 O O . HIS A 1 700 ? -1.489 -4.182 -2.245 1.00 95.69 700 HIS A O 1
ATOM 5368 N N . PRO A 1 701 ? -0.748 -5.669 -0.734 1.00 90.69 701 PRO A N 1
ATOM 5369 C CA . PRO A 1 701 ? -2.072 -6.258 -0.494 1.00 90.69 701 PRO A CA 1
ATOM 5370 C C . PRO A 1 701 ? -3.157 -5.283 -0.018 1.00 90.69 701 PRO A C 1
ATOM 5372 O O . PRO A 1 701 ? -4.339 -5.549 -0.209 1.00 90.69 701 PRO A O 1
ATOM 5375 N N . ASP A 1 702 ? -2.777 -4.145 0.564 1.00 88.06 702 ASP A N 1
ATOM 5376 C CA . ASP A 1 702 ? -3.708 -3.059 0.912 1.00 88.06 702 ASP A CA 1
ATOM 5377 C C . ASP A 1 702 ? -4.179 -2.235 -0.309 1.00 88.06 702 ASP A C 1
ATOM 5379 O O . ASP A 1 702 ? -4.930 -1.271 -0.168 1.00 88.06 702 ASP A O 1
ATOM 5383 N N . GLY A 1 703 ? -3.728 -2.596 -1.514 1.00 92.62 703 GLY A N 1
ATOM 5384 C CA . GLY A 1 703 ? -4.034 -1.935 -2.778 1.00 92.62 703 GLY A CA 1
ATOM 5385 C C . GLY A 1 703 ? -3.157 -0.723 -3.091 1.00 92.62 703 GLY A C 1
ATOM 5386 O O . GLY A 1 703 ? -3.343 -0.112 -4.144 1.00 92.62 703 GLY A O 1
ATOM 5387 N N . SER A 1 704 ? -2.220 -0.352 -2.219 1.00 96.56 704 SER A N 1
ATOM 5388 C CA . SER A 1 704 ? -1.273 0.733 -2.482 1.00 96.56 704 SER A CA 1
ATOM 5389 C C . SER A 1 704 ? -0.199 0.323 -3.497 1.00 96.56 704 SER A C 1
ATOM 5391 O O . SER A 1 704 ? 0.070 -0.862 -3.716 1.00 96.56 704 SER A O 1
ATOM 5393 N N . LEU A 1 705 ? 0.435 1.314 -4.129 1.00 98.62 705 LEU A N 1
ATOM 5394 C CA . LEU A 1 705 ? 1.605 1.097 -4.981 1.00 98.62 705 LEU A CA 1
ATOM 5395 C C . LEU A 1 705 ? 2.875 1.449 -4.204 1.00 98.62 705 LEU A C 1
ATOM 5397 O O . LEU A 1 705 ? 3.052 2.593 -3.780 1.00 98.62 705 LEU A O 1
ATOM 5401 N N . LEU A 1 706 ? 3.775 0.481 -4.057 1.00 98.69 706 LEU A N 1
ATOM 5402 C CA . LEU A 1 706 ? 5.105 0.686 -3.495 1.00 98.69 706 LEU A CA 1
ATOM 5403 C C . LEU A 1 706 ? 6.118 0.943 -4.603 1.00 98.69 706 LEU A C 1
ATOM 5405 O O . LEU A 1 706 ? 6.068 0.313 -5.663 1.00 98.69 706 LEU A O 1
ATOM 5409 N N . PHE A 1 707 ? 7.087 1.813 -4.330 1.00 98.75 707 PHE A N 1
ATOM 5410 C CA . PHE A 1 707 ? 8.254 1.963 -5.189 1.00 98.75 707 PHE A CA 1
ATOM 5411 C C . PHE A 1 707 ? 9.543 2.158 -4.398 1.00 98.75 707 PHE A C 1
ATOM 5413 O O . PHE A 1 707 ? 9.560 2.817 -3.358 1.00 98.75 707 PHE A O 1
ATOM 5420 N N . THR A 1 708 ? 10.640 1.597 -4.907 1.00 98.69 708 THR A N 1
ATOM 5421 C CA . THR A 1 708 ? 11.973 1.818 -4.332 1.00 98.69 708 THR A CA 1
ATOM 5422 C C . THR A 1 708 ? 12.600 3.078 -4.904 1.00 98.69 708 THR A C 1
ATOM 5424 O O . THR A 1 708 ? 12.549 3.334 -6.110 1.00 98.69 708 THR A O 1
ATOM 5427 N N . GLU A 1 709 ? 13.250 3.836 -4.035 1.00 96.69 709 GLU A N 1
ATOM 5428 C CA . GLU A 1 709 ? 14.196 4.882 -4.374 1.00 96.69 709 GLU A CA 1
ATOM 5429 C C . GLU A 1 709 ? 15.586 4.400 -3.940 1.00 96.69 709 GLU A C 1
ATOM 5431 O O . GLU A 1 709 ? 15.845 4.137 -2.764 1.00 96.69 709 GLU A O 1
ATOM 5436 N N . GLU A 1 710 ? 16.466 4.213 -4.923 1.00 93.94 710 GLU A N 1
ATOM 5437 C CA . GLU A 1 710 ? 17.733 3.517 -4.713 1.00 93.94 710 GLU A CA 1
ATOM 5438 C C . GLU A 1 710 ? 18.741 4.343 -3.899 1.00 93.94 710 GLU A C 1
ATOM 5440 O O . GLU A 1 710 ? 19.396 3.816 -3.010 1.00 93.94 710 GLU A O 1
ATOM 5445 N N . GLU A 1 711 ? 18.949 5.616 -4.206 1.00 95.25 711 GLU A N 1
ATOM 5446 C CA . GLU A 1 711 ? 20.178 6.294 -3.781 1.00 95.25 711 GLU A CA 1
ATOM 5447 C C . GLU A 1 711 ? 20.101 6.860 -2.352 1.00 95.25 711 GLU A C 1
ATOM 5449 O O . GLU A 1 711 ? 21.136 6.983 -1.697 1.00 95.25 711 GLU A O 1
ATOM 5454 N N . ASN A 1 712 ? 18.901 7.159 -1.843 1.00 96.31 712 ASN A N 1
ATOM 5455 C CA . ASN A 1 712 ? 18.660 7.577 -0.458 1.00 96.31 712 ASN A CA 1
ATOM 5456 C C . ASN A 1 712 ? 18.047 6.469 0.416 1.00 96.31 712 ASN A C 1
ATOM 5458 O O . ASN A 1 712 ? 17.711 6.724 1.573 1.00 96.31 712 ASN A O 1
ATOM 5462 N N . GLY A 1 713 ? 17.940 5.235 -0.089 1.00 96.75 713 GLY A N 1
ATOM 5463 C CA . GLY A 1 713 ? 17.643 4.079 0.757 1.00 96.75 713 GLY A CA 1
ATOM 5464 C C . GLY A 1 713 ? 16.198 4.012 1.243 1.00 96.75 713 GLY A C 1
ATOM 5465 O O . GLY A 1 713 ? 15.965 3.676 2.408 1.00 96.75 713 GLY A O 1
ATOM 5466 N N . ARG A 1 714 ? 15.233 4.365 0.383 1.00 97.62 714 ARG A N 1
ATOM 5467 C CA . ARG A 1 714 ? 13.818 4.494 0.761 1.00 97.62 714 ARG A CA 1
ATOM 5468 C C . ARG A 1 714 ? 12.885 3.647 -0.090 1.00 97.62 714 ARG A C 1
ATOM 5470 O O . ARG A 1 714 ? 13.128 3.396 -1.267 1.00 97.62 714 ARG A O 1
ATOM 5477 N N . ILE A 1 715 ? 11.778 3.247 0.518 1.00 98.62 715 ILE A N 1
ATOM 5478 C CA . ILE A 1 715 ? 10.586 2.753 -0.162 1.00 98.62 715 ILE A CA 1
ATOM 5479 C C . ILE A 1 715 ? 9.467 3.725 0.157 1.00 98.62 715 ILE A C 1
ATOM 5481 O O . ILE A 1 715 ? 9.237 4.066 1.316 1.00 98.62 715 ILE A O 1
ATOM 5485 N N . TYR A 1 716 ? 8.775 4.159 -0.879 1.00 98.50 716 TYR A N 1
ATOM 5486 C CA . TYR A 1 716 ? 7.615 5.023 -0.770 1.00 98.50 716 TYR A CA 1
ATOM 5487 C C . TYR A 1 716 ? 6.355 4.217 -1.057 1.00 98.50 716 TYR A C 1
ATOM 5489 O O . TYR A 1 716 ? 6.378 3.293 -1.873 1.00 98.50 716 TYR A O 1
ATOM 5497 N N . ARG A 1 717 ? 5.262 4.601 -0.403 1.00 97.94 717 ARG A N 1
ATOM 5498 C CA . ARG A 1 717 ? 3.922 4.051 -0.597 1.00 97.94 717 ARG A CA 1
ATOM 5499 C C . ARG A 1 717 ? 3.006 5.140 -1.133 1.00 97.94 717 ARG A C 1
ATOM 5501 O O . ARG A 1 717 ? 3.008 6.257 -0.621 1.00 97.94 717 ARG A O 1
ATOM 5508 N N . ILE A 1 718 ? 2.251 4.810 -2.176 1.00 98.06 718 ILE A N 1
ATOM 5509 C CA . ILE A 1 718 ? 1.284 5.697 -2.825 1.00 98.06 718 ILE A CA 1
ATOM 5510 C C . ILE A 1 718 ? -0.110 5.122 -2.600 1.00 98.06 718 ILE A C 1
ATOM 5512 O O . ILE A 1 718 ? -0.384 3.987 -2.993 1.00 98.06 718 ILE A O 1
ATOM 5516 N N . GLN A 1 719 ? -0.990 5.917 -1.996 1.00 94.19 719 GLN A N 1
ATOM 5517 C CA . GLN A 1 719 ? -2.355 5.522 -1.659 1.00 94.19 719 GLN A CA 1
ATOM 5518 C C . GLN A 1 719 ? -3.351 6.559 -2.171 1.00 94.19 719 GLN A C 1
ATOM 5520 O O . GLN A 1 719 ? -3.144 7.759 -1.992 1.00 94.19 719 GLN A O 1
ATOM 5525 N N . TYR A 1 720 ? -4.454 6.094 -2.757 1.00 90.50 720 TYR A N 1
ATOM 5526 C CA . TYR A 1 720 ? -5.588 6.950 -3.096 1.00 90.50 720 TYR A CA 1
ATOM 5527 C C . TYR A 1 720 ? -6.476 7.159 -1.861 1.00 90.50 720 TYR A C 1
ATOM 5529 O O . TYR A 1 720 ? -6.845 6.183 -1.200 1.00 90.50 720 TYR A O 1
ATOM 5537 N N . THR A 1 721 ? -6.783 8.414 -1.533 1.00 80.69 721 THR A N 1
ATOM 5538 C CA . THR A 1 721 ? -7.510 8.824 -0.317 1.00 80.69 721 THR A CA 1
ATOM 5539 C C . THR A 1 721 ? -8.819 9.571 -0.587 1.00 80.69 721 THR A C 1
ATOM 5541 O O . THR A 1 721 ? -9.501 9.915 0.375 1.00 80.69 721 THR A O 1
ATOM 5544 N N . GLY A 1 722 ? -9.191 9.777 -1.857 1.00 69.31 722 GLY A N 1
ATOM 5545 C CA . GLY A 1 722 ? -10.429 10.464 -2.256 1.00 69.31 722 GLY A CA 1
ATOM 5546 C C . GLY A 1 722 ? -10.198 11.912 -2.630 1.00 69.31 722 GLY A C 1
ATOM 5547 O O . GLY A 1 722 ? -10.181 12.749 -1.702 1.00 69.31 722 GLY A O 1
#

pLDDT: mean 93.57, std 5.73, range [45.94, 98.94]

Mean predicted aligned error: 12.78 Å

Solvent-accessible surface area (backbone atoms only — not comparable to full-atom values): 37237 Å² total; per-residue (Å²): 131,83,86,57,70,90,77,38,95,61,64,32,69,68,51,28,28,69,74,34,72,89,44,66,86,56,52,71,71,56,46,54,52,43,36,72,72,48,28,35,81,68,69,51,72,37,29,88,74,57,32,69,66,56,27,37,76,67,32,78,91,46,66,90,59,52,55,61,55,46,51,51,43,35,75,73,42,30,46,78,72,64,54,58,35,24,77,64,42,34,71,68,53,30,38,68,74,32,75,88,47,66,90,59,52,55,61,55,48,53,52,42,36,73,75,43,28,34,70,74,41,55,52,31,27,73,50,40,30,44,66,53,29,37,69,76,29,65,68,54,49,73,71,64,62,52,37,48,53,45,52,45,40,36,75,75,44,30,45,82,73,54,47,52,30,22,43,45,21,19,41,56,47,28,40,69,75,35,58,76,50,44,75,71,65,59,50,45,65,54,41,46,49,44,33,67,73,42,27,63,68,64,32,49,73,28,31,93,48,75,62,77,77,75,31,28,71,37,88,90,53,30,26,69,51,87,76,41,71,60,75,46,76,49,73,52,66,32,22,73,86,42,75,30,38,15,36,31,39,72,38,92,48,40,21,44,36,40,39,38,38,37,38,44,80,35,29,52,32,40,36,38,24,40,76,87,67,49,81,75,49,72,30,77,49,82,46,64,49,67,34,59,49,76,49,67,40,64,52,45,52,36,32,38,39,39,35,42,42,95,86,35,54,64,22,35,39,37,41,35,36,27,32,42,75,62,89,66,74,62,50,49,70,42,74,44,80,63,55,76,45,71,53,55,84,88,76,52,70,61,82,56,75,39,73,55,31,86,37,62,61,45,80,45,72,71,57,98,76,53,54,38,32,29,43,77,43,55,47,38,31,62,24,42,66,90,45,67,43,28,38,30,49,39,69,46,98,73,64,38,38,35,35,17,19,26,98,73,16,32,30,34,34,34,34,51,85,75,67,74,62,40,52,76,41,80,47,73,23,43,36,49,84,30,66,42,43,46,35,36,17,43,44,76,48,92,58,27,38,36,38,18,21,28,46,28,34,32,38,36,87,50,57,88,77,63,71,55,69,80,69,65,48,48,75,42,43,83,44,81,62,56,62,45,38,58,15,27,40,37,64,43,96,86,54,60,36,37,34,39,25,25,17,23,67,59,73,63,62,88,72,65,82,71,44,12,17,33,32,35,20,36,82,70,39,48,82,63,40,76,28,29,33,24,33,48,26,30,42,12,50,40,56,40,85,78,70,67,46,43,30,34,21,27,35,52,48,78,75,33,11,48,65,29,42,51,17,35,37,30,77,60,52,83,74,40,33,37,18,40,49,41,14,50,55,35,54,85,39,58,31,78,92,33,44,58,96,89,36,54,82,49,56,80,56,24,74,55,24,44,64,64,51,24,48,39,67,32,46,19,42,40,33,17,36,32,57,34,82,48,77,56,50,62,74,86,51,46,62,12,34,40,35,16,14,38,31,26,37,56,18,65,58,42,46,53,20,24,36,31,37,30,47,40,45,99,85,56,46,70,70,31,35,36,24,52,43,35,41,56,27,61,76,34,37,78,63,24,29,23,45,41,28,29,30,18,37,38,77,42,90,88,30,29,42,35,35,21,23,24,83,72,7,32,30,36,33,37,39,59,75,108

Secondary structure (DSSP, 8-state):
----GGG-SS--HHHHHHT-GGGTT--HHHHHHHIIIIITTTT----TT--HHHHHHH-GGGTT--HHHHHHHIIIIIHHHT---BTTB-HHHHHHT-GGGTT--HHHHHHHIIIIIHHHT--SBTTB-HHHHHHT-HHHHHHT--HHHHHHHIIIIIHHHT---BTTB-HHHHHHH-HHHHHTT--HHHHHHHIIIIITTTT----SSPPP--S-SSTTTPEE----SSPEEEEEEEBTTB--EEEEEEESS-EEEEEEEE--SS-EEEEEE-TTS-EEEEE--TTTPPEEEEEEE-SEEEEEEEEE-TT---EEEEEEEEEEE----BPPEEE----EEE--GGGPPPTTSS-------EE-PPPSS--EEE-TTEEEEEEE-S-SSEEEEEE-TTSPEEEEEGGGTEEEEEE-SSSSSS-SEEEEEE-GGGT-SS---EEEETTEEEEEETTEEEEEE--TT--S--SPPEEEEE---SSS----EEE-TTS-EEEEEE--SSSS----TTSSEEEEEETTSTT-EEEEE--S-EEEEEE-TTT--EEEEE---SSS-TT-SPEEEEEE-TTEE--TTTBSSSTT-B-GGGEETTEES-HHHHTTBPPPSEEEPTT--EEEEEE---SSS-GGGTT-EEEEE---SSSSS----EEEEE-B-TTS-B-SEEEEEEB--EEETTTTEES--EEEEEE-TTSPEEEEETTTTEEEEEEE--